Protein AF-0000000077933890 (afdb_homodimer)

Solvent-accessible surface area (backbone atoms only — not comparable to full-atom values): 34534 Å² total; per-residue (Å²): 132,72,84,75,78,73,59,65,42,34,37,36,43,43,28,20,35,32,32,62,51,99,92,40,52,30,42,42,27,50,57,25,60,50,74,35,40,64,56,32,34,32,23,40,33,34,59,84,80,14,25,66,67,58,54,53,29,55,76,70,67,63,58,56,92,50,43,43,78,78,42,59,45,37,32,45,85,90,33,53,63,81,75,46,56,66,68,57,40,52,72,60,33,55,44,41,32,40,17,61,32,63,38,60,87,58,64,82,59,61,70,91,39,32,47,40,59,54,44,28,47,58,44,55,74,78,41,97,66,52,70,66,55,33,48,52,50,44,40,50,36,35,42,74,58,74,36,64,54,72,55,35,75,34,39,55,87,77,46,51,73,66,53,46,47,39,51,46,49,28,55,32,46,68,59,63,28,52,32,40,36,30,38,32,66,46,59,92,52,40,48,47,55,31,20,40,50,53,45,49,52,52,50,46,32,66,75,71,55,26,17,32,40,42,32,38,51,53,64,38,62,36,25,33,64,30,55,24,37,36,34,33,48,71,10,24,58,34,35,33,25,40,34,66,48,49,72,74,59,51,78,36,68,67,57,46,42,56,58,48,19,52,68,49,59,87,39,44,77,53,60,65,54,42,46,63,60,80,75,84,75,54,47,66,69,55,58,55,30,28,68,58,39,91,57,41,93,76,55,51,75,62,30,53,73,40,63,48,62,73,38,76,46,81,89,67,25,31,33,34,33,63,80,62,54,68,71,104,132,73,83,77,77,75,58,66,42,34,37,35,45,43,27,20,36,32,32,63,50,100,91,41,54,28,42,41,26,51,56,26,62,51,74,35,40,64,56,31,33,32,23,41,30,33,58,84,81,15,25,66,66,57,53,51,30,54,77,69,67,63,58,55,90,52,43,42,78,77,42,57,44,37,33,43,85,90,34,51,62,81,75,46,56,68,68,56,39,53,74,59,33,54,45,42,33,40,16,62,32,64,40,60,87,60,62,84,62,60,71,91,39,31,46,40,57,53,42,28,47,58,44,54,73,75,41,97,66,53,72,67,54,33,48,52,50,43,38,49,36,35,42,73,58,75,36,65,54,71,54,34,75,34,39,55,87,76,47,52,73,66,53,46,47,38,50,48,49,29,56,33,48,67,58,62,27,52,30,38,36,31,39,32,66,45,59,92,50,41,48,48,54,30,19,41,49,55,45,48,52,53,52,49,33,67,74,70,54,26,17,32,40,41,32,38,51,52,64,38,61,37,25,31,65,28,56,24,36,36,33,31,50,72,9,24,59,32,35,33,26,40,34,64,47,51,70,75,58,53,77,38,68,66,57,45,41,56,58,48,16,52,68,49,57,87,39,44,77,53,59,66,54,41,44,65,61,80,73,84,75,54,46,67,68,55,58,57,30,27,69,57,39,91,57,39,95,76,55,52,77,62,29,53,73,39,62,46,60,72,36,75,45,83,89,68,27,31,33,33,32,63,79,62,55,68,71,104

InterPro domains:
  IPR003439 ABC transporter-like, ATP-binding domain [PF00005] (30-187)
  IPR003439 ABC transporter-like, ATP-binding domain [PS50893] (13-259)
  IPR003593 AAA+ ATPase domain [SM00382] (38-236)
  IPR013563 Oligopeptide/dipeptide ABC transporter, C-terminal [PF08352] (239-303)
  IPR013563 Oligopeptide/dipeptide ABC transporter, C-terminal [TIGR01727] (237-323)
  IPR017871 ABC transporter-like, conserved site [PS00211] (159-173)
  IPR027417 P-loop containing nucleoside triphosphate hydrolase [G3DSA:3.40.50.300] (9-328)
  IPR027417 P-loop containing nucleoside triphosphate hydrolase [SSF52540] (10-257)

pLDDT: mean 91.4, std 11.26, range [22.06, 98.56]

Nearest PDB structures (foldseek):
  8j5r-assembly1_D  TM=9.578E-01  e=6.070E-33  Mycobacterium tuberculosis H37Rv
  8wda-assembly1_D  TM=9.548E-01  e=1.161E-25  Mycobacterium tuberculosis H37Rv
  7z19-assembly1_I  TM=9.441E-01  e=1.374E-23  Escherichia coli
  7z16-assembly1_J  TM=9.107E-01  e=3.790E-23  Escherichia coli
  7z17-assembly1_J  TM=9.453E-01  e=2.139E-22  Escherichia coli

Radius of gyration: 26.06 Å; Cα contacts (8 Å, |Δi|>4): 1377; chains: 2; bounding box: 62×80×67 Å

Organism: NCBI:txid1294262

Sequence (656 aa):
MMEQGMEEEITIDKLKTYFRTKAGYVRAVDDFSMSVKKGQIMGLAGESGSGKSTVVTTIFRVLPINGEVKGGKITFEEKDILSMDEKKFKEEIRWKKISWIPQVSMDSLDPLYTVKNQMMETILTHEDVSKAEAAERSYQALESVKLNPEIAEKYPHELSGGQKQRVIIAMALLLNPRLVIADEPTTALDVVTQASIVDLLTRKKKEMGFSMIFVTHDLSLLATMADAVTVMYAGQLAETGTAETLFKSPEHPYTKLLLKSIPDIRKWKERKLYSIPGEPPNLENPPSGCRFRTRCPFAMEICKDKVPEPVTLKGGHVVACHLVGDKKMMEQGMEEEITIDKLKTYFRTKAGYVRAVDDFSMSVKKGQIMGLAGESGSGKSTVVTTIFRVLPINGEVKGGKITFEEKDILSMDEKKFKEEIRWKKISWIPQVSMDSLDPLYTVKNQMMETILTHEDVSKAEAAERSYQALESVKLNPEIAEKYPHELSGGQKQRVIIAMALLLNPRLVIADEPTTALDVVTQASIVDLLTRKKKEMGFSMIFVTHDLSLLATMADAVTVMYAGQLAETGTAETLFKSPEHPYTKLLLKSIPDIRKWKERKLYSIPGEPPNLENPPSGCRFRTRCPFAMEICKDKVPEPVTLKGGHVVACHLVGDKK

Structure (mmCIF, N/CA/C/O backbone):
data_AF-0000000077933890-model_v1
#
loop_
_entity.id
_entity.type
_entity.pdbx_description
1 polymer 'ABC transporter ATP-binding protein'
#
loop_
_atom_site.group_PDB
_atom_site.id
_atom_site.type_symbol
_atom_site.label_atom_id
_atom_site.label_alt_id
_atom_site.label_comp_id
_atom_site.label_asym_id
_atom_site.label_entity_id
_atom_site.label_seq_id
_atom_site.pdbx_PDB_ins_code
_atom_site.Cartn_x
_atom_site.Cartn_y
_atom_site.Cartn_z
_atom_site.occupancy
_atom_site.B_iso_or_equiv
_atom_site.auth_seq_id
_atom_site.auth_comp_id
_atom_site.auth_asym_id
_atom_site.auth_atom_id
_atom_site.pdbx_PDB_model_num
ATOM 1 N N . MET A 1 1 ? 7.148 -19.359 -39.562 1 22.25 1 MET A N 1
ATOM 2 C CA . MET A 1 1 ? 7.836 -19.875 -38.375 1 22.25 1 MET A CA 1
ATOM 3 C C . MET A 1 1 ? 6.891 -19.953 -37.188 1 22.25 1 MET A C 1
ATOM 5 O O . MET A 1 1 ? 6.324 -18.938 -36.75 1 22.25 1 MET A O 1
ATOM 9 N N . MET A 1 2 ? 6.043 -20.906 -37 1 27.67 2 MET A N 1
ATOM 10 C CA . MET A 1 2 ? 4.906 -21.172 -36.125 1 27.67 2 MET A CA 1
ATOM 11 C C . MET A 1 2 ? 5.25 -20.859 -34.656 1 27.67 2 MET A C 1
ATOM 13 O O . MET A 1 2 ? 6.375 -21.078 -34.219 1 27.67 2 MET A O 1
ATOM 17 N N . GLU A 1 3 ? 4.789 -19.797 -34 1 36.12 3 GLU A N 1
ATOM 18 C CA . GLU A 1 3 ? 5.234 -19.391 -32.688 1 36.12 3 GLU A CA 1
ATOM 19 C C . GLU A 1 3 ? 5.598 -20.609 -31.812 1 36.12 3 GLU A C 1
ATOM 21 O O . GLU A 1 3 ? 4.77 -21.5 -31.609 1 36.12 3 GLU A O 1
ATOM 26 N N . GLN A 1 4 ? 6.609 -21.328 -31.969 1 36.25 4 GLN A N 1
ATOM 27 C CA . GLN A 1 4 ? 7.242 -22.5 -31.359 1 36.25 4 GLN A CA 1
ATOM 28 C C . GLN A 1 4 ? 6.871 -22.609 -29.875 1 36.25 4 GLN A C 1
ATOM 30 O O . GLN A 1 4 ? 6.969 -21.641 -29.125 1 36.25 4 GLN A O 1
ATOM 35 N N . GLY A 1 5 ? 5.762 -23.344 -29.328 1 45.56 5 GLY A N 1
ATOM 36 C CA . GLY A 1 5 ? 4.945 -23.656 -28.172 1 45.56 5 GLY A CA 1
ATOM 37 C C . GLY A 1 5 ? 5.711 -23.578 -26.859 1 45.56 5 GLY A C 1
ATOM 38 O O . GLY A 1 5 ? 6.473 -24.5 -26.531 1 45.56 5 GLY A O 1
ATOM 39 N N . MET A 1 6 ? 6.113 -22.453 -26.422 1 61 6 MET A N 1
ATOM 40 C CA . MET A 1 6 ? 6.887 -22.25 -25.203 1 61 6 MET A CA 1
ATOM 41 C C . MET A 1 6 ? 6.398 -23.172 -24.094 1 61 6 MET A C 1
ATOM 43 O O . MET A 1 6 ? 5.195 -23.391 -23.953 1 61 6 MET A O 1
ATOM 47 N N . GLU A 1 7 ? 7.297 -24.125 -23.594 1 85.62 7 GLU A N 1
ATOM 48 C CA . GLU A 1 7 ? 7.098 -25.109 -22.547 1 85.62 7 GLU A CA 1
ATOM 49 C C . GLU A 1 7 ? 6.52 -24.469 -21.281 1 85.62 7 GLU A C 1
ATOM 51 O O . GLU A 1 7 ? 6.875 -23.344 -20.938 1 85.62 7 GLU A O 1
ATOM 56 N N . GLU A 1 8 ? 5.406 -24.984 -20.812 1 93.81 8 GLU A N 1
ATOM 57 C CA . GLU A 1 8 ? 4.742 -24.5 -19.609 1 93.81 8 GLU A CA 1
ATOM 58 C C . GLU A 1 8 ? 5.535 -24.875 -18.359 1 93.81 8 GLU A C 1
ATOM 60 O O . GLU A 1 8 ? 6.066 -25.984 -18.266 1 93.81 8 GLU A O 1
ATOM 65 N N . GLU A 1 9 ? 5.75 -23.922 -17.578 1 96.44 9 GLU A N 1
ATOM 66 C CA . GLU A 1 9 ? 6.355 -24.188 -16.281 1 96.44 9 GLU A CA 1
ATOM 67 C C . GLU A 1 9 ? 5.336 -24.781 -15.312 1 96.44 9 GLU A C 1
ATOM 69 O O . GLU A 1 9 ? 5.574 -25.844 -14.727 1 96.44 9 GLU A O 1
ATOM 74 N N . ILE A 1 10 ? 4.172 -24.188 -15.234 1 97.88 10 ILE A N 1
ATOM 75 C CA . ILE A 1 10 ? 3.086 -24.656 -14.375 1 97.88 10 ILE A CA 1
ATOM 76 C C . ILE A 1 10 ? 1.743 -24.375 -15.055 1 97.88 10 ILE A C 1
ATOM 78 O O . ILE A 1 10 ? 1.566 -23.344 -15.703 1 97.88 10 ILE A O 1
ATOM 82 N N . THR A 1 11 ? 0.85 -25.344 -14.914 1 98.06 11 THR A N 1
ATOM 83 C CA . THR A 1 11 ? -0.491 -25.219 -15.477 1 98.06 11 THR A CA 1
ATOM 84 C C . THR A 1 11 ? -1.55 -25.516 -14.422 1 98.06 11 THR A C 1
ATOM 86 O O . THR A 1 11 ? -1.527 -26.578 -13.797 1 98.06 11 THR A O 1
ATOM 89 N N . ILE A 1 12 ? -2.377 -24.578 -14.164 1 98.44 12 ILE A N 1
ATOM 90 C CA . ILE A 1 12 ? -3.551 -24.734 -13.312 1 98.44 12 ILE A CA 1
ATOM 91 C C . ILE A 1 12 ? -4.785 -24.969 -14.18 1 98.44 12 ILE A C 1
ATOM 93 O O . ILE A 1 12 ? -5.117 -24.156 -15.039 1 98.44 12 ILE A O 1
ATOM 97 N N . ASP A 1 13 ? -5.395 -26.109 -13.984 1 98 13 ASP A N 1
ATOM 98 C CA . ASP A 1 13 ? -6.523 -26.5 -14.828 1 98 13 ASP A CA 1
ATOM 99 C C . ASP A 1 13 ? -7.789 -26.672 -13.992 1 98 13 ASP A C 1
ATOM 101 O O . ASP A 1 13 ? -7.914 -27.641 -13.234 1 98 13 ASP A O 1
ATOM 105 N N . LYS A 1 14 ? -8.75 -25.719 -14.141 1 98.06 14 LYS A N 1
ATOM 106 C CA . LYS A 1 14 ? -10.086 -25.766 -13.547 1 98.06 14 LYS A CA 1
ATOM 107 C C . LYS A 1 14 ? -10.008 -26.016 -12.047 1 98.06 14 LYS A C 1
ATOM 109 O O . LYS A 1 14 ? -10.703 -26.891 -11.523 1 98.06 14 LYS A O 1
ATOM 114 N N . LEU A 1 15 ? -9.164 -25.312 -11.398 1 98.56 15 LEU A N 1
ATOM 115 C CA . LEU A 1 15 ? -8.898 -25.469 -9.977 1 98.56 15 LEU A CA 1
ATOM 116 C C . LEU A 1 15 ? -10.102 -25.016 -9.148 1 98.56 15 LEU A C 1
ATOM 118 O O . LEU A 1 15 ? -10.695 -23.969 -9.422 1 98.56 15 LEU A O 1
ATOM 122 N N . LYS A 1 16 ? -10.523 -25.859 -8.242 1 98.44 16 LYS A N 1
ATOM 123 C CA . LYS A 1 16 ? -11.562 -25.547 -7.266 1 98.44 16 LYS A CA 1
ATOM 124 C C . LYS A 1 16 ? -11.039 -25.734 -5.84 1 98.44 16 LYS A C 1
ATOM 126 O O . LYS A 1 16 ? -10.719 -26.844 -5.43 1 98.44 16 LYS A O 1
ATOM 131 N N . THR A 1 17 ? -10.859 -24.688 -5.125 1 98.31 17 THR A N 1
ATOM 132 C CA . THR A 1 17 ? -10.445 -24.703 -3.725 1 98.31 17 THR A CA 1
ATOM 133 C C . THR A 1 17 ? -11.477 -23.984 -2.855 1 98.31 17 THR A C 1
ATOM 135 O O . THR A 1 17 ? -11.727 -22.781 -3.033 1 98.31 17 THR A O 1
ATOM 138 N N . TYR A 1 18 ? -12.055 -24.703 -1.924 1 97.75 18 TYR A N 1
ATOM 139 C CA . TYR A 1 18 ? -13.141 -24.203 -1.082 1 97.75 18 TYR A CA 1
ATOM 140 C C . TYR A 1 18 ? -12.742 -24.25 0.391 1 97.75 18 TYR A C 1
ATOM 142 O O . TYR A 1 18 ? -11.828 -24.984 0.774 1 97.75 18 TYR A O 1
ATOM 150 N N . PHE A 1 19 ? -13.336 -23.391 1.201 1 96.81 19 PHE A N 1
ATOM 151 C CA . PHE A 1 19 ? -13.148 -23.391 2.646 1 96.81 19 PHE A CA 1
ATOM 152 C C . PHE A 1 19 ? -14.445 -23.75 3.363 1 96.81 19 PHE A C 1
ATOM 154 O O . PHE A 1 19 ? -15.5 -23.203 3.062 1 96.81 19 PHE A O 1
ATOM 161 N N . ARG A 1 20 ? -14.375 -24.609 4.242 1 95.12 20 ARG A N 1
ATOM 162 C CA . ARG A 1 20 ? -15.539 -25.016 5.02 1 95.12 20 ARG A CA 1
ATOM 163 C C . ARG A 1 20 ? -15.828 -24.016 6.133 1 95.12 20 ARG A C 1
ATOM 165 O O . ARG A 1 20 ? -14.922 -23.594 6.848 1 95.12 20 ARG A O 1
ATOM 172 N N . THR A 1 21 ? -17.016 -23.625 6.195 1 91.69 21 THR A N 1
ATOM 173 C CA . THR A 1 21 ? -17.5 -22.797 7.297 1 91.69 21 THR A CA 1
ATOM 174 C C . THR A 1 21 ? -18.75 -23.391 7.926 1 91.69 21 THR A C 1
ATOM 176 O O . THR A 1 21 ? -19.266 -24.406 7.457 1 91.69 21 THR A O 1
ATOM 179 N N . LYS A 1 22 ? -19.219 -22.766 9.125 1 90.12 22 LYS A N 1
ATOM 180 C CA . LYS A 1 22 ? -20.438 -23.219 9.773 1 90.12 22 LYS A CA 1
ATOM 181 C C . LYS A 1 22 ? -21.641 -23.078 8.836 1 90.12 22 LYS A C 1
ATOM 183 O O . LYS A 1 22 ? -22.562 -23.891 8.875 1 90.12 22 LYS A O 1
ATOM 188 N N . ALA A 1 23 ? -21.562 -22.109 7.969 1 88.56 23 ALA A N 1
ATOM 189 C CA . ALA A 1 23 ? -22.688 -21.781 7.09 1 88.56 23 ALA A CA 1
ATOM 190 C C . ALA A 1 23 ? -22.562 -22.484 5.746 1 88.56 23 ALA A C 1
ATOM 192 O O . ALA A 1 23 ? -23.453 -22.406 4.902 1 88.56 23 ALA A O 1
ATOM 193 N N . GLY A 1 24 ? -21.453 -23.219 5.523 1 91.56 24 GLY A N 1
ATOM 194 C CA . GLY A 1 24 ? -21.219 -23.891 4.254 1 91.56 24 GLY A CA 1
ATOM 195 C C . GLY A 1 24 ? -19.828 -23.672 3.707 1 91.56 24 GLY A C 1
ATOM 196 O O . GLY A 1 24 ? -18.859 -23.578 4.469 1 91.56 24 GLY A O 1
ATOM 197 N N . TYR A 1 25 ? -19.781 -23.781 2.354 1 93.44 25 TYR A N 1
ATOM 198 C CA . TYR A 1 25 ? -18.484 -23.641 1.722 1 93.44 25 TYR A CA 1
ATOM 199 C C . TYR A 1 25 ? -18.297 -22.234 1.164 1 93.44 25 TYR A C 1
ATOM 201 O O . TYR A 1 25 ? -19.219 -21.672 0.564 1 93.44 25 TYR A O 1
ATOM 209 N N . VAL A 1 26 ? -17.234 -21.672 1.46 1 95.06 26 VAL A N 1
ATOM 210 C CA . VAL A 1 26 ? -16.781 -20.484 0.74 1 95.06 26 VAL A CA 1
ATOM 211 C C . VAL A 1 26 ? -16.031 -20.906 -0.516 1 95.06 26 VAL A C 1
ATOM 213 O O . VAL A 1 26 ? -15 -21.578 -0.429 1 95.06 26 VAL A O 1
ATOM 216 N N . ARG A 1 27 ? -16.484 -20.594 -1.676 1 96 27 ARG A N 1
ATOM 217 C CA . ARG A 1 27 ? -15.852 -20.953 -2.943 1 96 27 ARG A CA 1
ATOM 218 C C . ARG A 1 27 ? -14.797 -19.922 -3.34 1 96 27 ARG A C 1
ATOM 220 O O . ARG A 1 27 ? -14.992 -19.156 -4.293 1 96 27 ARG A O 1
ATOM 227 N N . ALA A 1 28 ? -13.672 -20 -2.73 1 96.75 28 ALA A N 1
ATOM 228 C CA . ALA A 1 28 ? -12.617 -19 -2.875 1 96.75 28 ALA A CA 1
ATOM 229 C C . ALA A 1 28 ? -11.992 -19.062 -4.266 1 96.75 28 ALA A C 1
ATOM 231 O O . ALA A 1 28 ? -11.672 -18.031 -4.852 1 96.75 28 ALA A O 1
ATOM 232 N N . VAL A 1 29 ? -11.75 -20.219 -4.762 1 98.38 29 VAL A N 1
ATOM 233 C CA . VAL A 1 29 ? -11.32 -20.484 -6.133 1 98.38 29 VAL A CA 1
ATOM 234 C C . VAL A 1 29 ? -12.281 -21.484 -6.785 1 98.38 29 VAL A C 1
ATOM 236 O O . VAL A 1 29 ? -12.5 -22.578 -6.266 1 98.38 29 VAL A O 1
ATOM 239 N N . ASP A 1 30 ? -12.852 -21.094 -7.879 1 97.81 30 ASP A N 1
ATOM 240 C CA . ASP A 1 30 ? -13.938 -21.859 -8.477 1 97.81 30 ASP A CA 1
ATOM 241 C C . ASP A 1 30 ? -13.773 -21.953 -9.992 1 97.81 30 ASP A C 1
ATOM 243 O O . ASP A 1 30 ? -14.258 -21.094 -10.727 1 97.81 30 ASP A O 1
ATOM 247 N N . ASP A 1 31 ? -13.109 -23.078 -10.453 1 97.25 31 ASP A N 1
ATOM 248 C CA . ASP A 1 31 ? -12.914 -23.375 -11.875 1 97.25 31 ASP A CA 1
ATOM 249 C C . ASP A 1 31 ? -11.93 -22.391 -12.5 1 97.25 31 ASP A C 1
ATOM 251 O O . ASP A 1 31 ? -12.211 -21.797 -13.539 1 97.25 31 ASP A O 1
ATOM 255 N N . PHE A 1 32 ? -10.867 -22.188 -11.867 1 98.38 32 PHE A N 1
ATOM 256 C CA . PHE A 1 32 ? -9.859 -21.234 -12.281 1 98.38 32 PHE A CA 1
ATOM 257 C C . PHE A 1 32 ? -8.734 -21.906 -13.047 1 98.38 32 PHE A C 1
ATOM 259 O O . PHE A 1 32 ? -8.227 -22.953 -12.625 1 98.38 32 PHE A O 1
ATOM 266 N N . SER A 1 33 ? -8.367 -21.375 -14.188 1 98.06 33 SER A N 1
ATOM 267 C CA . SER A 1 33 ? -7.277 -21.891 -15 1 98.06 33 SER A CA 1
ATOM 268 C C . SER A 1 33 ? -6.262 -20.812 -15.336 1 98.06 33 SER A C 1
ATOM 270 O O . SER A 1 33 ? -6.629 -19.656 -15.547 1 98.06 33 SER A O 1
ATOM 272 N N . MET A 1 34 ? -5.027 -21.172 -15.359 1 97.62 34 MET A N 1
ATOM 273 C CA . MET A 1 34 ? -3.914 -20.281 -15.688 1 97.62 34 MET A CA 1
ATOM 274 C C . MET A 1 34 ? -2.666 -21.078 -16.031 1 97.62 34 MET A C 1
ATOM 276 O O . MET A 1 34 ? -2.463 -22.188 -15.516 1 97.62 34 MET A O 1
ATOM 280 N N . SER A 1 35 ? -1.874 -20.594 -16.906 1 96.81 35 SER A N 1
ATOM 281 C CA . SER A 1 35 ? -0.601 -21.219 -17.234 1 96.81 35 SER A CA 1
ATOM 282 C C . SER A 1 35 ? 0.54 -20.219 -17.219 1 96.81 35 SER A C 1
ATOM 284 O O . SER A 1 35 ? 0.342 -19.031 -17.531 1 96.81 35 SER A O 1
ATOM 286 N N . VAL A 1 36 ? 1.645 -20.672 -16.797 1 97.69 36 VAL A N 1
ATOM 287 C CA . VAL A 1 36 ? 2.865 -19.875 -16.781 1 97.69 36 VAL A CA 1
ATOM 288 C C . VAL A 1 36 ? 3.941 -20.562 -17.625 1 97.69 36 VAL A C 1
ATOM 290 O O . VAL A 1 36 ? 4.242 -21.734 -17.422 1 97.69 36 VAL A O 1
ATOM 293 N N . LYS A 1 37 ? 4.523 -19.828 -18.547 1 96.81 37 LYS A N 1
ATOM 294 C CA . LYS A 1 37 ? 5.594 -20.359 -19.391 1 96.81 37 LYS A CA 1
ATOM 295 C C . LYS A 1 37 ? 6.938 -20.312 -18.672 1 96.81 37 LYS A C 1
ATOM 297 O O . LYS A 1 37 ? 7.109 -19.547 -17.719 1 96.81 37 LYS A O 1
ATOM 302 N N . LYS A 1 38 ? 7.832 -21.219 -19.125 1 97.06 38 LYS A N 1
ATOM 303 C CA . LYS A 1 38 ? 9.188 -21.188 -18.578 1 97.06 38 LYS A CA 1
ATOM 304 C C . LYS A 1 38 ? 9.844 -19.828 -18.781 1 97.06 38 LYS A C 1
ATOM 306 O O . LYS A 1 38 ? 9.828 -19.297 -19.891 1 97.06 38 LYS A O 1
ATOM 311 N N . GLY A 1 39 ? 10.305 -19.281 -17.688 1 96.5 39 GLY A N 1
ATOM 312 C CA . GLY A 1 39 ? 11.023 -18.016 -17.75 1 96.5 39 GLY A CA 1
ATOM 313 C C . GLY A 1 39 ? 10.109 -16.797 -17.797 1 96.5 39 GLY A C 1
ATOM 314 O O . GLY A 1 39 ? 10.578 -15.664 -17.859 1 96.5 39 GLY A O 1
ATOM 315 N N . GLN A 1 40 ? 8.852 -17.016 -17.656 1 96.94 40 GLN A N 1
ATOM 316 C CA . GLN A 1 40 ? 7.863 -15.945 -17.766 1 96.94 40 GLN A CA 1
ATOM 317 C C . GLN A 1 40 ? 7.547 -15.344 -16.406 1 96.94 40 GLN A C 1
ATOM 319 O O . GLN A 1 40 ? 7.523 -16.047 -15.398 1 96.94 40 GLN A O 1
ATOM 324 N N . ILE A 1 41 ? 7.367 -14.07 -16.406 1 97.19 41 ILE A N 1
ATOM 325 C CA . ILE A 1 41 ? 6.738 -13.438 -15.25 1 97.19 41 ILE A CA 1
ATOM 326 C C . ILE A 1 41 ? 5.234 -13.297 -15.492 1 97.19 41 ILE A C 1
ATOM 328 O O . ILE A 1 41 ? 4.809 -12.5 -16.328 1 97.19 41 ILE A O 1
ATOM 332 N N . MET A 1 42 ? 4.473 -14.062 -14.805 1 98.19 42 MET A N 1
ATOM 333 C CA . MET A 1 42 ? 3.016 -14 -14.844 1 98.19 42 MET A CA 1
ATOM 334 C C . MET A 1 42 ? 2.473 -13.172 -13.688 1 98.19 42 MET A C 1
ATOM 336 O O . MET A 1 42 ? 2.688 -13.508 -12.523 1 98.19 42 MET A O 1
ATOM 340 N N . GLY A 1 43 ? 1.81 -12.07 -14.023 1 98 43 GLY A N 1
ATOM 341 C CA . GLY A 1 43 ? 1.087 -11.32 -13.008 1 98 43 GLY A CA 1
ATOM 342 C C . GLY A 1 43 ? -0.281 -11.906 -12.695 1 98 43 GLY A C 1
ATOM 343 O O . GLY A 1 43 ? -1.01 -12.305 -13.609 1 98 43 GLY A O 1
ATOM 344 N N . LEU A 1 44 ? -0.553 -12.07 -11.492 1 98.44 44 LEU A N 1
ATOM 345 C CA . LEU A 1 44 ? -1.884 -12.438 -11.023 1 98.44 44 LEU A CA 1
ATOM 346 C C . LEU A 1 44 ? -2.514 -11.289 -10.234 1 98.44 44 LEU A C 1
ATOM 348 O O . LEU A 1 44 ? -2.066 -10.961 -9.133 1 98.44 44 LEU A O 1
ATOM 352 N N . ALA A 1 45 ? -3.533 -10.703 -10.797 1 97.06 45 ALA A N 1
ATOM 353 C CA . ALA A 1 45 ? -4.098 -9.477 -10.242 1 97.06 45 ALA A CA 1
ATOM 354 C C . ALA A 1 45 ? -5.566 -9.672 -9.875 1 97.06 45 ALA A C 1
ATOM 356 O O . ALA A 1 45 ? -6.223 -10.586 -10.367 1 97.06 45 ALA A O 1
ATOM 357 N N . GLY A 1 46 ? -6.059 -8.773 -9.047 1 94.94 46 GLY A N 1
ATOM 358 C CA . GLY A 1 46 ? -7.43 -8.742 -8.57 1 94.94 46 GLY A CA 1
ATOM 359 C C . GLY A 1 46 ? -7.586 -8.023 -7.238 1 94.94 46 GLY A C 1
ATOM 360 O O . GLY A 1 46 ? -6.605 -7.816 -6.523 1 94.94 46 GLY A O 1
ATOM 361 N N . GLU A 1 47 ? -8.797 -7.703 -6.949 1 92.25 47 GLU A N 1
ATOM 362 C CA . GLU A 1 47 ? -9.078 -7.047 -5.676 1 92.25 47 GLU A CA 1
ATOM 363 C C . GLU A 1 47 ? -8.852 -8 -4.504 1 92.25 47 GLU A C 1
ATOM 365 O O . GLU A 1 47 ? -8.664 -9.203 -4.699 1 92.25 47 GLU A O 1
ATOM 370 N N . SER A 1 48 ? -8.773 -7.398 -3.359 1 89.25 48 SER A N 1
ATOM 371 C CA . SER A 1 48 ? -8.68 -8.234 -2.17 1 89.25 48 SER A CA 1
ATOM 372 C C . SER A 1 48 ? -9.852 -9.203 -2.086 1 89.25 48 SER A C 1
ATOM 374 O O . SER A 1 48 ? -11 -8.828 -2.352 1 89.25 48 SER A O 1
ATOM 376 N N . GLY A 1 49 ? -9.609 -10.438 -1.834 1 89.44 49 GLY A N 1
ATOM 377 C CA . GLY A 1 49 ? -10.664 -11.438 -1.717 1 89.44 49 GLY A CA 1
ATOM 378 C C . GLY A 1 49 ? -10.984 -12.125 -3.033 1 89.44 49 GLY A C 1
ATOM 379 O O . GLY A 1 49 ? -11.914 -12.93 -3.105 1 89.44 49 GLY A O 1
ATOM 380 N N . SER A 1 50 ? -10.195 -11.852 -4.016 1 95.19 50 SER A N 1
ATOM 381 C CA . SER A 1 50 ? -10.508 -12.406 -5.328 1 95.19 50 SER A CA 1
ATOM 382 C C . SER A 1 50 ? -10.047 -13.859 -5.441 1 95.19 50 SER A C 1
ATOM 384 O O . SER A 1 50 ? -10.422 -14.562 -6.387 1 95.19 50 SER A O 1
ATOM 386 N N . GLY A 1 51 ? -9.219 -14.328 -4.582 1 96.12 51 GLY A N 1
ATOM 387 C CA . GLY A 1 51 ? -8.812 -15.727 -4.574 1 96.12 51 GLY A CA 1
ATOM 388 C C . GLY A 1 51 ? -7.336 -15.922 -4.863 1 96.12 51 GLY A C 1
ATOM 389 O O . GLY A 1 51 ? -6.836 -17.047 -4.84 1 96.12 51 GLY A O 1
ATOM 390 N N . LYS A 1 52 ? -6.594 -14.859 -5.031 1 96.69 52 LYS A N 1
ATOM 391 C CA . LYS A 1 52 ? -5.195 -14.93 -5.449 1 96.69 52 LYS A CA 1
ATOM 392 C C . LYS A 1 52 ? -4.355 -15.703 -4.441 1 96.69 52 LYS A C 1
ATOM 394 O O . LYS A 1 52 ? -3.621 -16.625 -4.812 1 96.69 52 LYS A O 1
ATOM 399 N N . SER A 1 53 ? -4.484 -15.352 -3.154 1 94.06 53 SER A N 1
ATOM 400 C CA . SER A 1 53 ? -3.697 -16.016 -2.121 1 94.06 53 SER A CA 1
ATOM 401 C C . SER A 1 53 ? -4.102 -17.484 -1.976 1 94.06 53 SER A C 1
ATOM 403 O O . SER A 1 53 ? -3.266 -18.344 -1.666 1 94.06 53 SER A O 1
ATOM 405 N N . THR A 1 54 ? -5.359 -17.766 -2.191 1 96.81 54 THR A N 1
ATOM 406 C CA . THR A 1 54 ? -5.816 -19.141 -2.154 1 96.81 54 THR A CA 1
ATOM 407 C C . THR A 1 54 ? -5.148 -19.969 -3.254 1 96.81 54 THR A C 1
ATOM 409 O O . THR A 1 54 ? -4.746 -21.109 -3.023 1 96.81 54 THR A O 1
ATOM 412 N N . VAL A 1 55 ? -5.016 -19.359 -4.445 1 98.06 55 VAL A N 1
ATOM 413 C CA . VAL A 1 55 ? -4.312 -20.031 -5.531 1 98.06 55 VAL A CA 1
ATOM 414 C C . VAL A 1 55 ? -2.875 -20.344 -5.109 1 98.06 55 VAL A C 1
ATOM 416 O O . VAL A 1 55 ? -2.398 -21.469 -5.266 1 98.06 55 VAL A O 1
ATOM 419 N N . VAL A 1 56 ? -2.236 -19.375 -4.488 1 96.75 56 VAL A N 1
ATOM 420 C CA . VAL A 1 56 ? -0.839 -19.484 -4.082 1 96.75 56 VAL A CA 1
ATOM 421 C C . VAL A 1 56 ? -0.691 -20.594 -3.031 1 96.75 56 VAL A C 1
ATOM 423 O O . VAL A 1 56 ? 0.166 -21.469 -3.158 1 96.75 56 VAL A O 1
ATOM 426 N N . THR A 1 57 ? -1.566 -20.609 -2.049 1 96.12 57 THR A N 1
ATOM 427 C CA . THR A 1 57 ? -1.476 -21.578 -0.965 1 96.12 57 THR A CA 1
ATOM 428 C C . THR A 1 57 ? -1.818 -22.984 -1.465 1 96.12 57 THR A C 1
ATOM 430 O O . THR A 1 57 ? -1.316 -23.969 -0.936 1 96.12 57 THR A O 1
ATOM 433 N N . THR A 1 58 ? -2.662 -23.031 -2.467 1 97.88 58 THR A N 1
ATOM 434 C CA . THR A 1 58 ? -2.973 -24.328 -3.062 1 97.88 58 THR A CA 1
ATOM 435 C C . THR A 1 58 ? -1.762 -24.891 -3.803 1 97.88 58 THR A C 1
ATOM 437 O O . THR A 1 58 ? -1.428 -26.062 -3.658 1 97.88 58 THR A O 1
ATOM 440 N N . ILE A 1 59 ? -1.081 -24.016 -4.602 1 97.56 59 ILE A N 1
ATOM 441 C CA . ILE A 1 59 ? 0.115 -24.438 -5.324 1 97.56 59 ILE A CA 1
ATOM 442 C C . ILE A 1 59 ? 1.159 -24.953 -4.336 1 97.56 59 ILE A C 1
ATOM 444 O O . ILE A 1 59 ? 1.765 -26 -4.562 1 97.56 59 ILE A O 1
ATOM 448 N N . PHE A 1 60 ? 1.276 -24.203 -3.244 1 95.31 60 PHE A N 1
ATOM 449 C CA . PHE A 1 60 ? 2.316 -24.5 -2.27 1 95.31 60 PHE A CA 1
ATOM 450 C C . PHE A 1 60 ? 1.847 -25.594 -1.304 1 95.31 60 PHE A C 1
ATOM 452 O O . PHE A 1 60 ? 2.635 -26.094 -0.502 1 95.31 60 PHE A O 1
ATOM 459 N N . ARG A 1 61 ? 0.574 -26.016 -1.33 1 95.75 61 ARG A N 1
ATOM 460 C CA . ARG A 1 61 ? -0.078 -27.062 -0.542 1 95.75 61 ARG A CA 1
ATOM 461 C C . ARG A 1 61 ? 0.035 -26.766 0.951 1 95.75 61 ARG A C 1
ATOM 463 O O . ARG A 1 61 ? 0.428 -27.641 1.73 1 95.75 61 ARG A O 1
ATOM 470 N N . VAL A 1 62 ? -0.298 -25.516 1.311 1 93.25 62 VAL A N 1
ATOM 471 C CA . VAL A 1 62 ? -0.315 -25.109 2.715 1 93.25 62 VAL A CA 1
ATOM 472 C C . VAL A 1 62 ? -1.685 -24.547 3.074 1 93.25 62 VAL A C 1
ATOM 474 O O . VAL A 1 62 ? -1.781 -23.578 3.828 1 93.25 62 VAL A O 1
ATOM 477 N N . LEU A 1 63 ? -2.695 -25.078 2.543 1 94.31 63 LEU A N 1
ATOM 478 C CA . LEU A 1 63 ? -4.059 -24.672 2.869 1 94.31 63 LEU A CA 1
ATOM 479 C C . LEU A 1 63 ? -4.348 -24.891 4.352 1 94.31 63 LEU A C 1
ATOM 481 O O . LEU A 1 63 ? -3.875 -25.859 4.949 1 94.31 63 LEU A O 1
ATOM 485 N N . PRO A 1 64 ? -5.094 -24.016 4.895 1 93.56 64 PRO A N 1
ATOM 486 C CA . PRO A 1 64 ? -5.52 -24.25 6.277 1 93.56 64 PRO A CA 1
ATOM 487 C C . PRO A 1 64 ? -6.398 -25.5 6.414 1 93.56 64 PRO A C 1
ATOM 489 O O . PRO A 1 64 ? -6.82 -26.078 5.406 1 93.56 64 PRO A O 1
ATOM 492 N N . ILE A 1 65 ? -6.676 -25.859 7.629 1 93.69 65 ILE A N 1
ATOM 493 C CA . ILE A 1 65 ? -7.352 -27.125 7.957 1 93.69 65 ILE A CA 1
ATOM 494 C C . ILE A 1 65 ? -8.742 -27.141 7.324 1 93.69 65 ILE A C 1
ATOM 496 O O . ILE A 1 65 ? -9.227 -28.188 6.918 1 93.69 65 ILE A O 1
ATOM 500 N N . ASN A 1 66 ? -9.328 -26 7.184 1 95.56 66 ASN A N 1
ATOM 501 C CA . ASN A 1 66 ? -10.688 -25.969 6.656 1 95.56 66 ASN A CA 1
ATOM 502 C C . ASN A 1 66 ? -10.695 -25.797 5.141 1 95.56 66 ASN A C 1
ATOM 504 O O . ASN A 1 66 ? -11.758 -25.703 4.527 1 95.56 66 ASN A O 1
ATOM 508 N N . GLY A 1 67 ? -9.539 -25.719 4.602 1 96.56 67 GLY A N 1
ATOM 509 C CA . GLY A 1 67 ? -9.43 -25.609 3.156 1 96.56 67 GLY A CA 1
ATOM 510 C C . GLY A 1 67 ? -9.359 -26.953 2.461 1 96.56 67 GLY A C 1
ATOM 511 O O . GLY A 1 67 ? -8.727 -27.875 2.959 1 96.56 67 GLY A O 1
ATOM 512 N N . GLU A 1 68 ? -10.039 -27.062 1.239 1 96.19 68 GLU A N 1
ATOM 513 C CA . GLU A 1 68 ? -10.07 -28.312 0.487 1 96.19 68 GLU A CA 1
ATOM 514 C C . GLU A 1 68 ? -10.008 -28.062 -1.016 1 96.19 68 GLU A C 1
ATOM 516 O O . GLU A 1 68 ? -10.656 -27.141 -1.519 1 96.19 68 GLU A O 1
ATOM 521 N N . VAL A 1 69 ? -9.227 -28.875 -1.611 1 97.5 69 VAL A N 1
ATOM 522 C CA . VAL A 1 69 ? -9.258 -28.891 -3.07 1 97.5 69 VAL A CA 1
ATOM 523 C C . VAL A 1 69 ? -10.422 -29.766 -3.549 1 97.5 69 VAL A C 1
ATOM 525 O O . VAL A 1 69 ? -10.414 -30.984 -3.342 1 97.5 69 VAL A O 1
ATOM 528 N N . LYS A 1 70 ? -11.359 -29.156 -4.145 1 97.06 70 LYS A N 1
ATOM 529 C CA . LYS A 1 70 ? -12.578 -29.859 -4.539 1 97.06 70 LYS A CA 1
ATOM 530 C C . LYS A 1 70 ? -12.492 -30.344 -5.98 1 97.06 70 LYS A C 1
ATOM 532 O O . LYS A 1 70 ? -13.273 -31.203 -6.402 1 97.06 70 LYS A O 1
ATOM 537 N N . GLY A 1 71 ? -11.555 -29.797 -6.734 1 97.25 71 GLY A N 1
ATOM 538 C CA . GLY A 1 71 ? -11.406 -30.219 -8.117 1 97.25 71 GLY A CA 1
ATOM 539 C C . GLY A 1 71 ? -10.273 -29.5 -8.836 1 97.25 71 GLY A C 1
ATOM 540 O O . GLY A 1 71 ? -9.688 -28.562 -8.297 1 97.25 71 GLY A O 1
ATOM 541 N N . GLY A 1 72 ? -9.938 -30.016 -10.016 1 97.75 72 GLY A N 1
ATOM 542 C CA . GLY A 1 72 ? -8.898 -29.438 -10.844 1 97.75 72 GLY A CA 1
ATOM 543 C C . GLY A 1 72 ? -7.535 -30.062 -10.617 1 97.75 72 GLY A C 1
ATOM 544 O O . GLY A 1 72 ? -7.422 -31.062 -9.906 1 97.75 72 GLY A O 1
ATOM 545 N N . LYS A 1 73 ? -6.578 -29.516 -11.398 1 97.94 73 LYS A N 1
ATOM 546 C CA . LYS A 1 73 ? -5.215 -30.047 -11.32 1 97.94 73 LYS A CA 1
ATOM 547 C C . LYS A 1 73 ? -4.188 -28.922 -11.461 1 97.94 73 LYS A C 1
ATOM 549 O O . LYS A 1 73 ? -4.477 -27.875 -12.062 1 97.94 73 LYS A O 1
ATOM 554 N N . ILE A 1 74 ? -3.102 -29.125 -10.836 1 98.44 74 ILE A N 1
ATOM 555 C CA . ILE A 1 74 ? -1.942 -28.266 -11.016 1 98.44 74 ILE A CA 1
ATOM 556 C C . ILE A 1 74 ? -0.754 -29.094 -11.508 1 98.44 74 ILE A C 1
ATOM 558 O O . ILE A 1 74 ? -0.239 -29.938 -10.781 1 98.44 74 ILE A O 1
ATOM 562 N N . THR A 1 75 ? -0.343 -28.797 -12.734 1 98.06 75 THR A N 1
ATOM 563 C CA . THR A 1 75 ? 0.742 -29.562 -13.336 1 98.06 75 THR A CA 1
ATOM 564 C C . THR A 1 75 ? 2.047 -28.766 -13.305 1 98.06 75 THR A C 1
ATOM 566 O O . THR A 1 75 ? 2.094 -27.625 -13.742 1 98.06 75 THR A O 1
ATOM 569 N N . PHE A 1 76 ? 3.01 -29.312 -12.75 1 97.19 76 PHE A N 1
ATOM 570 C CA . PHE A 1 76 ? 4.371 -28.797 -12.688 1 97.19 76 PHE A CA 1
ATOM 571 C C . PHE A 1 76 ? 5.379 -29.875 -13.078 1 97.19 76 PHE A C 1
ATOM 573 O O . PHE A 1 76 ? 5.332 -30.984 -12.555 1 97.19 76 PHE A O 1
ATOM 580 N N . GLU A 1 77 ? 6.199 -29.594 -14.047 1 90 77 GLU A N 1
ATOM 581 C CA . GLU A 1 77 ? 7.121 -30.594 -14.586 1 90 77 GLU A CA 1
ATOM 582 C C . GLU A 1 77 ? 6.387 -31.875 -14.977 1 90 77 GLU A C 1
ATOM 584 O O . GLU A 1 77 ? 6.793 -32.969 -14.586 1 90 77 GLU A O 1
ATOM 589 N N . GLU A 1 78 ? 5.23 -31.719 -15.516 1 90.5 78 GLU A N 1
ATOM 590 C CA . GLU A 1 78 ? 4.434 -32.781 -16.109 1 90.5 78 GLU A CA 1
ATOM 591 C C . GLU A 1 78 ? 3.834 -33.688 -15.031 1 90.5 78 GLU A C 1
ATOM 593 O O . GLU A 1 78 ? 3.393 -34.812 -15.32 1 90.5 78 GLU A O 1
ATOM 598 N N . LYS A 1 79 ? 3.844 -33.25 -13.844 1 94.44 79 LYS A N 1
ATOM 599 C CA . LYS A 1 79 ? 3.232 -34 -12.75 1 94.44 79 LYS A CA 1
ATOM 600 C C . LYS A 1 79 ? 2.148 -33.188 -12.062 1 94.44 79 LYS A C 1
ATOM 602 O O . LYS A 1 79 ? 2.309 -31.969 -11.867 1 94.44 79 LYS A O 1
ATOM 607 N N . ASP A 1 80 ? 1.099 -33.844 -11.727 1 97.25 80 ASP A N 1
ATOM 608 C CA . ASP A 1 80 ? 0.078 -33.188 -10.906 1 97.25 80 ASP A CA 1
ATOM 609 C C . ASP A 1 80 ? 0.524 -33.094 -9.453 1 97.25 80 ASP A C 1
ATOM 611 O O . ASP A 1 80 ? 0.475 -34.094 -8.719 1 97.25 80 ASP A O 1
ATOM 615 N N . ILE A 1 81 ? 0.816 -31.938 -9.016 1 97 81 ILE A N 1
ATOM 616 C CA . ILE A 1 81 ? 1.438 -31.781 -7.703 1 97 81 ILE A CA 1
ATOM 617 C C . ILE A 1 81 ? 0.387 -31.953 -6.609 1 97 81 ILE A C 1
ATOM 619 O O . ILE A 1 81 ? 0.724 -32.188 -5.449 1 97 81 ILE A O 1
ATOM 623 N N . LEU A 1 82 ? -0.896 -31.781 -6.938 1 96.94 82 LEU A N 1
ATOM 624 C CA . LEU A 1 82 ? -1.944 -31.938 -5.934 1 96.94 82 LEU A CA 1
ATOM 625 C C . LEU A 1 82 ? -2.133 -33.406 -5.582 1 96.94 82 LEU A C 1
ATOM 627 O O . LEU A 1 82 ? -2.609 -33.75 -4.488 1 96.94 82 LEU A O 1
ATOM 631 N N . SER A 1 83 ? -1.725 -34.312 -6.457 1 95.5 83 SER A N 1
ATOM 632 C CA . SER A 1 83 ? -1.899 -35.75 -6.254 1 95.5 83 SER A CA 1
ATOM 633 C C . SER A 1 83 ? -0.618 -36.406 -5.738 1 95.5 83 SER A C 1
ATOM 635 O O . SER A 1 83 ? -0.604 -37.594 -5.41 1 95.5 83 SER A O 1
ATOM 637 N N . MET A 1 84 ? 0.396 -35.656 -5.652 1 95.44 84 MET A N 1
ATOM 638 C CA . MET A 1 84 ? 1.675 -36.188 -5.191 1 95.44 84 MET A CA 1
ATOM 639 C C . MET A 1 84 ? 1.621 -36.531 -3.703 1 95.44 84 MET A C 1
ATOM 641 O O . MET A 1 84 ? 0.928 -35.844 -2.939 1 95.44 84 MET A O 1
ATOM 645 N N . ASP A 1 85 ? 2.404 -37.562 -3.354 1 96.12 85 ASP A N 1
ATOM 646 C CA . ASP A 1 85 ? 2.59 -37.844 -1.934 1 96.12 85 ASP A CA 1
ATOM 647 C C . ASP A 1 85 ? 3.18 -36.625 -1.205 1 96.12 85 ASP A C 1
ATOM 649 O O . ASP A 1 85 ? 4.078 -35.969 -1.723 1 96.12 85 ASP A O 1
ATOM 653 N N . GLU A 1 86 ? 2.666 -36.344 -0.047 1 94.69 86 GLU A N 1
ATOM 654 C CA . GLU A 1 86 ? 3.059 -35.156 0.701 1 94.69 86 GLU A CA 1
ATOM 655 C C . GLU A 1 86 ? 4.555 -35.156 0.993 1 94.69 86 GLU A C 1
ATOM 657 O O . GLU A 1 86 ? 5.215 -34.125 0.885 1 94.69 86 GLU A O 1
ATOM 662 N N . LYS A 1 87 ? 5.074 -36.281 1.411 1 94.81 87 LYS A N 1
ATOM 663 C CA . LYS A 1 87 ? 6.496 -36.375 1.721 1 94.81 87 LYS A CA 1
ATOM 664 C C . LYS A 1 87 ? 7.352 -36.094 0.488 1 94.81 87 LYS A C 1
ATOM 666 O O . LYS A 1 87 ? 8.336 -35.375 0.566 1 94.81 87 LYS A O 1
ATOM 671 N N . LYS A 1 88 ? 6.949 -36.656 -0.583 1 94.62 88 LYS A N 1
ATOM 672 C CA . LYS A 1 88 ? 7.672 -36.438 -1.834 1 94.62 88 LYS A CA 1
ATOM 673 C C . LYS A 1 88 ? 7.605 -35 -2.279 1 94.62 88 LYS A C 1
ATOM 675 O O . LYS A 1 88 ? 8.602 -34.438 -2.742 1 94.62 88 LYS A O 1
ATOM 680 N N . PHE A 1 89 ? 6.426 -34.469 -2.158 1 96.31 89 PHE A N 1
ATOM 681 C CA . PHE A 1 89 ? 6.246 -33.062 -2.506 1 96.31 89 PHE A CA 1
ATOM 682 C C . PHE A 1 89 ? 7.16 -32.156 -1.667 1 96.31 89 PHE A C 1
ATOM 684 O O . PHE A 1 89 ? 7.828 -31.281 -2.197 1 96.31 89 PHE A O 1
ATOM 691 N N . LYS A 1 90 ? 7.266 -32.375 -0.408 1 93.31 90 LYS A N 1
ATOM 692 C CA . LYS A 1 90 ? 8.086 -31.609 0.522 1 93.31 90 LYS A CA 1
ATOM 693 C C . LYS A 1 90 ? 9.57 -31.75 0.197 1 93.31 90 LYS A C 1
ATOM 695 O O . LYS A 1 90 ? 10.32 -30.766 0.255 1 93.31 90 LYS A O 1
ATOM 700 N N . GLU A 1 91 ? 9.922 -32.875 -0.174 1 91.81 91 GLU A N 1
ATOM 701 C CA . GLU A 1 91 ? 11.336 -33.188 -0.375 1 91.81 91 GLU A CA 1
ATOM 702 C C . GLU A 1 91 ? 11.812 -32.688 -1.739 1 91.81 91 GLU A C 1
ATOM 704 O O . GLU A 1 91 ? 12.953 -32.25 -1.877 1 91.81 91 GLU A O 1
ATOM 709 N N . GLU A 1 92 ? 10.859 -32.75 -2.678 1 93.5 92 GLU A N 1
ATOM 710 C CA . GLU A 1 92 ? 11.344 -32.562 -4.043 1 93.5 92 GLU A CA 1
ATOM 711 C C . GLU A 1 92 ? 10.906 -31.219 -4.613 1 93.5 92 GLU A C 1
ATOM 713 O O . GLU A 1 92 ? 11.547 -30.688 -5.523 1 93.5 92 GLU A O 1
ATOM 718 N N . ILE A 1 93 ? 9.82 -30.719 -4.156 1 95.75 93 ILE A N 1
ATOM 719 C CA . ILE A 1 93 ? 9.211 -29.609 -4.879 1 95.75 93 ILE A CA 1
ATOM 720 C C . ILE A 1 93 ? 9.227 -28.359 -4.008 1 95.75 93 ILE A C 1
ATOM 722 O O . ILE A 1 93 ? 9.758 -27.328 -4.406 1 95.75 93 ILE A O 1
ATOM 726 N N . ARG A 1 94 ? 8.711 -28.469 -2.807 1 94.44 94 ARG A N 1
ATOM 727 C CA . ARG A 1 94 ? 8.508 -27.312 -1.938 1 94.44 94 ARG A CA 1
ATOM 728 C C . ARG A 1 94 ? 9.836 -26.672 -1.549 1 94.44 94 ARG A C 1
ATOM 730 O O . ARG A 1 94 ? 10.711 -27.344 -0.992 1 94.44 94 ARG A O 1
ATOM 737 N N . TRP A 1 95 ? 10.008 -25.453 -1.923 1 92.94 95 TRP A N 1
ATOM 738 C CA . TRP A 1 95 ? 11.164 -24.609 -1.64 1 92.94 95 TRP A CA 1
ATOM 739 C C . TRP A 1 95 ? 12.328 -24.953 -2.562 1 92.94 95 TRP A C 1
ATOM 741 O O . TRP A 1 95 ? 13.094 -24.062 -2.955 1 92.94 95 TRP A O 1
ATOM 751 N N . LYS A 1 96 ? 12.438 -26.156 -3.014 1 94.69 96 LYS A N 1
ATOM 752 C CA . LYS A 1 96 ? 13.523 -26.578 -3.891 1 94.69 96 LYS A CA 1
ATOM 753 C C . LYS A 1 96 ? 13.25 -26.188 -5.34 1 94.69 96 LYS A C 1
ATOM 755 O O . LYS A 1 96 ? 14.102 -25.578 -5.992 1 94.69 96 LYS A O 1
ATOM 760 N N . LYS A 1 97 ? 12.062 -26.531 -5.773 1 97.38 97 LYS A N 1
ATOM 761 C CA . LYS A 1 97 ? 11.719 -26.219 -7.16 1 97.38 97 LYS A CA 1
ATOM 762 C C . LYS A 1 97 ? 10.742 -25.047 -7.23 1 97.38 97 LYS A C 1
ATOM 764 O O . LYS A 1 97 ? 10.789 -24.234 -8.164 1 97.38 97 LYS A O 1
ATOM 769 N N . ILE A 1 98 ? 9.781 -25.031 -6.281 1 98.06 98 ILE A N 1
ATOM 770 C CA . ILE A 1 98 ? 8.844 -23.922 -6.16 1 98.06 98 ILE A CA 1
ATOM 771 C C . ILE A 1 98 ? 9.07 -23.188 -4.832 1 98.06 98 ILE A C 1
ATOM 773 O O . ILE A 1 98 ? 8.961 -23.797 -3.764 1 98.06 98 ILE A O 1
ATOM 777 N N . SER A 1 99 ? 9.422 -21.938 -4.91 1 97 99 SER A N 1
ATOM 778 C CA . SER A 1 99 ? 9.602 -21.141 -3.699 1 97 99 SER A CA 1
ATOM 779 C C . SER A 1 99 ? 8.523 -20.078 -3.572 1 97 99 SER A C 1
ATOM 781 O O . SER A 1 99 ? 7.77 -19.828 -4.52 1 97 99 SER A O 1
ATOM 783 N N . TRP A 1 100 ? 8.453 -19.547 -2.383 1 95.12 100 TRP A N 1
ATOM 784 C CA . TRP A 1 100 ? 7.359 -18.656 -2.035 1 95.12 100 TRP A CA 1
ATOM 785 C C . TRP A 1 100 ? 7.867 -17.453 -1.253 1 95.12 100 TRP A C 1
ATOM 787 O O . TRP A 1 100 ? 8.625 -17.594 -0.291 1 95.12 100 TRP A O 1
ATOM 797 N N . ILE A 1 101 ? 7.578 -16.266 -1.772 1 95.12 101 ILE A N 1
ATOM 798 C CA . ILE A 1 101 ? 7.762 -15.016 -1.04 1 95.12 101 ILE A CA 1
ATOM 799 C C . ILE A 1 101 ? 6.418 -14.539 -0.491 1 95.12 101 ILE A C 1
ATOM 801 O O . ILE A 1 101 ? 5.609 -13.969 -1.226 1 95.12 101 ILE A O 1
ATOM 805 N N . PRO A 1 102 ? 6.199 -14.742 0.787 1 90.44 102 PRO A N 1
ATOM 806 C CA . PRO A 1 102 ? 4.895 -14.391 1.354 1 90.44 102 PRO A CA 1
ATOM 807 C C . PRO A 1 102 ? 4.723 -12.891 1.561 1 90.44 102 PRO A C 1
ATOM 809 O O . PRO A 1 102 ? 5.684 -12.125 1.399 1 90.44 102 PRO A O 1
ATOM 812 N N . GLN A 1 103 ? 3.469 -12.531 1.797 1 80.81 103 GLN A N 1
ATOM 813 C CA . GLN A 1 103 ? 3.186 -11.141 2.145 1 80.81 103 GLN A CA 1
ATOM 814 C C . GLN A 1 103 ? 3.902 -10.734 3.43 1 80.81 103 GLN A C 1
ATOM 816 O O . GLN A 1 103 ? 4.062 -11.555 4.34 1 80.81 103 GLN A O 1
ATOM 821 N N . VAL A 1 104 ? 4.496 -9.492 3.4 1 62.84 104 VAL A N 1
ATOM 822 C CA . VAL A 1 104 ? 5.344 -8.992 4.477 1 62.84 104 VAL A CA 1
ATOM 823 C C . VAL A 1 104 ? 4.637 -9.18 5.82 1 62.84 104 VAL A C 1
ATOM 825 O O . VAL A 1 104 ? 5.273 -9.484 6.828 1 62.84 104 VAL A O 1
ATOM 828 N N . SER A 1 105 ? 3.451 -8.883 5.789 1 54.66 105 SER A N 1
ATOM 829 C CA . SER A 1 105 ? 2.699 -8.93 7.039 1 54.66 105 SER A CA 1
ATOM 830 C C . SER A 1 105 ? 2.75 -10.32 7.664 1 54.66 105 SER A C 1
ATOM 832 O O . SER A 1 105 ? 2.438 -10.484 8.844 1 54.66 105 SER A O 1
ATOM 834 N N . MET A 1 106 ? 3.223 -11.156 7.004 1 51.53 106 MET A N 1
ATOM 835 C CA . MET A 1 106 ? 3.057 -12.531 7.465 1 51.53 106 MET A CA 1
ATOM 836 C C . MET A 1 106 ? 4.195 -12.938 8.398 1 51.53 106 MET A C 1
ATOM 838 O O . MET A 1 106 ? 4.273 -14.086 8.828 1 51.53 106 MET A O 1
ATOM 842 N N . ASP A 1 107 ? 4.891 -12.023 9.039 1 63.03 107 ASP A N 1
ATOM 843 C CA . ASP A 1 107 ? 5.91 -12.414 10.008 1 63.03 107 ASP A CA 1
ATOM 844 C C . ASP A 1 107 ? 6.707 -13.617 9.508 1 63.03 107 ASP A C 1
ATOM 846 O O . ASP A 1 107 ? 6.801 -14.641 10.188 1 63.03 107 ASP A O 1
ATOM 850 N N . SER A 1 108 ? 7.16 -13.562 8.297 1 77.56 108 SER A N 1
ATOM 851 C CA . SER A 1 108 ? 7.809 -14.68 7.613 1 77.56 108 SER A CA 1
ATOM 852 C C . SER A 1 108 ? 9.125 -15.055 8.289 1 77.56 108 SER A C 1
ATOM 854 O O . SER A 1 108 ? 9.586 -16.188 8.172 1 77.56 108 SER A O 1
ATOM 856 N N . LEU A 1 109 ? 9.633 -14.211 9.078 1 88.75 109 LEU A N 1
ATOM 857 C CA . LEU A 1 109 ? 10.883 -14.5 9.781 1 88.75 109 LEU A CA 1
ATOM 858 C C . LEU A 1 109 ? 10.617 -14.82 11.25 1 88.75 109 LEU A C 1
ATOM 860 O O . LEU A 1 109 ? 9.805 -14.156 11.898 1 88.75 109 LEU A O 1
ATOM 864 N N . ASP A 1 110 ? 11.195 -15.836 11.688 1 90.44 110 ASP A N 1
ATOM 865 C CA . ASP A 1 110 ? 11.07 -16.203 13.094 1 90.44 110 ASP A CA 1
ATOM 866 C C . ASP A 1 110 ? 11.828 -15.227 13.992 1 90.44 110 ASP A C 1
ATOM 868 O O . ASP A 1 110 ? 13.047 -15.094 13.875 1 90.44 110 ASP A O 1
ATOM 872 N N . PRO A 1 111 ? 11.156 -14.594 14.836 1 91.38 111 PRO A N 1
ATOM 873 C CA . PRO A 1 111 ? 11.773 -13.547 15.656 1 91.38 111 PRO A CA 1
ATOM 874 C C . PRO A 1 111 ? 12.797 -14.102 16.641 1 91.38 111 PRO A C 1
ATOM 876 O O . PRO A 1 111 ? 13.562 -13.344 17.234 1 91.38 111 PRO A O 1
ATOM 879 N N . LEU A 1 112 ? 12.797 -15.391 16.875 1 93.19 112 LEU A N 1
ATOM 880 C CA . LEU A 1 112 ? 13.625 -15.992 17.922 1 93.19 112 LEU A CA 1
ATOM 881 C C . LEU A 1 112 ? 14.992 -16.375 17.375 1 93.19 112 LEU A C 1
ATOM 883 O O . LEU A 1 112 ? 15.891 -16.734 18.141 1 93.19 112 LEU A O 1
ATOM 887 N N . TYR A 1 113 ? 15.172 -16.266 16.062 1 94.75 113 TYR A N 1
ATOM 888 C CA . TYR A 1 113 ? 16.438 -16.688 15.453 1 94.75 113 TYR A CA 1
ATOM 889 C C . TYR A 1 113 ? 17.016 -15.562 14.602 1 94.75 113 TYR A C 1
ATOM 891 O O . TYR A 1 113 ? 16.297 -14.703 14.109 1 94.75 113 TYR A O 1
ATOM 899 N N . THR A 1 114 ? 18.297 -15.648 14.508 1 96.62 114 THR A N 1
ATOM 900 C CA . THR A 1 114 ? 18.969 -14.703 13.625 1 96.62 114 THR A CA 1
ATOM 901 C C . THR A 1 114 ? 18.672 -15.023 12.164 1 96.62 114 THR A C 1
ATOM 903 O O . THR A 1 114 ? 18.219 -16.125 11.844 1 96.62 114 THR A O 1
ATOM 906 N N . VAL A 1 115 ? 18.875 -14.07 11.336 1 96.44 115 VAL A N 1
ATOM 907 C CA . VAL A 1 115 ? 18.719 -14.242 9.898 1 96.44 115 VAL A CA 1
ATOM 908 C C . VAL A 1 115 ? 19.578 -15.414 9.422 1 96.44 115 VAL A C 1
ATOM 910 O O . VAL A 1 115 ? 19.094 -16.297 8.711 1 96.44 115 VAL A O 1
ATOM 913 N N . LYS A 1 116 ? 20.781 -15.461 9.859 1 97.19 116 LYS A N 1
ATOM 914 C CA . LYS A 1 116 ? 21.719 -16.5 9.453 1 97.19 116 LYS A CA 1
ATOM 915 C C . LYS A 1 116 ? 21.203 -17.891 9.828 1 97.19 116 LYS A C 1
ATOM 917 O O . LYS A 1 116 ? 21.219 -18.812 9 1 97.19 116 LYS A O 1
ATOM 922 N N . ASN A 1 117 ? 20.797 -18.047 11.016 1 96.81 117 ASN A N 1
ATOM 923 C CA . ASN A 1 117 ? 20.328 -19.344 11.484 1 96.81 117 ASN A CA 1
ATOM 924 C C . ASN A 1 117 ? 19.141 -19.844 10.664 1 96.81 117 ASN A C 1
ATOM 926 O O . ASN A 1 117 ? 19.047 -21.031 10.352 1 96.81 117 ASN A O 1
ATOM 930 N N . GLN A 1 118 ? 18.297 -18.953 10.383 1 95.44 118 GLN A N 1
ATOM 931 C CA . GLN A 1 118 ? 17.125 -19.328 9.602 1 95.44 118 GLN A CA 1
ATOM 932 C C . GLN A 1 118 ? 17.5 -19.719 8.172 1 95.44 118 GLN A C 1
ATOM 934 O O . GLN A 1 118 ? 16.969 -20.672 7.621 1 95.44 118 GLN A O 1
ATOM 939 N N . MET A 1 119 ? 18.391 -18.969 7.633 1 96.12 119 MET A N 1
ATOM 940 C CA . MET A 1 119 ? 18.844 -19.281 6.277 1 96.12 119 MET A CA 1
ATOM 941 C C . MET A 1 119 ? 19.562 -20.609 6.227 1 96.12 119 MET A C 1
ATOM 943 O O . MET A 1 119 ? 19.312 -21.438 5.34 1 96.12 119 MET A O 1
ATOM 947 N N . MET A 1 120 ? 20.438 -20.828 7.191 1 96.75 120 MET A N 1
ATOM 948 C CA . MET A 1 120 ? 21.172 -22.078 7.234 1 96.75 120 MET A CA 1
ATOM 949 C C . MET A 1 120 ? 20.234 -23.266 7.406 1 96.75 120 MET A C 1
ATOM 951 O O . MET A 1 120 ? 20.453 -24.328 6.805 1 96.75 120 MET A O 1
ATOM 955 N N . GLU A 1 121 ? 19.266 -23.047 8.203 1 94.69 121 GLU A N 1
ATOM 956 C CA . GLU A 1 121 ? 18.297 -24.125 8.414 1 94.69 121 GLU A CA 1
ATOM 957 C C . GLU A 1 121 ? 17.625 -24.516 7.109 1 94.69 121 GLU A C 1
ATOM 959 O O . GLU A 1 121 ? 17.422 -25.719 6.848 1 94.69 121 GLU A O 1
ATOM 964 N N . THR A 1 122 ? 17.297 -23.562 6.344 1 91.75 122 THR A N 1
ATOM 965 C CA . THR A 1 122 ? 16.656 -23.812 5.055 1 91.75 122 THR A CA 1
ATOM 966 C C . THR A 1 122 ? 17.578 -24.625 4.152 1 91.75 122 THR A C 1
ATOM 968 O O . THR A 1 122 ? 17.156 -25.594 3.52 1 91.75 122 THR A O 1
ATOM 971 N N . ILE A 1 123 ? 18.828 -24.344 4.148 1 94.44 123 ILE A N 1
ATOM 972 C CA . ILE A 1 123 ? 19.812 -25.016 3.303 1 94.44 123 ILE A CA 1
ATOM 973 C C . ILE A 1 123 ? 20.031 -26.438 3.818 1 94.44 123 ILE A C 1
ATOM 975 O O . ILE A 1 123 ? 19.922 -27.406 3.062 1 94.44 123 ILE A O 1
ATOM 979 N N . LEU A 1 124 ? 20.219 -26.531 5.125 1 94.06 124 LEU A N 1
ATOM 980 C CA . LEU A 1 124 ? 20.609 -27.797 5.734 1 94.06 124 LEU A CA 1
ATOM 981 C C . LEU A 1 124 ? 19.453 -28.797 5.727 1 94.06 124 LEU A C 1
ATOM 983 O O . LEU A 1 124 ? 19.672 -30 5.691 1 94.06 124 LEU A O 1
ATOM 987 N N . THR A 1 125 ? 18.266 -28.297 5.723 1 91.81 125 THR A N 1
ATOM 988 C CA . THR A 1 125 ? 17.094 -29.156 5.699 1 91.81 125 THR A CA 1
ATOM 989 C C . THR A 1 125 ? 16.891 -29.766 4.312 1 91.81 125 THR A C 1
ATOM 991 O O . THR A 1 125 ? 16.359 -30.875 4.188 1 91.81 125 THR A O 1
ATOM 994 N N . HIS A 1 126 ? 17.391 -29.141 3.275 1 92.31 126 HIS A N 1
ATOM 995 C CA . HIS A 1 126 ? 17.016 -29.547 1.926 1 92.31 126 HIS A CA 1
ATOM 996 C C . HIS A 1 126 ? 18.234 -30.062 1.159 1 92.31 126 HIS A C 1
ATOM 998 O O . HIS A 1 126 ? 18.094 -30.719 0.118 1 92.31 126 HIS A O 1
ATOM 1004 N N . GLU A 1 127 ? 19.406 -29.719 1.699 1 92.88 127 GLU A N 1
ATOM 1005 C CA . GLU A 1 127 ? 20.641 -30.125 1.016 1 92.88 127 GLU A CA 1
ATOM 1006 C C . GLU A 1 127 ? 21.641 -30.703 1.997 1 92.88 127 GLU A C 1
ATOM 1008 O O . GLU A 1 127 ? 21.672 -30.328 3.172 1 92.88 127 GLU A O 1
ATOM 1013 N N . ASP A 1 128 ? 22.453 -31.609 1.454 1 94.19 128 ASP A N 1
ATOM 1014 C CA . ASP A 1 128 ? 23.516 -32.219 2.254 1 94.19 128 ASP A CA 1
ATOM 1015 C C . ASP A 1 128 ? 24.828 -31.438 2.107 1 94.19 128 ASP A C 1
ATOM 1017 O O . ASP A 1 128 ? 25.656 -31.75 1.25 1 94.19 128 ASP A O 1
ATOM 1021 N N . VAL A 1 129 ? 25 -30.438 2.93 1 95.44 129 VAL A N 1
ATOM 1022 C CA . VAL A 1 129 ? 26.188 -29.594 2.922 1 95.44 129 VAL A CA 1
ATOM 1023 C C . VAL A 1 129 ? 26.656 -29.359 4.355 1 95.44 129 VAL A C 1
ATOM 1025 O O . VAL A 1 129 ? 25.922 -29.609 5.309 1 95.44 129 VAL A O 1
ATOM 1028 N N . SER A 1 130 ? 27.859 -28.891 4.516 1 97.06 130 SER A N 1
ATOM 1029 C CA . SER A 1 130 ? 28.375 -28.578 5.84 1 97.06 130 SER A CA 1
ATOM 1030 C C . SER A 1 130 ? 27.797 -27.266 6.371 1 97.06 130 SER A C 1
ATOM 1032 O O . SER A 1 130 ? 27.297 -26.453 5.602 1 97.06 130 SER A O 1
ATOM 1034 N N . LYS A 1 131 ? 27.859 -27.109 7.664 1 96.81 131 LYS A N 1
ATOM 1035 C CA . LYS A 1 131 ? 27.438 -25.859 8.297 1 96.81 131 LYS A CA 1
ATOM 1036 C C . LYS A 1 131 ? 28.234 -24.672 7.766 1 96.81 131 LYS A C 1
ATOM 1038 O O . LYS A 1 131 ? 27.672 -23.594 7.566 1 96.81 131 LYS A O 1
ATOM 1043 N N . ALA A 1 132 ? 29.453 -24.891 7.535 1 97.12 132 ALA A N 1
ATOM 1044 C CA . ALA A 1 132 ? 30.312 -23.828 7.027 1 97.12 132 ALA A CA 1
ATOM 1045 C C . ALA A 1 132 ? 29.906 -23.406 5.621 1 97.12 132 ALA A C 1
ATOM 1047 O O . ALA A 1 132 ? 29.859 -22.219 5.309 1 97.12 132 ALA A O 1
ATOM 1048 N N . GLU A 1 133 ? 29.625 -24.359 4.844 1 96.75 133 GLU A N 1
ATOM 1049 C CA . GLU A 1 133 ? 29.172 -24.062 3.486 1 96.75 133 GLU A CA 1
ATOM 1050 C C . GLU A 1 133 ? 27.812 -23.344 3.498 1 96.75 133 GLU A C 1
ATOM 1052 O O . GLU A 1 133 ? 27.594 -22.406 2.729 1 96.75 133 GLU A O 1
ATOM 1057 N N . ALA A 1 134 ? 26.953 -23.844 4.34 1 97.12 134 ALA A N 1
ATOM 1058 C CA . ALA A 1 134 ? 25.641 -23.219 4.469 1 97.12 134 ALA A CA 1
ATOM 1059 C C . ALA A 1 134 ? 25.766 -21.75 4.891 1 97.12 134 ALA A C 1
ATOM 1061 O O . ALA A 1 134 ? 25.047 -20.891 4.379 1 97.12 134 ALA A O 1
ATOM 1062 N N . ALA A 1 135 ? 26.672 -21.5 5.789 1 97 135 ALA A N 1
ATOM 1063 C CA . ALA A 1 135 ? 26.906 -20.125 6.246 1 97 135 ALA A CA 1
ATOM 1064 C C . ALA A 1 135 ? 27.422 -19.25 5.109 1 97 135 ALA A C 1
ATOM 1066 O O . ALA A 1 135 ? 26.938 -18.125 4.918 1 97 135 ALA A O 1
ATOM 1067 N N . GLU A 1 136 ? 28.328 -19.734 4.395 1 96.88 136 GLU A N 1
ATOM 1068 C CA . GLU A 1 136 ? 28.891 -18.984 3.275 1 96.88 136 GLU A CA 1
ATOM 1069 C C . GLU A 1 136 ? 27.828 -18.672 2.229 1 96.88 136 GLU A C 1
ATOM 1071 O O . GLU A 1 136 ? 27.766 -17.547 1.716 1 96.88 136 GLU A O 1
ATOM 1076 N N . ARG A 1 137 ? 27.031 -19.641 1.939 1 96.38 137 ARG A N 1
ATOM 1077 C CA . ARG A 1 137 ? 25.953 -19.438 0.983 1 96.38 137 ARG A CA 1
ATOM 1078 C C . ARG A 1 137 ? 24.969 -18.391 1.479 1 96.38 137 ARG A C 1
ATOM 1080 O O . ARG A 1 137 ? 24.422 -17.625 0.687 1 96.38 137 ARG A O 1
ATOM 1087 N N . SER A 1 138 ? 24.75 -18.438 2.768 1 97.06 138 SER A N 1
ATOM 1088 C CA . SER A 1 138 ? 23.844 -17.453 3.367 1 97.06 138 SER A CA 1
ATOM 1089 C C . SER A 1 138 ? 24.391 -16.031 3.205 1 97.06 138 SER A C 1
ATOM 1091 O O . SER A 1 138 ? 23.656 -15.125 2.818 1 97.06 138 SER A O 1
ATOM 1093 N N . TYR A 1 139 ? 25.672 -15.859 3.434 1 97.06 139 TYR A N 1
ATOM 1094 C CA . TYR A 1 139 ? 26.297 -14.555 3.277 1 97.06 139 TYR A CA 1
ATOM 1095 C C . TYR A 1 139 ? 26.234 -14.086 1.829 1 97.06 139 TYR A C 1
ATOM 1097 O O . TYR A 1 139 ? 25.906 -12.93 1.562 1 97.06 139 TYR A O 1
ATOM 1105 N N . GLN A 1 140 ? 26.469 -14.977 0.94 1 96.62 140 GLN A N 1
ATOM 1106 C CA . GLN A 1 140 ? 26.438 -14.656 -0.482 1 96.62 140 GLN A CA 1
ATOM 1107 C C . GLN A 1 140 ? 25.031 -14.273 -0.93 1 96.62 140 GLN A C 1
ATOM 1109 O O . GLN A 1 140 ? 24.859 -13.352 -1.732 1 96.62 140 GLN A O 1
ATOM 1114 N N . ALA A 1 141 ? 24.109 -15.016 -0.441 1 96.69 141 ALA A N 1
ATOM 1115 C CA . ALA A 1 141 ? 22.719 -14.727 -0.779 1 96.69 141 ALA A CA 1
ATOM 1116 C C . ALA A 1 141 ? 22.312 -13.328 -0.315 1 96.69 141 ALA A C 1
ATOM 1118 O O . ALA A 1 141 ? 21.641 -12.594 -1.045 1 96.69 141 ALA A O 1
ATOM 1119 N N . LEU A 1 142 ? 22.719 -12.953 0.873 1 97.19 142 LEU A N 1
ATOM 1120 C CA . LEU A 1 142 ? 22.422 -11.625 1.403 1 97.19 142 LEU A CA 1
ATOM 1121 C C . LEU A 1 142 ? 23.094 -10.539 0.554 1 97.19 142 LEU A C 1
ATOM 1123 O O . LEU A 1 142 ? 22.453 -9.531 0.23 1 97.19 142 LEU A O 1
ATOM 1127 N N . GLU A 1 143 ? 24.281 -10.758 0.169 1 96.31 143 GLU A N 1
ATOM 1128 C CA . GLU A 1 143 ? 24.984 -9.82 -0.693 1 96.31 143 GLU A CA 1
ATOM 1129 C C . GLU A 1 143 ? 24.297 -9.68 -2.043 1 96.31 143 GLU A C 1
ATOM 1131 O O . GLU A 1 143 ? 24.25 -8.578 -2.607 1 96.31 143 GLU A O 1
ATOM 1136 N N . SER A 1 144 ? 23.781 -10.742 -2.521 1 95.19 144 SER A N 1
ATOM 1137 C CA . SER A 1 144 ? 23.156 -10.758 -3.84 1 95.19 144 SER A CA 1
ATOM 1138 C C . SER A 1 144 ? 21.906 -9.883 -3.863 1 95.19 144 SER A C 1
ATOM 1140 O O . SER A 1 144 ? 21.469 -9.438 -4.93 1 95.19 144 SER A O 1
ATOM 1142 N N . VAL A 1 145 ? 21.312 -9.672 -2.721 1 94.81 145 VAL A N 1
ATOM 1143 C CA . VAL A 1 145 ? 20.141 -8.805 -2.645 1 94.81 145 VAL A CA 1
ATOM 1144 C C . VAL A 1 145 ? 20.531 -7.438 -2.096 1 94.81 145 VAL A C 1
ATOM 1146 O O . VAL A 1 145 ? 19.703 -6.711 -1.548 1 94.81 145 VAL A O 1
ATOM 1149 N N . LYS A 1 146 ? 21.844 -7.148 -2.062 1 92.56 146 LYS A N 1
ATOM 1150 C CA . LYS A 1 146 ? 22.438 -5.852 -1.745 1 92.56 146 LYS A CA 1
ATOM 1151 C C . LYS A 1 146 ? 22.312 -5.539 -0.257 1 92.56 146 LYS A C 1
ATOM 1153 O O . LYS A 1 146 ? 22.047 -4.398 0.121 1 92.56 146 LYS A O 1
ATOM 1158 N N . LEU A 1 147 ? 22.375 -6.578 0.515 1 94.5 147 LEU A N 1
ATOM 1159 C CA . LEU A 1 147 ? 22.469 -6.398 1.96 1 94.5 147 LEU A CA 1
ATOM 1160 C C . LEU A 1 147 ? 23.875 -6.664 2.457 1 94.5 147 LEU A C 1
ATOM 1162 O O . LEU A 1 147 ? 24.562 -7.551 1.947 1 94.5 147 LEU A O 1
ATOM 1166 N N . ASN A 1 148 ? 24.266 -5.922 3.43 1 93.19 148 ASN A N 1
ATOM 1167 C CA . ASN A 1 148 ? 25.516 -6.211 4.105 1 93.19 148 ASN A CA 1
ATOM 1168 C C . ASN A 1 148 ? 25.469 -7.555 4.832 1 93.19 148 ASN A C 1
ATOM 1170 O O . ASN A 1 148 ? 24.516 -7.844 5.547 1 93.19 148 ASN A O 1
ATOM 1174 N N . PRO A 1 149 ? 26.516 -8.344 4.68 1 93.31 149 PRO A N 1
ATOM 1175 C CA . PRO A 1 149 ? 26.531 -9.656 5.32 1 93.31 149 PRO A CA 1
ATOM 1176 C C . PRO A 1 149 ? 26.359 -9.578 6.836 1 93.31 149 PRO A C 1
ATOM 1178 O O . PRO A 1 149 ? 25.953 -10.555 7.469 1 93.31 149 PRO A O 1
ATOM 1181 N N . GLU A 1 150 ? 26.641 -8.461 7.402 1 93.44 150 GLU A N 1
ATOM 1182 C CA . GLU A 1 150 ? 26.484 -8.281 8.844 1 93.44 150 GLU A CA 1
ATOM 1183 C C . GLU A 1 150 ? 25.031 -8.461 9.266 1 93.44 150 GLU A C 1
ATOM 1185 O O . GLU A 1 150 ? 24.75 -8.758 10.43 1 93.44 150 GLU A O 1
ATOM 1190 N N . ILE A 1 151 ? 24.141 -8.352 8.359 1 94.75 151 ILE A N 1
ATOM 1191 C CA . ILE A 1 151 ? 22.719 -8.508 8.594 1 94.75 151 ILE A CA 1
ATOM 1192 C C . ILE A 1 151 ? 22.422 -9.938 9.047 1 94.75 151 ILE A C 1
ATOM 1194 O O . ILE A 1 151 ? 21.438 -10.188 9.758 1 94.75 151 ILE A O 1
ATOM 1198 N N . ALA A 1 152 ? 23.328 -10.812 8.695 1 96.75 152 ALA A N 1
ATOM 1199 C CA . ALA A 1 152 ? 23.156 -12.227 9 1 96.75 152 ALA A CA 1
ATOM 1200 C C . ALA A 1 152 ? 23.078 -12.453 10.508 1 96.75 152 ALA A C 1
ATOM 1202 O O . ALA A 1 152 ? 22.391 -13.375 10.969 1 96.75 152 ALA A O 1
ATOM 1203 N N . GLU A 1 153 ? 23.719 -11.602 11.227 1 96.5 153 GLU A N 1
ATOM 1204 C CA . GLU A 1 153 ? 23.828 -11.789 12.672 1 96.5 153 GLU A CA 1
ATOM 1205 C C . GLU A 1 153 ? 22.672 -11.094 13.398 1 96.5 153 GLU A C 1
ATOM 1207 O O . GLU A 1 153 ? 22.531 -11.227 14.609 1 96.5 153 GLU A O 1
ATOM 1212 N N . LYS A 1 154 ? 21.828 -10.445 12.703 1 96 154 LYS A N 1
ATOM 1213 C CA . LYS A 1 154 ? 20.734 -9.664 13.289 1 96 154 LYS A CA 1
ATOM 1214 C C . LYS A 1 154 ? 19.469 -10.492 13.406 1 96 154 LYS A C 1
ATOM 1216 O O . LYS A 1 154 ? 19.312 -11.5 12.711 1 96 154 LYS A O 1
ATOM 1221 N N . TYR A 1 155 ? 18.688 -10.086 14.344 1 95.06 155 TYR A N 1
ATOM 1222 C CA . TYR A 1 155 ? 17.344 -10.625 14.477 1 95.06 155 TYR A CA 1
ATOM 1223 C C . TYR A 1 155 ? 16.344 -9.844 13.625 1 95.06 155 TYR A C 1
ATOM 1225 O O . TYR A 1 155 ? 16.578 -8.664 13.328 1 95.06 155 TYR A O 1
ATOM 1233 N N . PRO A 1 156 ? 15.211 -10.406 13.258 1 92.94 156 PRO A N 1
ATOM 1234 C CA . PRO A 1 156 ? 14.227 -9.75 12.391 1 92.94 156 PRO A CA 1
ATOM 1235 C C . PRO A 1 156 ? 13.781 -8.391 12.93 1 92.94 156 PRO A C 1
ATOM 1237 O O . PRO A 1 156 ? 13.609 -7.445 12.164 1 92.94 156 PRO A O 1
ATOM 1240 N N . HIS A 1 157 ? 13.656 -8.242 14.188 1 89.06 157 HIS A N 1
ATOM 1241 C CA . HIS A 1 157 ? 13.148 -7.008 14.773 1 89.06 157 HIS A CA 1
ATOM 1242 C C . HIS A 1 157 ? 14.148 -5.867 14.617 1 89.06 157 HIS A C 1
ATOM 1244 O O . HIS A 1 157 ? 13.797 -4.699 14.82 1 89.06 157 HIS A O 1
ATOM 1250 N N . GLU A 1 158 ? 15.352 -6.164 14.258 1 91.06 158 GLU A N 1
ATOM 1251 C CA . GLU A 1 158 ? 16.406 -5.168 14.078 1 91.06 158 GLU A CA 1
ATOM 1252 C C . GLU A 1 158 ? 16.469 -4.672 12.641 1 91.06 158 GLU A C 1
ATOM 1254 O O . GLU A 1 158 ? 17.234 -3.768 12.312 1 91.06 158 GLU A O 1
ATOM 1259 N N . LEU A 1 159 ? 15.656 -5.23 11.789 1 90.12 159 LEU A N 1
ATOM 1260 C CA . LEU A 1 159 ? 15.695 -4.926 10.359 1 90.12 159 LEU A CA 1
ATOM 1261 C C . LEU A 1 159 ? 14.57 -3.967 9.984 1 90.12 159 LEU A C 1
ATOM 1263 O O . LEU A 1 159 ? 13.477 -4.031 10.547 1 90.12 159 LEU A O 1
ATOM 1267 N N . SER A 1 160 ? 14.859 -3.084 9.008 1 83.62 160 SER A N 1
ATOM 1268 C CA . SER A 1 160 ? 13.797 -2.285 8.406 1 83.62 160 SER A CA 1
ATOM 1269 C C . SER A 1 160 ? 12.883 -3.145 7.543 1 83.62 160 SER A C 1
ATOM 1271 O O . SER A 1 160 ? 13.219 -4.289 7.223 1 83.62 160 SER A O 1
ATOM 1273 N N . GLY A 1 161 ? 11.719 -2.602 7.191 1 84.12 161 GLY A N 1
ATOM 1274 C CA . GLY A 1 161 ? 10.805 -3.32 6.32 1 84.12 161 GLY A CA 1
ATOM 1275 C C . GLY A 1 161 ? 11.438 -3.742 5.008 1 84.12 161 GLY A C 1
ATOM 1276 O O . GLY A 1 161 ? 11.273 -4.879 4.566 1 84.12 161 GLY A O 1
ATOM 1277 N N . GLY A 1 162 ? 12.188 -2.836 4.406 1 86.69 162 GLY A N 1
ATOM 1278 C CA . GLY A 1 162 ? 12.875 -3.131 3.158 1 86.69 162 GLY A CA 1
ATOM 1279 C C . GLY A 1 162 ? 13.953 -4.188 3.307 1 86.69 162 GLY A C 1
ATOM 1280 O O . GLY A 1 162 ? 14.117 -5.039 2.432 1 86.69 162 GLY A O 1
ATOM 1281 N N . GLN A 1 163 ? 14.648 -4.121 4.398 1 90.38 163 GLN A N 1
ATOM 1282 C CA . GLN A 1 163 ? 15.68 -5.121 4.672 1 90.38 163 GLN A CA 1
ATOM 1283 C C . GLN A 1 163 ? 15.062 -6.504 4.875 1 90.38 163 GLN A C 1
ATOM 1285 O O . GLN A 1 163 ? 15.562 -7.496 4.344 1 90.38 163 GLN A O 1
ATOM 1290 N N . LYS A 1 164 ? 14 -6.469 5.641 1 92 164 LYS A N 1
ATOM 1291 C CA . LYS A 1 164 ? 13.305 -7.73 5.887 1 92 164 LYS A CA 1
ATOM 1292 C C . LYS A 1 164 ? 12.859 -8.383 4.578 1 92 164 LYS A C 1
ATOM 1294 O O . LYS A 1 164 ? 13.047 -9.586 4.387 1 92 164 LYS A O 1
ATOM 1299 N N . GLN A 1 165 ? 12.32 -7.559 3.73 1 92.81 165 GLN A N 1
ATOM 1300 C CA . GLN A 1 165 ? 11.836 -8.086 2.457 1 92.81 165 GLN A CA 1
ATOM 1301 C C . GLN A 1 165 ? 12.984 -8.656 1.63 1 92.81 165 GLN A C 1
ATOM 1303 O O . GLN A 1 165 ? 12.836 -9.711 1.002 1 92.81 165 GLN A O 1
ATOM 1308 N N . ARG A 1 166 ? 14.062 -8.008 1.606 1 93.69 166 ARG A N 1
ATOM 1309 C CA . ARG A 1 166 ? 15.219 -8.484 0.858 1 93.69 166 ARG A CA 1
ATOM 1310 C C . ARG A 1 166 ? 15.742 -9.797 1.431 1 93.69 166 ARG A C 1
ATOM 1312 O O . ARG A 1 166 ? 16.141 -10.688 0.683 1 93.69 166 ARG A O 1
ATOM 1319 N N . VAL A 1 167 ? 15.719 -9.914 2.771 1 94.62 167 VAL A N 1
ATOM 1320 C CA . VAL A 1 167 ? 16.109 -11.156 3.418 1 94.62 167 VAL A CA 1
ATOM 1321 C C . VAL A 1 167 ? 15.172 -12.281 2.988 1 94.62 167 VAL A C 1
ATOM 1323 O O . VAL A 1 167 ? 15.617 -13.383 2.648 1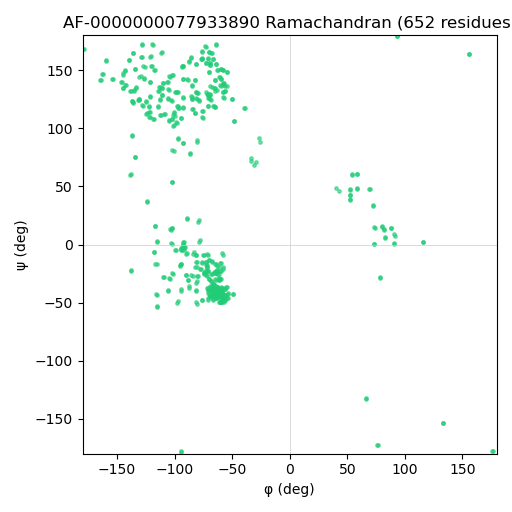 94.62 167 VAL A O 1
ATOM 1326 N N . ILE A 1 168 ? 13.906 -12 2.992 1 95.06 168 ILE A N 1
ATOM 1327 C CA . ILE A 1 168 ? 12.898 -12.984 2.615 1 95.06 168 ILE A CA 1
ATOM 1328 C C . ILE A 1 168 ? 13.117 -13.422 1.168 1 95.06 168 ILE A C 1
ATOM 1330 O O . ILE A 1 168 ? 13.023 -14.609 0.85 1 95.06 168 ILE A O 1
ATOM 1334 N N . ILE A 1 169 ? 13.406 -12.461 0.344 1 95.94 169 ILE A N 1
ATOM 1335 C CA . ILE A 1 169 ? 13.672 -12.758 -1.058 1 95.94 169 ILE A CA 1
ATOM 1336 C C . ILE A 1 169 ? 14.922 -13.633 -1.169 1 95.94 169 ILE A C 1
ATOM 1338 O O . ILE A 1 169 ? 14.922 -14.633 -1.891 1 95.94 169 ILE A O 1
ATOM 1342 N N . ALA A 1 170 ? 15.953 -13.273 -0.444 1 96.25 170 ALA A N 1
ATOM 1343 C CA . ALA A 1 170 ? 17.172 -14.078 -0.447 1 96.25 170 ALA A CA 1
ATOM 1344 C C . ALA A 1 170 ? 16.891 -15.516 -0.021 1 96.25 170 ALA A C 1
ATOM 1346 O O . ALA A 1 170 ? 17.375 -16.469 -0.646 1 96.25 170 ALA A O 1
ATOM 1347 N N . MET A 1 171 ? 16.125 -15.656 0.955 1 95.31 171 MET A N 1
ATOM 1348 C CA . MET A 1 171 ? 15.789 -16.984 1.477 1 95.31 171 MET A CA 1
ATOM 1349 C C . MET A 1 171 ? 15 -17.781 0.448 1 95.31 171 MET A C 1
ATOM 1351 O O . MET A 1 171 ? 15.242 -18.984 0.273 1 95.31 171 MET A O 1
ATOM 1355 N N . ALA A 1 172 ? 14.102 -17.094 -0.184 1 95.81 172 ALA A N 1
ATOM 1356 C CA . ALA A 1 172 ? 13.266 -17.766 -1.176 1 95.81 172 ALA A CA 1
ATOM 1357 C C . ALA A 1 172 ? 14.102 -18.266 -2.348 1 95.81 172 ALA A C 1
ATOM 1359 O O . ALA A 1 172 ? 13.727 -19.234 -3.016 1 95.81 172 ALA A O 1
ATOM 1360 N N . LEU A 1 173 ? 15.234 -17.656 -2.574 1 97.12 173 LEU A N 1
ATOM 1361 C CA . LEU A 1 173 ? 16.031 -17.969 -3.762 1 97.12 173 LEU A CA 1
ATOM 1362 C C . LEU A 1 173 ? 17.203 -18.859 -3.408 1 97.12 173 LEU A C 1
ATOM 1364 O O . LEU A 1 173 ? 17.984 -19.234 -4.285 1 97.12 173 LEU A O 1
ATOM 1368 N N . LEU A 1 174 ? 17.328 -19.203 -2.201 1 95.69 174 LEU A N 1
ATOM 1369 C CA . LEU A 1 174 ? 18.5 -19.875 -1.648 1 95.69 174 LEU A CA 1
ATOM 1370 C C . LEU A 1 174 ? 18.781 -21.188 -2.371 1 95.69 174 LEU A C 1
ATOM 1372 O O . LEU A 1 174 ? 19.938 -21.562 -2.572 1 95.69 174 LEU A O 1
ATOM 1376 N N . LEU A 1 175 ? 17.75 -21.891 -2.742 1 95.81 175 LEU A N 1
ATOM 1377 C CA . LEU A 1 175 ? 17.906 -23.234 -3.283 1 95.81 175 LEU A CA 1
ATOM 1378 C C . LEU A 1 175 ? 17.75 -23.234 -4.801 1 95.81 175 LEU A C 1
ATOM 1380 O O . LEU A 1 175 ? 17.562 -24.281 -5.41 1 95.81 175 LEU A O 1
ATOM 1384 N N . ASN A 1 176 ? 17.766 -22.031 -5.379 1 95.94 176 ASN A N 1
ATOM 1385 C CA . ASN A 1 176 ? 17.703 -21.859 -6.828 1 95.94 176 ASN A CA 1
ATOM 1386 C C . ASN A 1 176 ? 16.453 -22.484 -7.422 1 95.94 176 ASN A C 1
ATOM 1388 O O . ASN A 1 176 ? 16.531 -23.328 -8.312 1 95.94 176 ASN A O 1
ATOM 1392 N N . PRO A 1 177 ? 15.297 -22.062 -7.047 1 97.94 177 PRO A N 1
ATOM 1393 C CA . PRO A 1 177 ? 14.031 -22.609 -7.523 1 97.94 177 PRO A CA 1
ATOM 1394 C C . PRO A 1 177 ? 13.789 -22.344 -9.008 1 97.94 177 PRO A C 1
ATOM 1396 O O . PRO A 1 177 ? 14.383 -21.438 -9.578 1 97.94 177 PRO A O 1
ATOM 1399 N N . ARG A 1 178 ? 12.891 -23.156 -9.586 1 97.69 178 ARG A N 1
ATOM 1400 C CA . ARG A 1 178 ? 12.477 -22.984 -10.977 1 97.69 178 ARG A CA 1
ATOM 1401 C C . ARG A 1 178 ? 11.305 -22.031 -11.086 1 97.69 178 ARG A C 1
ATOM 1403 O O . ARG A 1 178 ? 11.133 -21.359 -12.117 1 97.69 178 ARG A O 1
ATOM 1410 N N . LEU A 1 179 ? 10.508 -22.016 -10.078 1 98.44 179 LEU A N 1
ATOM 1411 C CA . LEU A 1 179 ? 9.328 -21.156 -10.016 1 98.44 179 LEU A CA 1
ATOM 1412 C C . LEU A 1 179 ? 9.273 -20.406 -8.688 1 98.44 179 LEU A C 1
ATOM 1414 O O . LEU A 1 179 ? 9.375 -21.016 -7.617 1 98.44 179 LEU A O 1
ATOM 1418 N N . VAL A 1 180 ? 9.172 -19.094 -8.75 1 98.25 180 VAL A N 1
ATOM 1419 C CA . VAL A 1 180 ? 9.039 -18.266 -7.562 1 98.25 180 VAL A CA 1
ATOM 1420 C C . VAL A 1 180 ? 7.656 -17.625 -7.539 1 98.25 180 VAL A C 1
ATOM 1422 O O . VAL A 1 180 ? 7.246 -16.984 -8.508 1 98.25 180 VAL A O 1
ATOM 1425 N N . ILE A 1 181 ? 6.914 -17.812 -6.469 1 98.12 181 ILE A N 1
ATOM 1426 C CA . ILE A 1 181 ? 5.637 -17.141 -6.266 1 98.12 181 ILE A CA 1
ATOM 1427 C C . ILE A 1 181 ? 5.816 -15.977 -5.301 1 98.12 181 ILE A C 1
ATOM 1429 O O . ILE A 1 181 ? 6.137 -16.172 -4.125 1 98.12 181 ILE A O 1
ATOM 1433 N N . ALA A 1 182 ? 5.684 -14.828 -5.816 1 97 182 ALA A N 1
ATOM 1434 C CA . ALA A 1 182 ? 5.738 -13.625 -4.992 1 97 182 ALA A CA 1
ATOM 1435 C C . ALA A 1 182 ? 4.336 -13.125 -4.66 1 97 182 ALA A C 1
ATOM 1437 O O . ALA A 1 182 ? 3.658 -12.547 -5.512 1 97 182 ALA A O 1
ATOM 1438 N N . ASP A 1 183 ? 3.961 -13.352 -3.453 1 95.81 183 ASP A N 1
ATOM 1439 C CA . ASP A 1 183 ? 2.605 -13.023 -3.018 1 95.81 183 ASP A CA 1
ATOM 1440 C C . ASP A 1 183 ? 2.561 -11.672 -2.318 1 95.81 183 ASP A C 1
ATOM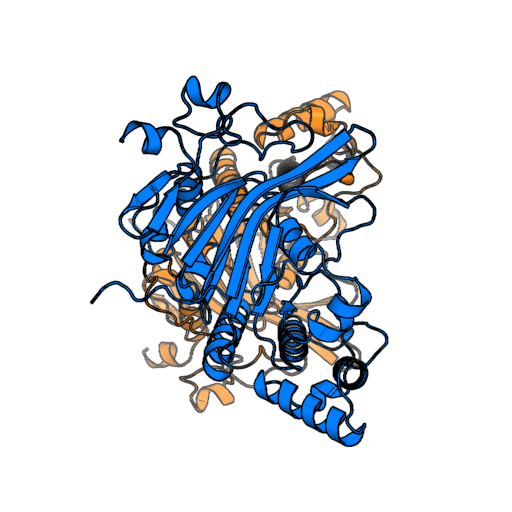 1442 O O . ASP A 1 183 ? 2.723 -11.594 -1.099 1 95.81 183 ASP A O 1
ATOM 1446 N N . GLU A 1 184 ? 2.301 -10.617 -3.125 1 93.62 184 GLU A N 1
ATOM 1447 C CA . GLU A 1 184 ? 2.238 -9.234 -2.652 1 93.62 184 GLU A CA 1
ATOM 1448 C C . GLU A 1 184 ? 3.514 -8.852 -1.907 1 93.62 184 GLU A C 1
ATOM 1450 O O . GLU A 1 184 ? 3.455 -8.367 -0.776 1 93.62 184 GLU A O 1
ATOM 1455 N N . PRO A 1 185 ? 4.637 -8.914 -2.572 1 93.25 185 PRO A N 1
ATOM 1456 C CA . PRO A 1 185 ? 5.93 -8.742 -1.907 1 93.25 185 PRO A CA 1
ATOM 1457 C C . PRO A 1 185 ? 6.223 -7.285 -1.561 1 93.25 185 PRO A C 1
ATOM 1459 O O . PRO A 1 185 ? 7.176 -7 -0.831 1 93.25 185 PRO A O 1
ATOM 1462 N N . THR A 1 186 ? 5.391 -6.375 -2.047 1 90.69 186 THR A N 1
ATOM 1463 C CA . THR A 1 186 ? 5.711 -4.965 -1.854 1 90.69 186 THR A CA 1
ATOM 1464 C C . THR A 1 186 ? 4.664 -4.289 -0.972 1 90.69 186 THR A C 1
ATOM 1466 O O . THR A 1 186 ? 4.727 -3.08 -0.74 1 90.69 186 THR A O 1
ATOM 1469 N N . THR A 1 187 ? 3.736 -5.07 -0.51 1 84.25 187 THR A N 1
ATOM 1470 C CA . THR A 1 187 ? 2.691 -4.504 0.336 1 84.25 187 THR A CA 1
ATOM 1471 C C . THR A 1 187 ? 3.291 -3.877 1.592 1 84.25 187 THR A C 1
ATOM 1473 O O . THR A 1 187 ? 4.285 -4.375 2.127 1 84.25 187 THR A O 1
ATOM 1476 N N . ALA A 1 188 ? 2.736 -2.719 2.068 1 78.56 188 ALA A N 1
ATOM 1477 C CA . ALA A 1 188 ? 3.098 -2.014 3.297 1 78.56 188 ALA A CA 1
ATOM 1478 C C . ALA A 1 188 ? 4.441 -1.305 3.146 1 78.56 188 ALA A C 1
ATOM 1480 O O . ALA A 1 188 ? 4.992 -0.794 4.125 1 78.56 188 ALA A O 1
ATOM 1481 N N . LEU A 1 189 ? 5.062 -1.413 1.95 1 86.25 189 LEU A N 1
ATOM 1482 C CA . LEU A 1 189 ? 6.305 -0.696 1.69 1 86.25 189 LEU A CA 1
ATOM 1483 C C . LEU A 1 189 ? 6.031 0.649 1.027 1 86.25 189 LEU A C 1
ATOM 1485 O O . LEU A 1 189 ? 5.008 0.818 0.358 1 86.25 189 LEU A O 1
ATOM 1489 N N . ASP A 1 190 ? 6.914 1.558 1.23 1 88.19 190 ASP A N 1
ATOM 1490 C CA . ASP A 1 190 ? 6.781 2.832 0.53 1 88.19 190 ASP A CA 1
ATOM 1491 C C . ASP A 1 190 ? 7.141 2.686 -0.947 1 88.19 190 ASP A C 1
ATOM 1493 O O . ASP A 1 190 ? 7.723 1.679 -1.354 1 88.19 190 ASP A O 1
ATOM 1497 N N . VAL A 1 191 ? 6.883 3.68 -1.688 1 87.25 191 VAL A N 1
ATOM 1498 C CA . VAL A 1 191 ? 6.949 3.623 -3.145 1 87.25 191 VAL A CA 1
ATOM 1499 C C . VAL A 1 191 ? 8.398 3.428 -3.588 1 87.25 191 VAL A C 1
ATOM 1501 O O . VAL A 1 191 ? 8.664 2.742 -4.578 1 87.25 191 VAL A O 1
ATOM 1504 N N . VAL A 1 192 ? 9.336 4.055 -2.941 1 89 192 VAL A N 1
ATOM 1505 C CA . VAL A 1 192 ? 10.742 3.943 -3.318 1 89 192 VAL A CA 1
ATOM 1506 C C . VAL A 1 192 ? 11.234 2.518 -3.07 1 89 192 VAL A C 1
ATOM 1508 O O . VAL A 1 192 ? 11.859 1.912 -3.939 1 89 192 VAL A O 1
ATOM 1511 N N . THR A 1 193 ? 10.93 2.02 -1.942 1 89.88 193 THR A N 1
ATOM 1512 C CA . THR A 1 193 ? 11.328 0.659 -1.596 1 89.88 193 THR A CA 1
ATOM 1513 C C . THR A 1 193 ? 10.648 -0.354 -2.51 1 89.88 193 THR A C 1
ATOM 1515 O O . THR A 1 193 ? 11.258 -1.347 -2.91 1 89.88 193 THR A O 1
ATOM 1518 N N . GLN A 1 194 ? 9.391 -0.067 -2.781 1 91.25 194 GLN A N 1
ATOM 1519 C CA . GLN A 1 194 ? 8.664 -0.94 -3.697 1 91.25 194 GLN A CA 1
ATOM 1520 C C . GLN A 1 194 ? 9.383 -1.049 -5.039 1 91.25 194 GLN A C 1
ATOM 1522 O O . GLN A 1 194 ? 9.578 -2.15 -5.555 1 91.25 194 GLN A O 1
ATOM 1527 N N . ALA A 1 195 ? 9.758 0.064 -5.555 1 89.69 195 ALA A N 1
ATOM 1528 C CA . ALA A 1 195 ? 10.461 0.092 -6.836 1 89.69 195 ALA A CA 1
ATOM 1529 C C . ALA A 1 195 ? 11.766 -0.695 -6.762 1 89.69 195 ALA A C 1
ATOM 1531 O O . ALA A 1 195 ? 12.117 -1.427 -7.695 1 89.69 195 ALA A O 1
ATOM 1532 N N . SER A 1 196 ? 12.398 -0.544 -5.676 1 91.12 196 SER A N 1
ATOM 1533 C CA . SER A 1 196 ? 13.672 -1.232 -5.48 1 91.12 196 SER A CA 1
ATOM 1534 C C . SER A 1 196 ? 13.484 -2.744 -5.434 1 91.12 196 SER A C 1
ATOM 1536 O O . SER A 1 196 ? 14.297 -3.496 -5.977 1 91.12 196 SER A O 1
ATOM 1538 N N . ILE A 1 197 ? 12.461 -3.162 -4.797 1 92.19 197 ILE A N 1
ATOM 1539 C CA . ILE A 1 197 ? 12.18 -4.586 -4.664 1 92.19 197 ILE A CA 1
ATOM 1540 C C . ILE A 1 197 ? 11.781 -5.168 -6.016 1 92.19 197 ILE A C 1
ATOM 1542 O O . ILE A 1 197 ? 12.227 -6.254 -6.391 1 92.19 197 ILE A O 1
ATOM 1546 N N . VAL A 1 198 ? 10.938 -4.465 -6.719 1 93.12 198 VAL A N 1
ATOM 1547 C CA . VAL A 1 198 ? 10.516 -4.906 -8.047 1 93.12 198 VAL A CA 1
ATOM 1548 C C . VAL A 1 198 ? 11.734 -5.027 -8.961 1 93.12 198 VAL A C 1
ATOM 1550 O O . VAL A 1 198 ? 11.891 -6.023 -9.672 1 93.12 198 VAL A O 1
ATOM 1553 N N . ASP A 1 199 ? 12.609 -4.07 -8.891 1 92.38 199 ASP A N 1
ATOM 1554 C CA . ASP A 1 199 ? 13.844 -4.098 -9.664 1 92.38 199 ASP A CA 1
ATOM 1555 C C . ASP A 1 199 ? 14.711 -5.297 -9.281 1 92.38 199 ASP A C 1
ATOM 1557 O O . ASP A 1 199 ? 15.25 -5.988 -10.148 1 92.38 199 ASP A O 1
ATOM 1561 N N . LEU A 1 200 ? 14.789 -5.465 -8.055 1 93.94 200 LEU A N 1
ATOM 1562 C CA . LEU A 1 200 ? 15.578 -6.578 -7.539 1 93.94 200 LEU A CA 1
ATOM 1563 C C . LEU A 1 200 ? 15.055 -7.91 -8.062 1 93.94 200 LEU A C 1
ATOM 1565 O O . LEU A 1 200 ? 15.812 -8.727 -8.578 1 93.94 200 LEU A O 1
ATOM 1569 N N . LEU A 1 201 ? 13.805 -8.133 -7.977 1 95.56 201 LEU A N 1
ATOM 1570 C CA . LEU A 1 201 ? 13.195 -9.391 -8.391 1 95.56 201 LEU A CA 1
ATOM 1571 C C . LEU A 1 201 ? 13.352 -9.602 -9.891 1 95.56 201 LEU A C 1
ATOM 1573 O O . LEU A 1 201 ? 13.633 -10.719 -10.344 1 95.56 201 LEU A O 1
ATOM 1577 N N . THR A 1 202 ? 13.195 -8.562 -10.648 1 94.06 202 THR A N 1
ATOM 1578 C CA . THR A 1 202 ? 13.336 -8.648 -12.094 1 94.06 202 THR A CA 1
ATOM 1579 C C . THR A 1 202 ? 14.773 -9.016 -12.477 1 94.06 202 THR A C 1
ATOM 1581 O O . THR A 1 202 ? 14.992 -9.883 -13.328 1 94.06 202 THR A O 1
ATOM 1584 N N . ARG A 1 203 ? 15.672 -8.391 -11.844 1 94.12 203 ARG A N 1
ATOM 1585 C CA . ARG A 1 203 ? 17.078 -8.68 -12.109 1 94.12 203 ARG A CA 1
ATOM 1586 C C . ARG A 1 203 ? 17.438 -10.109 -11.727 1 94.12 203 ARG A C 1
ATOM 1588 O O . ARG A 1 203 ? 18.109 -10.812 -12.484 1 94.12 203 ARG A O 1
ATOM 1595 N N . LYS A 1 204 ? 16.984 -10.477 -10.594 1 96.69 204 LYS A N 1
ATOM 1596 C CA . LYS A 1 204 ? 17.281 -11.828 -10.133 1 96.69 204 LYS A CA 1
ATOM 1597 C C . LYS A 1 204 ? 16.672 -12.875 -11.07 1 96.69 204 LYS A C 1
ATOM 1599 O O . LYS A 1 204 ? 17.297 -13.898 -11.359 1 96.69 204 LYS A O 1
ATOM 1604 N N . LYS A 1 205 ? 15.461 -12.625 -11.484 1 96.81 205 LYS A N 1
ATOM 1605 C CA . LYS A 1 205 ? 14.82 -13.523 -12.445 1 96.81 205 LYS A CA 1
ATOM 1606 C C . LYS A 1 205 ? 15.656 -13.672 -13.711 1 96.81 205 LYS A C 1
ATOM 1608 O O . LYS A 1 205 ? 15.844 -14.781 -14.211 1 96.81 205 LYS A O 1
ATOM 1613 N N . LYS A 1 206 ? 16.141 -12.609 -14.203 1 94.56 206 LYS A N 1
ATOM 1614 C CA . LYS A 1 206 ? 16.969 -12.633 -15.406 1 94.56 206 LYS A CA 1
ATOM 1615 C C . LYS A 1 206 ? 18.281 -13.391 -15.164 1 94.56 206 LYS A C 1
ATOM 1617 O O . LYS A 1 206 ? 18.703 -14.188 -16 1 94.56 206 LYS A O 1
ATOM 1622 N N . GLU A 1 207 ? 18.844 -13.188 -14.062 1 96.31 207 GLU A N 1
ATOM 1623 C CA . GLU A 1 207 ? 20.141 -13.781 -13.719 1 96.31 207 GLU A CA 1
ATOM 1624 C C . GLU A 1 207 ? 20.016 -15.289 -13.492 1 96.31 207 GLU A C 1
ATOM 1626 O O . GLU A 1 207 ? 20.859 -16.062 -13.914 1 96.31 207 GLU A O 1
ATOM 1631 N N . MET A 1 208 ? 18.922 -15.695 -12.852 1 97.12 208 MET A N 1
ATOM 1632 C CA . MET A 1 208 ? 18.812 -17.078 -12.383 1 97.12 208 MET A CA 1
ATOM 1633 C C . MET A 1 208 ? 17.922 -17.891 -13.312 1 97.12 208 MET A C 1
ATOM 1635 O O . MET A 1 208 ? 17.938 -19.125 -13.273 1 97.12 208 MET A O 1
ATOM 1639 N N . GLY A 1 209 ? 17.031 -17.266 -14.023 1 97.06 209 GLY A N 1
ATOM 1640 C CA . GLY A 1 209 ? 16.266 -17.906 -15.078 1 97.06 209 GLY A CA 1
ATOM 1641 C C . GLY A 1 209 ? 14.992 -18.562 -14.57 1 97.06 209 GLY A C 1
ATOM 1642 O O . GLY A 1 209 ? 14.414 -19.422 -15.25 1 97.06 209 GLY A O 1
ATOM 1643 N N . PHE A 1 210 ? 14.602 -18.25 -13.398 1 97.81 210 PHE A N 1
ATOM 1644 C CA . PHE A 1 210 ? 13.383 -18.859 -12.883 1 97.81 210 PHE A CA 1
ATOM 1645 C C . PHE A 1 210 ? 12.148 -18.203 -13.5 1 97.81 210 PHE A C 1
ATOM 1647 O O . PHE A 1 210 ? 12.242 -17.125 -14.094 1 97.81 210 PHE A O 1
ATOM 1654 N N . SER A 1 211 ? 10.984 -18.906 -13.461 1 98.31 211 SER A N 1
ATOM 1655 C CA . SER A 1 211 ? 9.672 -18.312 -13.727 1 98.31 211 SER A CA 1
ATOM 1656 C C . SER A 1 211 ? 9.078 -17.688 -12.477 1 98.31 211 SER A C 1
ATOM 1658 O O . SER A 1 211 ? 9.508 -17.984 -11.359 1 98.31 211 SER A O 1
ATOM 1660 N N . MET A 1 212 ? 8.102 -16.812 -12.727 1 98.31 212 MET A N 1
ATOM 1661 C CA . MET A 1 212 ? 7.59 -16.125 -11.547 1 98.31 212 MET A CA 1
ATOM 1662 C C . MET A 1 212 ? 6.094 -15.883 -11.672 1 98.31 212 MET A C 1
ATOM 1664 O O . MET A 1 212 ? 5.605 -15.523 -12.75 1 98.31 212 MET A O 1
ATOM 1668 N N . ILE A 1 213 ? 5.371 -16.156 -10.633 1 98.5 213 ILE A N 1
ATOM 1669 C CA . ILE A 1 213 ? 4.02 -15.641 -10.438 1 98.5 213 ILE A CA 1
ATOM 1670 C C . ILE A 1 213 ? 4.055 -14.461 -9.477 1 98.5 213 ILE A C 1
ATOM 1672 O O . ILE A 1 213 ? 4.41 -14.609 -8.305 1 98.5 213 ILE A O 1
ATOM 1676 N N . PHE A 1 214 ? 3.748 -13.336 -9.961 1 97.62 214 PHE A N 1
ATOM 1677 C CA . PHE A 1 214 ? 3.73 -12.125 -9.156 1 97.62 214 PHE A CA 1
ATOM 1678 C C . PHE A 1 214 ? 2.299 -11.703 -8.828 1 97.62 214 PHE A C 1
ATOM 1680 O O . PHE A 1 214 ? 1.593 -11.18 -9.695 1 97.62 214 PHE A O 1
ATOM 1687 N N . VAL A 1 215 ? 1.937 -11.922 -7.57 1 97.38 215 VAL A N 1
ATOM 1688 C CA . VAL A 1 215 ? 0.577 -11.648 -7.117 1 97.38 215 VAL A CA 1
ATOM 1689 C C . VAL A 1 215 ? 0.499 -10.234 -6.543 1 97.38 215 VAL A C 1
ATOM 1691 O O . VAL A 1 215 ? 1.284 -9.867 -5.664 1 97.38 215 VAL A O 1
ATOM 1694 N N . THR A 1 216 ? -0.408 -9.477 -7.035 1 94.81 216 THR A N 1
ATOM 1695 C CA . THR A 1 216 ? -0.586 -8.125 -6.52 1 94.81 216 THR A CA 1
ATOM 1696 C C . THR A 1 216 ? -1.979 -7.598 -6.855 1 94.81 216 THR A C 1
ATOM 1698 O O . THR A 1 216 ? -2.652 -8.125 -7.742 1 94.81 216 THR A O 1
ATOM 1701 N N . HIS A 1 217 ? -2.396 -6.652 -6.137 1 91.44 217 HIS A N 1
ATOM 1702 C CA . HIS A 1 217 ? -3.617 -5.938 -6.488 1 91.44 217 HIS A CA 1
ATOM 1703 C C . HIS A 1 217 ? -3.305 -4.68 -7.293 1 91.44 217 HIS A C 1
ATOM 1705 O O . HIS A 1 217 ? -4.211 -4.039 -7.828 1 91.44 217 HIS A O 1
ATOM 1711 N N . ASP A 1 218 ? -2.051 -4.391 -7.453 1 90 218 ASP A N 1
ATOM 1712 C CA . ASP A 1 218 ? -1.618 -3.172 -8.133 1 90 218 ASP A CA 1
ATOM 1713 C C . ASP A 1 218 ? -1.165 -3.467 -9.555 1 90 218 ASP A C 1
ATOM 1715 O O . ASP A 1 218 ? -0.018 -3.857 -9.781 1 90 218 ASP A O 1
ATOM 1719 N N . LEU A 1 219 ? -1.988 -3.053 -10.492 1 91.5 219 LEU A N 1
ATOM 1720 C CA . LEU A 1 219 ? -1.684 -3.322 -11.891 1 91.5 219 LEU A CA 1
ATOM 1721 C C . LEU A 1 219 ? -0.506 -2.479 -12.367 1 91.5 219 LEU A C 1
ATOM 1723 O O . LEU A 1 219 ? 0.154 -2.82 -13.352 1 91.5 219 LEU A O 1
ATOM 1727 N N . SER A 1 220 ? -0.265 -1.396 -11.703 1 89.38 220 SER A N 1
ATOM 1728 C CA . SER A 1 220 ? 0.83 -0.54 -12.141 1 89.38 220 SER A CA 1
ATOM 1729 C C . SER A 1 220 ? 2.176 -1.239 -11.992 1 89.38 220 SER A C 1
ATOM 1731 O O . SER A 1 220 ? 3.088 -1.023 -12.797 1 89.38 220 SER A O 1
ATOM 1733 N N . LEU A 1 221 ? 2.301 -2.002 -11.008 1 90.12 221 LEU A N 1
ATOM 1734 C CA . LEU A 1 221 ? 3.529 -2.764 -10.812 1 90.12 221 LEU A CA 1
ATOM 1735 C C . LEU A 1 221 ? 3.705 -3.809 -11.906 1 90.12 221 LEU A C 1
ATOM 1737 O O . LEU A 1 221 ? 4.824 -4.051 -12.367 1 90.12 221 LEU A O 1
ATOM 1741 N N . LEU A 1 222 ? 2.592 -4.398 -12.273 1 93.12 222 LEU A N 1
ATOM 1742 C CA . LEU A 1 222 ? 2.645 -5.441 -13.289 1 93.12 222 LEU A CA 1
ATOM 1743 C C . LEU A 1 222 ? 3.008 -4.855 -14.656 1 93.12 222 LEU A C 1
ATOM 1745 O O . LEU A 1 222 ? 3.646 -5.52 -15.469 1 93.12 222 LEU A O 1
ATOM 1749 N N . ALA A 1 223 ? 2.605 -3.664 -14.859 1 89.31 223 ALA A N 1
ATOM 1750 C CA . ALA A 1 223 ? 2.926 -2.992 -16.125 1 89.31 223 ALA A CA 1
ATOM 1751 C C . ALA A 1 223 ? 4.438 -2.879 -16.312 1 89.31 223 ALA A C 1
ATOM 1753 O O . ALA A 1 223 ? 4.926 -2.85 -17.438 1 89.31 223 ALA A O 1
ATOM 1754 N N . THR A 1 224 ? 5.164 -2.938 -15.234 1 87 224 THR A N 1
ATOM 1755 C CA . THR A 1 224 ? 6.598 -2.686 -15.289 1 87 224 THR A CA 1
ATOM 1756 C C . THR A 1 224 ? 7.375 -3.994 -15.414 1 87 224 THR A C 1
ATOM 1758 O O . THR A 1 224 ? 8.516 -4.004 -15.883 1 87 224 THR A O 1
ATOM 1761 N N . MET A 1 225 ? 6.695 -5.078 -15.07 1 91.56 225 MET A N 1
ATOM 1762 C CA . MET A 1 225 ? 7.582 -6.23 -14.953 1 91.56 225 MET A CA 1
ATOM 1763 C C . MET A 1 225 ? 6.957 -7.473 -15.578 1 91.56 225 MET A C 1
ATOM 1765 O O . MET A 1 225 ? 7.66 -8.422 -15.93 1 91.56 225 MET A O 1
ATOM 1769 N N . ALA A 1 226 ? 5.684 -7.52 -15.711 1 94.88 226 ALA A N 1
ATOM 1770 C CA . ALA A 1 226 ? 5.023 -8.766 -16.094 1 94.88 226 ALA A CA 1
ATOM 1771 C C . ALA A 1 226 ? 5.078 -8.969 -17.609 1 94.88 226 ALA A C 1
ATOM 1773 O O . ALA A 1 226 ? 4.949 -8.008 -18.375 1 94.88 226 ALA A O 1
ATOM 1774 N N . ASP A 1 227 ? 5.266 -10.195 -18.016 1 95.5 227 ASP A N 1
ATOM 1775 C CA . ASP A 1 227 ? 5.148 -10.57 -19.422 1 95.5 227 ASP A CA 1
ATOM 1776 C C . ASP A 1 227 ? 3.691 -10.789 -19.812 1 95.5 227 ASP A C 1
ATOM 1778 O O . ASP A 1 227 ? 3.283 -10.453 -20.922 1 95.5 227 ASP A O 1
ATOM 1782 N N . ALA A 1 228 ? 3.01 -11.352 -18.969 1 96.62 228 ALA A N 1
ATOM 1783 C CA . ALA A 1 228 ? 1.578 -11.609 -19.094 1 96.62 228 ALA A CA 1
ATOM 1784 C C . ALA A 1 228 ? 0.858 -11.375 -17.781 1 96.62 228 ALA A C 1
ATOM 1786 O O . ALA A 1 228 ? 1.493 -11.312 -16.719 1 96.62 228 ALA A O 1
ATOM 1787 N N . VAL A 1 229 ? -0.458 -11.156 -17.859 1 97.44 229 VAL A N 1
ATOM 1788 C CA . VAL A 1 229 ? -1.247 -10.859 -16.672 1 97.44 229 VAL A CA 1
ATOM 1789 C C . VAL A 1 229 ? -2.545 -11.664 -16.688 1 97.44 229 VAL A C 1
ATOM 1791 O O . VAL A 1 229 ? -3.186 -11.781 -17.734 1 97.44 229 VAL A O 1
ATOM 1794 N N . THR A 1 230 ? -2.824 -12.258 -15.617 1 98.56 230 THR A N 1
ATOM 1795 C CA . THR A 1 230 ? -4.121 -12.875 -15.375 1 98.56 230 THR A CA 1
ATOM 1796 C C . THR A 1 230 ? -4.895 -12.109 -14.305 1 98.56 230 THR A C 1
ATOM 1798 O O . THR A 1 230 ? -4.367 -11.836 -13.227 1 98.56 230 THR A O 1
ATOM 1801 N N . VAL A 1 231 ? -6.125 -11.758 -14.617 1 98.38 231 VAL A N 1
ATOM 1802 C CA . VAL A 1 231 ? -6.992 -11.031 -13.695 1 98.38 231 VAL A CA 1
ATOM 1803 C C . VAL A 1 231 ? -8.055 -11.977 -13.141 1 98.38 231 VAL A C 1
ATOM 1805 O O . VAL A 1 231 ? -8.758 -12.648 -13.898 1 98.38 231 VAL A O 1
ATOM 1808 N N . MET A 1 232 ? -8.094 -12 -11.852 1 98.19 232 MET A N 1
ATOM 1809 C CA . MET A 1 232 ? -9.031 -12.852 -11.133 1 98.19 232 MET A CA 1
ATOM 1810 C C . MET A 1 232 ? -10.102 -12.016 -10.445 1 98.19 232 MET A C 1
ATOM 1812 O O . MET A 1 232 ? -9.805 -10.961 -9.883 1 98.19 232 MET A O 1
ATOM 1816 N N . TYR A 1 233 ? -11.359 -12.492 -10.5 1 97.12 233 TYR A N 1
ATOM 1817 C CA . TYR A 1 233 ? -12.461 -11.867 -9.773 1 97.12 233 TYR A CA 1
ATOM 1818 C C . TYR A 1 233 ? -13.336 -12.914 -9.102 1 97.12 233 TYR A C 1
ATOM 1820 O O . TYR A 1 233 ? -13.844 -13.828 -9.766 1 97.12 233 TYR A O 1
ATOM 1828 N N . ALA A 1 234 ? -13.461 -12.805 -7.828 1 96.75 234 ALA A N 1
ATOM 1829 C CA . ALA A 1 234 ? -14.359 -13.633 -7.031 1 96.75 234 ALA A CA 1
ATOM 1830 C C . ALA A 1 234 ? -14.133 -15.117 -7.309 1 96.75 234 ALA A C 1
ATOM 1832 O O . ALA A 1 234 ? -15.078 -15.859 -7.578 1 96.75 234 ALA A O 1
ATOM 1833 N N . GLY A 1 235 ? -12.891 -15.492 -7.398 1 97.5 235 GLY A N 1
ATOM 1834 C CA . GLY A 1 235 ? -12.523 -16.891 -7.469 1 97.5 235 GLY A CA 1
ATOM 1835 C C . GLY A 1 235 ? -12.445 -17.422 -8.891 1 97.5 235 GLY A C 1
ATOM 1836 O O . GLY A 1 235 ? -12.188 -18.609 -9.109 1 97.5 235 GLY A O 1
ATOM 1837 N N . GLN A 1 236 ? -12.695 -16.562 -9.867 1 98 236 GLN A N 1
ATOM 1838 C CA . GLN A 1 236 ? -12.758 -17 -11.258 1 98 236 GLN A CA 1
ATOM 1839 C C . GLN A 1 236 ? -11.875 -16.125 -12.148 1 98 236 GLN A C 1
ATOM 1841 O O . GLN A 1 236 ? -11.445 -15.047 -11.742 1 98 236 GLN A O 1
ATOM 1846 N N . LEU A 1 237 ? -11.57 -16.656 -13.312 1 98.31 237 LEU A N 1
ATOM 1847 C CA . LEU A 1 237 ? -10.82 -15.914 -14.32 1 98.31 237 LEU A CA 1
ATOM 1848 C C . LEU A 1 237 ? -11.68 -14.812 -14.93 1 98.31 237 LEU A C 1
ATOM 1850 O O . LEU A 1 237 ? -12.82 -15.062 -15.336 1 98.31 237 LEU A O 1
ATOM 1854 N N . ALA A 1 238 ? -11.195 -13.609 -14.969 1 98.19 238 ALA A N 1
ATOM 1855 C CA . ALA A 1 238 ? -11.836 -12.516 -15.695 1 98.19 238 ALA A CA 1
ATOM 1856 C C . ALA A 1 238 ? -11.203 -12.328 -17.078 1 98.19 238 ALA A C 1
ATOM 1858 O O . ALA A 1 238 ? -11.906 -12.328 -18.094 1 98.19 238 ALA A O 1
ATOM 1859 N N . GLU A 1 239 ? -9.891 -12.273 -17.094 1 98.31 239 GLU A N 1
ATOM 1860 C CA . GLU A 1 239 ? -9.172 -11.953 -18.328 1 98.31 239 GLU A CA 1
ATOM 1861 C C . GLU A 1 239 ? -7.691 -12.312 -18.203 1 98.31 239 GLU A C 1
ATOM 1863 O O . GLU A 1 239 ? -7.105 -12.195 -17.125 1 98.31 239 GLU A O 1
ATOM 1868 N N . THR A 1 240 ? -7.113 -12.836 -19.281 1 98.25 240 THR A N 1
ATOM 1869 C CA . THR A 1 240 ? -5.68 -13.102 -19.297 1 98.25 240 THR A CA 1
ATOM 1870 C C . THR A 1 240 ? -5.094 -12.844 -20.688 1 98.25 240 THR A C 1
ATOM 1872 O O . THR A 1 240 ? -5.773 -13.039 -21.703 1 98.25 240 THR A O 1
ATOM 1875 N N . GLY A 1 241 ? -3.885 -12.383 -20.734 1 97.06 241 GLY A N 1
ATOM 1876 C CA . GLY A 1 241 ? -3.164 -12.094 -21.953 1 97.06 241 GLY A CA 1
ATOM 1877 C C . GLY A 1 241 ? -1.8 -11.477 -21.719 1 97.06 241 GLY A C 1
ATOM 1878 O O . GLY A 1 241 ? -1.344 -11.391 -20.578 1 97.06 241 GLY A O 1
ATOM 1879 N N . THR A 1 242 ? -1.164 -11.164 -22.812 1 95.19 242 THR A N 1
ATOM 1880 C CA . THR A 1 242 ? 0.102 -10.453 -22.656 1 95.19 242 THR A CA 1
ATOM 1881 C C . THR A 1 242 ? -0.101 -9.133 -21.922 1 95.19 242 THR A C 1
ATOM 1883 O O . THR A 1 242 ? -1.196 -8.57 -21.938 1 95.19 242 THR A O 1
ATOM 1886 N N . ALA A 1 243 ? 0.91 -8.703 -21.219 1 93.56 243 ALA A N 1
ATOM 1887 C CA . ALA A 1 243 ? 0.817 -7.418 -20.531 1 93.56 243 ALA A CA 1
ATOM 1888 C C . ALA A 1 243 ? 0.412 -6.312 -21.5 1 93.56 243 ALA A C 1
ATOM 1890 O O . ALA A 1 243 ? -0.478 -5.512 -21.203 1 93.56 243 ALA A O 1
ATOM 1891 N N . GLU A 1 244 ? 0.961 -6.324 -22.609 1 91.31 244 GLU A N 1
ATOM 1892 C CA . GLU A 1 244 ? 0.647 -5.316 -23.625 1 91.31 244 GLU A CA 1
ATOM 1893 C C . GLU A 1 244 ? -0.843 -5.309 -23.953 1 91.31 244 GLU A C 1
ATOM 1895 O O . GLU A 1 244 ? -1.484 -4.258 -23.938 1 91.31 244 GLU A O 1
ATOM 1900 N N . THR A 1 245 ? -1.328 -6.461 -24.203 1 93.44 245 THR A N 1
ATOM 1901 C CA . THR A 1 245 ? -2.73 -6.586 -24.594 1 93.44 245 THR A CA 1
ATOM 1902 C C . THR A 1 245 ? -3.645 -6.141 -23.453 1 93.44 245 THR A C 1
ATOM 1904 O O . THR A 1 245 ? -4.609 -5.41 -23.672 1 93.44 245 THR A O 1
ATOM 1907 N N . LEU A 1 246 ? -3.34 -6.527 -22.266 1 93.81 246 LEU A N 1
ATOM 1908 C CA . LEU A 1 246 ? -4.195 -6.238 -21.125 1 93.81 246 LEU A CA 1
ATOM 1909 C C . LEU A 1 246 ? -4.215 -4.742 -20.828 1 93.81 246 LEU A C 1
ATOM 1911 O O . LEU A 1 246 ? -5.25 -4.191 -20.453 1 93.81 246 LEU A O 1
ATOM 1915 N N . PHE A 1 247 ? -3.102 -4.07 -20.953 1 91.19 247 PHE A N 1
ATOM 1916 C CA . PHE A 1 247 ? -3.008 -2.668 -20.578 1 91.19 247 PHE A CA 1
ATOM 1917 C C . PHE A 1 247 ? -3.48 -1.764 -21.703 1 91.19 247 PHE A C 1
ATOM 1919 O O . PHE A 1 247 ? -4.008 -0.677 -21.453 1 91.19 247 PHE A O 1
ATOM 1926 N N . LYS A 1 248 ? -3.387 -2.201 -22.938 1 91.06 248 LYS A N 1
ATOM 1927 C CA . LYS A 1 248 ? -3.758 -1.366 -24.062 1 91.06 248 LYS A CA 1
ATOM 1928 C C . LYS A 1 248 ? -5.203 -1.62 -24.484 1 91.06 248 LYS A C 1
ATOM 1930 O O . LYS A 1 248 ? -5.914 -0.692 -24.875 1 91.06 248 LYS A O 1
ATOM 1935 N N . SER A 1 249 ? -5.527 -2.893 -24.406 1 93.38 249 SER A N 1
ATOM 1936 C CA . SER A 1 249 ? -6.832 -3.262 -24.953 1 93.38 249 SER A CA 1
ATOM 1937 C C . SER A 1 249 ? -7.543 -4.266 -24.047 1 93.38 249 SER A C 1
ATOM 1939 O O . SER A 1 249 ? -7.902 -5.359 -24.5 1 93.38 249 SER A O 1
ATOM 1941 N N . PRO A 1 250 ? -7.785 -3.859 -22.812 1 95.25 250 PRO A N 1
ATOM 1942 C CA . PRO A 1 250 ? -8.578 -4.758 -21.969 1 95.25 250 PRO A CA 1
ATOM 1943 C C . PRO A 1 250 ? -9.992 -4.984 -22.516 1 95.25 250 PRO A C 1
ATOM 1945 O O . PRO A 1 250 ? -10.562 -4.094 -23.141 1 95.25 250 PRO A O 1
ATOM 1948 N N . GLU A 1 251 ? -10.5 -6.148 -22.219 1 96.94 251 GLU A N 1
ATOM 1949 C CA . GLU A 1 251 ? -11.812 -6.469 -22.766 1 96.94 251 GLU A CA 1
ATOM 1950 C C . GLU A 1 251 ? -12.852 -6.637 -21.656 1 96.94 251 GLU A C 1
ATOM 1952 O O . GLU A 1 251 ? -13.992 -6.203 -21.812 1 96.94 251 GLU A O 1
ATOM 1957 N N . HIS A 1 252 ? -12.508 -7.312 -20.578 1 97.56 252 HIS A N 1
ATOM 1958 C CA . HIS A 1 252 ? -13.461 -7.516 -19.5 1 97.56 252 HIS A CA 1
ATOM 1959 C C . HIS A 1 252 ? -13.766 -6.207 -18.781 1 97.56 252 HIS A C 1
ATOM 1961 O O . HIS A 1 252 ? -12.859 -5.461 -18.422 1 97.56 252 HIS A O 1
ATOM 1967 N N . PRO A 1 253 ? -15.023 -5.918 -18.469 1 96.88 253 PRO A N 1
ATOM 1968 C CA . PRO A 1 253 ? -15.383 -4.68 -17.766 1 96.88 253 PRO A CA 1
ATOM 1969 C C . PRO A 1 253 ? -14.648 -4.516 -16.438 1 96.88 253 PRO A C 1
ATOM 1971 O O . PRO A 1 253 ? -14.227 -3.406 -16.094 1 96.88 253 PRO A O 1
ATOM 1974 N N . TYR A 1 254 ? -14.5 -5.59 -15.789 1 96.5 254 TYR A N 1
ATOM 1975 C CA . TYR A 1 254 ? -13.781 -5.535 -14.516 1 96.5 254 TYR A CA 1
ATOM 1976 C C . TYR A 1 254 ? -12.352 -5.051 -14.727 1 96.5 254 TYR A C 1
ATOM 1978 O O . TYR A 1 254 ? -11.875 -4.18 -13.992 1 96.5 254 TYR A O 1
ATOM 1986 N N . THR A 1 255 ? -11.633 -5.613 -15.648 1 96.75 255 THR A N 1
ATOM 1987 C CA . THR A 1 255 ? -10.258 -5.227 -15.938 1 96.75 255 THR A CA 1
ATOM 1988 C C . THR A 1 255 ? -10.188 -3.752 -16.328 1 96.75 255 THR A C 1
ATOM 1990 O O . THR A 1 255 ? -9.312 -3.021 -15.867 1 96.75 255 THR A O 1
ATOM 1993 N N . LYS A 1 256 ? -11.094 -3.338 -17.125 1 94.75 256 LYS A N 1
ATOM 1994 C CA . LYS A 1 256 ? -11.156 -1.939 -17.531 1 94.75 256 LYS A CA 1
ATOM 1995 C C . LYS A 1 256 ? -11.305 -1.017 -16.328 1 94.75 256 LYS A C 1
ATOM 1997 O O . LYS A 1 256 ? -10.609 -0.004 -16.219 1 94.75 256 LYS A O 1
ATOM 2002 N N . LEU A 1 257 ? -12.188 -1.389 -15.469 1 93.12 257 LEU A N 1
ATOM 2003 C CA . LEU A 1 257 ? -12.445 -0.56 -14.297 1 93.12 257 LEU A CA 1
ATOM 2004 C C . LEU A 1 257 ? -11.258 -0.577 -13.344 1 93.12 257 LEU A C 1
ATOM 2006 O O . LEU A 1 257 ? -10.961 0.43 -12.695 1 93.12 257 LEU A O 1
ATOM 2010 N N . LEU A 1 258 ? -10.594 -1.752 -13.25 1 93.06 258 LEU A N 1
ATOM 2011 C CA . LEU A 1 258 ? -9.375 -1.834 -12.438 1 93.06 258 LEU A CA 1
ATOM 2012 C C . LEU A 1 258 ? -8.328 -0.844 -12.93 1 93.06 258 LEU A C 1
ATOM 2014 O O . LEU A 1 258 ? -7.711 -0.136 -12.133 1 93.06 258 LEU A O 1
ATOM 2018 N N . LEU A 1 259 ? -8.164 -0.784 -14.195 1 91.75 259 LEU A N 1
ATOM 2019 C CA . LEU A 1 259 ? -7.172 0.091 -14.805 1 91.75 259 LEU A CA 1
ATOM 2020 C C . LEU A 1 259 ? -7.543 1.557 -14.609 1 91.75 259 LEU A C 1
ATOM 2022 O O . LEU A 1 259 ? -6.672 2.396 -14.367 1 91.75 259 LEU A O 1
ATOM 2026 N N . LYS A 1 260 ? -8.797 1.832 -14.648 1 89.38 260 LYS A N 1
ATOM 2027 C CA . LYS A 1 260 ? -9.273 3.203 -14.492 1 89.38 260 LYS A CA 1
ATOM 2028 C C . LYS A 1 260 ? -9.109 3.68 -13.047 1 89.38 260 LYS A C 1
ATOM 2030 O O . LYS A 1 260 ? -9.141 4.883 -12.781 1 89.38 260 LYS A O 1
ATOM 2035 N N . SER A 1 261 ? -8.969 2.736 -12.172 1 88.75 261 SER A N 1
ATOM 2036 C CA . SER A 1 261 ? -8.836 3.064 -10.758 1 88.75 261 SER A CA 1
ATOM 2037 C C . SER A 1 261 ? -7.402 3.469 -10.422 1 88.75 261 SER A C 1
ATOM 2039 O O . SER A 1 261 ? -7.129 3.926 -9.305 1 88.75 261 SER A O 1
ATOM 2041 N N . ILE A 1 262 ? -6.5 3.316 -11.289 1 87.5 262 ILE A N 1
ATOM 2042 C CA . ILE A 1 262 ? -5.098 3.646 -11.07 1 87.5 262 ILE A CA 1
ATOM 2043 C C . ILE A 1 262 ? -4.863 5.129 -11.359 1 87.5 262 ILE A C 1
ATOM 2045 O O . ILE A 1 262 ? -5.16 5.605 -12.453 1 87.5 262 ILE A O 1
ATOM 2049 N N . PRO A 1 263 ? -4.324 5.816 -10.406 1 83.06 263 PRO A N 1
ATOM 2050 C CA . PRO A 1 263 ? -4.035 7.234 -10.633 1 83.06 263 PRO A CA 1
ATOM 2051 C C . PRO A 1 263 ? -2.979 7.453 -11.711 1 83.06 263 PRO A C 1
ATOM 2053 O O . PRO A 1 263 ? -2.045 6.656 -11.844 1 83.06 263 PRO A O 1
ATOM 2056 N N . ASP A 1 264 ? -3.203 8.445 -12.469 1 77.81 264 ASP A N 1
ATOM 2057 C CA . ASP A 1 264 ? -2.25 8.867 -13.492 1 77.81 264 ASP A CA 1
ATOM 2058 C C . ASP A 1 264 ? -1.572 10.18 -13.102 1 77.81 264 ASP A C 1
ATOM 2060 O O . ASP A 1 264 ? -2.213 11.234 -13.078 1 77.81 264 ASP A O 1
ATOM 2064 N N . ILE A 1 265 ? -0.284 10.109 -12.836 1 76.31 265 ILE A N 1
ATOM 2065 C CA . ILE A 1 265 ? 0.452 11.281 -12.359 1 76.31 265 ILE A CA 1
ATOM 2066 C C . ILE A 1 265 ? 0.441 12.367 -13.438 1 76.31 265 ILE A C 1
ATOM 2068 O O . ILE A 1 265 ? 0.657 13.539 -13.141 1 76.31 265 ILE A O 1
ATOM 2072 N N . ARG A 1 266 ? 0.233 12.008 -14.688 1 75 266 ARG A N 1
ATOM 2073 C CA . ARG A 1 266 ? 0.252 12.977 -15.781 1 75 266 ARG A CA 1
ATOM 2074 C C . ARG A 1 266 ? -1.085 13.703 -15.891 1 75 266 ARG A C 1
ATOM 2076 O O . ARG A 1 266 ? -1.185 14.734 -16.562 1 75 266 ARG A O 1
ATOM 2083 N N . LYS A 1 267 ? -2.037 13.141 -15.344 1 69.69 267 LYS A N 1
ATOM 2084 C CA . LYS A 1 267 ? -3.359 13.766 -15.359 1 69.69 267 LYS A CA 1
ATOM 2085 C C . LYS A 1 267 ? -3.676 14.422 -14.023 1 69.69 267 LYS A C 1
ATOM 2087 O O . LYS A 1 267 ? -4.699 14.125 -13.406 1 69.69 267 LYS A O 1
ATOM 2092 N N . TRP A 1 268 ? -2.801 15.242 -13.625 1 62.03 268 TRP A N 1
ATOM 2093 C CA . TRP A 1 268 ? -2.955 15.891 -12.328 1 62.03 268 TRP A CA 1
ATOM 2094 C C . TRP A 1 268 ? -4.246 16.703 -12.266 1 62.03 268 TRP A C 1
ATOM 2096 O O . TRP A 1 268 ? -4.785 16.938 -11.188 1 62.03 268 TRP A O 1
ATOM 2106 N N . LYS A 1 269 ? -4.762 16.938 -13.383 1 63.59 269 LYS A N 1
ATOM 2107 C CA . LYS A 1 269 ? -5.965 17.766 -13.469 1 63.59 269 LYS A CA 1
ATOM 2108 C C . LYS A 1 269 ? -7.227 16.906 -13.383 1 63.59 269 LYS A C 1
ATOM 2110 O O . LYS A 1 269 ? -8.297 17.406 -13.047 1 63.59 269 LYS A O 1
ATOM 2115 N N . GLU A 1 270 ? -7.02 15.672 -13.805 1 62.97 270 GLU A N 1
ATOM 2116 C CA . GLU A 1 270 ? -8.195 14.812 -13.75 1 62.97 270 GLU A CA 1
ATOM 2117 C C . GLU A 1 270 ? -8.422 14.273 -12.344 1 62.97 270 GLU A C 1
ATOM 2119 O O . GLU A 1 270 ? -7.809 13.281 -11.945 1 62.97 270 GLU A O 1
ATOM 2124 N N . ARG A 1 271 ? -9.125 15.039 -11.656 1 64.31 271 ARG A N 1
ATOM 2125 C CA . ARG A 1 271 ? -9.312 14.875 -10.219 1 64.31 271 ARG A CA 1
ATOM 2126 C C . ARG A 1 271 ? -10.328 13.781 -9.922 1 64.31 271 ARG A C 1
ATOM 2128 O O . ARG A 1 271 ? -11 13.812 -8.883 1 64.31 271 ARG A O 1
ATOM 2135 N N . LYS A 1 272 ? -10.461 12.914 -11.008 1 66.94 272 LYS A N 1
ATOM 2136 C CA . LYS A 1 272 ? -11.445 11.891 -10.656 1 66.94 272 LYS A CA 1
ATOM 2137 C C . LYS A 1 272 ? -10.859 10.492 -10.82 1 66.94 272 LYS A C 1
ATOM 2139 O O . LYS A 1 272 ? -10.312 10.156 -11.875 1 66.94 272 LYS A O 1
ATOM 2144 N N . LEU A 1 273 ? -10.719 9.875 -9.672 1 71.94 273 LEU A N 1
ATOM 2145 C CA . LEU A 1 273 ? -10.445 8.445 -9.734 1 71.94 273 LEU A CA 1
ATOM 2146 C C . LEU A 1 273 ? -11.742 7.648 -9.852 1 71.94 273 LEU A C 1
ATOM 2148 O O . LEU A 1 273 ? -12.734 7.969 -9.195 1 71.94 273 LEU A O 1
ATOM 2152 N N . TYR A 1 274 ? -11.734 6.773 -10.906 1 75.25 274 TYR A N 1
ATOM 2153 C CA . TYR A 1 274 ? -12.906 5.91 -11.047 1 75.25 274 TYR A CA 1
ATOM 2154 C C . TYR A 1 274 ? -12.836 4.738 -10.07 1 75.25 274 TYR A C 1
ATOM 2156 O O . TYR A 1 274 ? -11.789 4.098 -9.938 1 75.25 274 TYR A O 1
ATOM 2164 N N . SER A 1 275 ? -13.859 4.684 -9.32 1 77.56 275 SER A N 1
ATOM 2165 C CA . SER A 1 275 ? -13.953 3.531 -8.43 1 77.56 275 SER A CA 1
ATOM 2166 C C . SER A 1 275 ? -15.008 2.539 -8.922 1 77.56 275 SER A C 1
ATOM 2168 O O . SER A 1 275 ? -15.953 2.92 -9.609 1 77.56 275 SER A O 1
ATOM 2170 N N . ILE A 1 276 ? -14.648 1.298 -8.789 1 82.38 276 ILE A N 1
ATOM 2171 C CA . ILE A 1 276 ? -15.648 0.267 -9.062 1 82.38 276 ILE A CA 1
ATOM 2172 C C . ILE A 1 276 ? -16.75 0.334 -8.016 1 82.38 276 ILE A C 1
ATOM 2174 O O . ILE A 1 276 ? -16.5 0.214 -6.816 1 82.38 276 ILE A O 1
ATOM 2178 N N . PRO A 1 277 ? -17.906 0.573 -8.461 1 79.38 277 PRO A N 1
ATOM 2179 C CA . PRO A 1 277 ? -18.984 0.714 -7.484 1 79.38 277 PRO A CA 1
ATOM 2180 C C . PRO A 1 277 ? -19.25 -0.573 -6.703 1 79.38 277 PRO A C 1
ATOM 2182 O O . PRO A 1 277 ? -18.984 -1.667 -7.203 1 79.38 277 PRO A O 1
ATOM 2185 N N . GLY A 1 278 ? -19.797 -0.386 -5.539 1 78.62 278 GLY A N 1
ATOM 2186 C CA . GLY A 1 278 ? -20.203 -1.528 -4.738 1 78.62 278 GLY A CA 1
ATOM 2187 C C . GLY A 1 278 ? -19.047 -2.229 -4.066 1 78.62 278 GLY A C 1
ATOM 2188 O O . GLY A 1 278 ? -17.938 -1.679 -3.984 1 78.62 278 GLY A O 1
ATOM 2189 N N . GLU A 1 279 ? -19.375 -3.369 -3.451 1 80.69 279 GLU A N 1
ATOM 2190 C CA . GLU A 1 279 ? -18.391 -4.199 -2.766 1 80.69 279 GLU A CA 1
ATOM 2191 C C . GLU A 1 279 ? -18.266 -5.574 -3.414 1 80.69 279 GLU A C 1
ATOM 2193 O O . GLU A 1 279 ? -19.234 -6.059 -4.023 1 80.69 279 GLU A O 1
ATOM 2198 N N . PRO A 1 280 ? -17.094 -6.117 -3.301 1 83.44 280 PRO A N 1
ATOM 2199 C CA . PRO A 1 280 ? -16.969 -7.488 -3.801 1 83.44 280 PRO A CA 1
ATOM 2200 C C . PRO A 1 280 ? -17.984 -8.438 -3.186 1 83.44 280 PRO A C 1
ATOM 2202 O O . PRO A 1 280 ? -18.406 -8.242 -2.043 1 83.44 280 PRO A O 1
ATOM 2205 N N . PRO A 1 281 ? -18.375 -9.414 -3.939 1 85.88 281 PRO A N 1
ATOM 2206 C CA . PRO A 1 281 ? -19.422 -10.312 -3.451 1 85.88 281 PRO A CA 1
ATOM 2207 C C . PRO A 1 281 ? -18.938 -11.258 -2.357 1 85.88 281 PRO A C 1
ATOM 2209 O O . PRO A 1 281 ? -17.734 -11.516 -2.256 1 85.88 281 PRO A O 1
ATOM 2212 N N . ASN A 1 282 ? -19.906 -11.688 -1.594 1 82.75 282 ASN A N 1
ATOM 2213 C CA . ASN A 1 282 ? -19.656 -12.766 -0.642 1 82.75 282 ASN A CA 1
ATOM 2214 C C . ASN A 1 282 ? -19.484 -14.109 -1.345 1 82.75 282 ASN A C 1
ATOM 2216 O O . ASN A 1 282 ? -20.375 -14.555 -2.066 1 82.75 282 ASN A O 1
ATOM 2220 N N . LEU A 1 283 ? -18.438 -14.805 -1.027 1 87.62 283 LEU A N 1
ATOM 2221 C CA . LEU A 1 283 ? -18.125 -16.016 -1.774 1 87.62 283 LEU A CA 1
ATOM 2222 C C . LEU A 1 283 ? -18.734 -17.25 -1.109 1 87.62 283 LEU A C 1
ATOM 2224 O O . LEU A 1 283 ? -18.641 -18.359 -1.633 1 87.62 283 LEU A O 1
ATOM 2228 N N . GLU A 1 284 ? -19.406 -17.016 0.043 1 87.19 284 GLU A N 1
ATOM 2229 C CA . GLU A 1 284 ? -20.25 -18.078 0.6 1 87.19 284 GLU A CA 1
ATOM 2230 C C . GLU A 1 284 ? -21.5 -18.266 -0.242 1 87.19 284 GLU A C 1
ATOM 2232 O O . GLU A 1 284 ? -21.969 -19.406 -0.415 1 87.19 284 GLU A O 1
ATOM 2237 N N . ASN A 1 285 ? -22.016 -17.156 -0.716 1 88.25 285 ASN A N 1
ATOM 2238 C CA . ASN A 1 285 ? -23.156 -17.141 -1.625 1 88.25 285 ASN A CA 1
ATOM 2239 C C . ASN A 1 285 ? -22.922 -16.188 -2.793 1 88.25 285 ASN A C 1
ATOM 2241 O O . ASN A 1 285 ? -23.562 -15.141 -2.879 1 88.25 285 ASN A O 1
ATOM 2245 N N . PRO A 1 286 ? -22.094 -16.656 -3.707 1 91 286 PRO A N 1
ATOM 2246 C CA . PRO A 1 286 ? -21.797 -15.75 -4.824 1 91 286 PRO A CA 1
ATOM 2247 C C . PRO A 1 286 ? -22.984 -15.531 -5.742 1 91 286 PRO A C 1
ATOM 2249 O O . PRO A 1 286 ? -23.922 -16.344 -5.762 1 91 286 PRO A O 1
ATOM 2252 N N . PRO A 1 287 ? -22.953 -14.406 -6.441 1 92.31 287 PRO A N 1
ATOM 2253 C CA . PRO A 1 287 ? -24.031 -14.156 -7.406 1 92.31 287 PRO A CA 1
ATOM 2254 C C . PRO A 1 287 ? -24.141 -15.25 -8.469 1 92.31 287 PRO A C 1
ATOM 2256 O O . PRO A 1 287 ? -23.141 -15.875 -8.812 1 92.31 287 PRO A O 1
ATOM 2259 N N . SER A 1 288 ? -25.375 -15.438 -8.945 1 93.75 288 SER A N 1
ATOM 2260 C CA . SER A 1 288 ? -25.562 -16.375 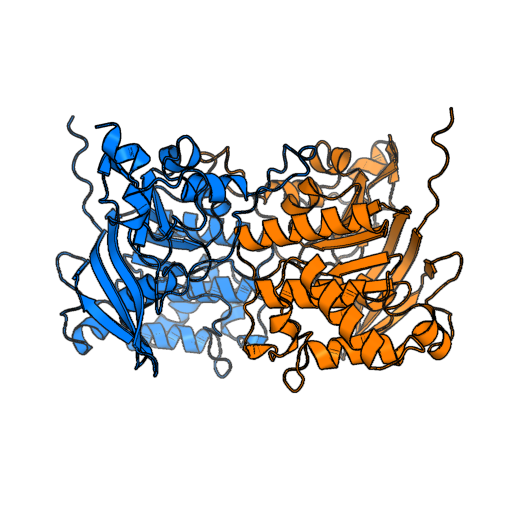-10.047 1 93.75 288 SER A CA 1
ATOM 2261 C C . SER A 1 288 ? -24.953 -15.844 -11.336 1 93.75 288 SER A C 1
ATOM 2263 O O . SER A 1 288 ? -24.781 -14.633 -11.492 1 93.75 288 SER A O 1
ATOM 2265 N N . GLY A 1 289 ? -24.594 -16.766 -12.234 1 96.06 289 GLY A N 1
ATOM 2266 C CA . GLY A 1 289 ? -24.031 -16.344 -13.508 1 96.06 289 GLY A CA 1
ATOM 2267 C C . GLY A 1 289 ? -22.672 -15.672 -13.375 1 96.06 289 GLY A C 1
ATOM 2268 O O . GLY A 1 289 ? -21.781 -16.188 -12.695 1 96.06 289 GLY A O 1
ATOM 2269 N N . CYS A 1 290 ? -22.609 -14.57 -14.055 1 96.81 290 CYS A N 1
ATOM 2270 C CA . CYS A 1 290 ? -21.391 -13.789 -13.953 1 96.81 290 CYS A CA 1
ATOM 2271 C C . CYS A 1 290 ? -21.234 -13.18 -12.562 1 96.81 290 CYS A C 1
ATOM 2273 O O . CYS A 1 290 ? -22.094 -12.414 -12.125 1 96.81 290 CYS A O 1
ATOM 2275 N N . ARG A 1 291 ? -20.156 -13.43 -11.922 1 96.56 291 ARG A N 1
ATOM 2276 C CA . ARG A 1 291 ? -19.984 -12.992 -10.539 1 96.56 291 ARG A CA 1
ATOM 2277 C C . ARG A 1 291 ? -19.781 -11.484 -10.461 1 96.56 291 ARG A C 1
ATOM 2279 O O . ARG A 1 291 ? -19.969 -10.883 -9.398 1 96.56 291 ARG A O 1
ATOM 2286 N N . PHE A 1 292 ? -19.422 -10.883 -11.633 1 97.06 292 PHE A N 1
ATOM 2287 C CA . PHE A 1 292 ? -19.188 -9.445 -11.633 1 97.06 292 PHE A CA 1
ATOM 2288 C C . PHE A 1 292 ? -20.469 -8.688 -11.992 1 97.06 292 PHE A C 1
ATOM 2290 O O . PHE A 1 292 ? -20.5 -7.457 -11.938 1 97.06 292 PHE A O 1
ATOM 2297 N N . ARG A 1 293 ? -21.547 -9.32 -12.203 1 96.19 293 ARG A N 1
ATOM 2298 C CA . ARG A 1 293 ? -22.75 -8.719 -12.789 1 96.19 293 ARG A CA 1
ATOM 2299 C C . ARG A 1 293 ? -23.312 -7.641 -11.875 1 96.19 293 ARG A C 1
ATOM 2301 O O . ARG A 1 293 ? -23.922 -6.672 -12.344 1 96.19 293 ARG A O 1
ATOM 2308 N N . THR A 1 294 ? -23.156 -7.758 -10.578 1 94.56 294 THR A N 1
ATOM 2309 C CA . THR A 1 294 ? -23.781 -6.84 -9.641 1 94.56 294 THR A CA 1
ATOM 2310 C C . THR A 1 294 ? -23.047 -5.504 -9.609 1 94.56 294 THR A C 1
ATOM 2312 O O . THR A 1 294 ? -23.578 -4.508 -9.102 1 94.56 294 THR A O 1
ATOM 2315 N N . ARG A 1 295 ? -21.859 -5.5 -10.141 1 94.25 295 ARG A N 1
ATOM 2316 C CA . ARG A 1 295 ? -21.047 -4.285 -10.141 1 94.25 295 ARG A CA 1
ATOM 2317 C C . ARG A 1 295 ? -20.75 -3.828 -11.562 1 94.25 295 ARG A C 1
ATOM 2319 O O . ARG A 1 295 ? -20.172 -2.76 -11.766 1 94.25 295 ARG A O 1
ATOM 2326 N N . CYS A 1 296 ? -21.125 -4.598 -12.539 1 95.81 296 CYS A N 1
ATOM 2327 C CA . CYS A 1 296 ? -20.797 -4.363 -13.938 1 95.81 296 CYS A CA 1
ATOM 2328 C C . CYS A 1 296 ? -21.75 -3.34 -14.555 1 95.81 296 CYS A C 1
ATOM 2330 O O . CYS A 1 296 ? -22.953 -3.539 -14.57 1 95.81 296 CYS A O 1
ATOM 2332 N N . PRO A 1 297 ? -21.172 -2.314 -15.125 1 94.38 297 PRO A N 1
ATOM 2333 C CA . PRO A 1 297 ? -22.031 -1.319 -15.781 1 94.38 297 PRO A CA 1
ATOM 2334 C C . PRO A 1 297 ? -22.641 -1.834 -17.078 1 94.38 297 PRO A C 1
ATOM 2336 O O . PRO A 1 297 ? -23.562 -1.21 -17.625 1 94.38 297 PRO A O 1
ATOM 2339 N N . PHE A 1 298 ? -22.25 -2.979 -17.562 1 95.19 298 PHE A N 1
ATOM 2340 C CA . PHE A 1 298 ? -22.719 -3.514 -18.828 1 95.19 298 PHE A CA 1
ATOM 2341 C C . PHE A 1 298 ? -23.469 -4.82 -18.625 1 95.19 298 PHE A C 1
ATOM 2343 O O . PHE A 1 298 ? -23.609 -5.621 -19.562 1 95.19 298 PHE A O 1
ATOM 2350 N N . ALA A 1 299 ? -23.797 -4.977 -17.406 1 96 299 ALA A N 1
ATOM 2351 C CA . ALA A 1 299 ? -24.484 -6.234 -17.094 1 96 299 ALA A CA 1
ATOM 2352 C C . ALA A 1 299 ? -25.719 -6.43 -17.969 1 96 299 ALA A C 1
ATOM 2354 O O . ALA A 1 299 ? -26.469 -5.48 -18.203 1 96 299 ALA A O 1
ATOM 2355 N N . MET A 1 300 ? -25.906 -7.625 -18.469 1 96 300 MET A N 1
ATOM 2356 C CA . MET A 1 300 ? -27.047 -8.023 -19.297 1 96 300 MET A CA 1
ATOM 2357 C C . MET A 1 300 ? -27.828 -9.156 -18.625 1 96 300 MET A C 1
ATOM 2359 O O . MET A 1 300 ? -27.375 -9.727 -17.641 1 96 300 MET A O 1
ATOM 2363 N N . GLU A 1 301 ? -28.953 -9.531 -19.156 1 95.62 301 GLU A N 1
ATOM 2364 C CA . GLU A 1 301 ? -29.797 -10.578 -18.578 1 95.62 301 GLU A CA 1
ATOM 2365 C C . GLU A 1 301 ? -29.062 -11.922 -18.547 1 95.62 301 GLU A C 1
ATOM 2367 O O . GLU A 1 301 ? -29.172 -12.672 -17.578 1 95.62 301 GLU A O 1
ATOM 2372 N N . ILE A 1 302 ? -28.344 -12.203 -19.531 1 96.19 302 ILE A N 1
ATOM 2373 C CA . ILE A 1 302 ? -27.625 -13.469 -19.641 1 96.19 302 ILE A CA 1
ATOM 2374 C C . ILE A 1 302 ? -26.594 -13.578 -18.516 1 96.19 302 ILE A C 1
ATOM 2376 O O . ILE A 1 302 ? -26.25 -14.688 -18.094 1 96.19 302 ILE A O 1
ATOM 2380 N N . CYS A 1 303 ? -26.141 -12.477 -18 1 96.69 303 CYS A N 1
ATOM 2381 C CA . CYS A 1 303 ? -25.141 -12.461 -16.953 1 96.69 303 CYS A CA 1
ATOM 2382 C C . CYS A 1 303 ? -25.703 -13.023 -15.648 1 96.69 303 CYS A C 1
ATOM 2384 O O . CYS A 1 303 ? -24.953 -13.484 -14.789 1 96.69 303 CYS A O 1
ATOM 2386 N N . LYS A 1 304 ? -26.984 -12.945 -15.492 1 95.81 304 LYS A N 1
ATOM 2387 C CA . LYS A 1 304 ? -27.641 -13.469 -14.289 1 95.81 304 LYS A CA 1
ATOM 2388 C C . LYS A 1 304 ? -27.812 -14.984 -14.375 1 95.81 304 LYS A C 1
ATOM 2390 O O . LYS A 1 304 ? -27.781 -15.672 -13.359 1 95.81 304 LYS A O 1
ATOM 2395 N N . ASP A 1 305 ? -27.891 -15.492 -15.57 1 95.44 305 ASP A N 1
ATOM 2396 C CA . ASP A 1 305 ? -28.375 -16.859 -15.758 1 95.44 305 ASP A CA 1
ATOM 2397 C C . ASP A 1 305 ? -27.219 -17.812 -16.078 1 95.44 305 ASP A C 1
ATOM 2399 O O . ASP A 1 305 ? -27.297 -19 -15.773 1 95.44 305 ASP A O 1
ATOM 2403 N N . LYS A 1 306 ? -26.203 -17.312 -16.688 1 96.12 306 LYS A N 1
ATOM 2404 C CA . LYS A 1 306 ? -25.141 -18.203 -17.188 1 96.12 306 LYS A CA 1
ATOM 2405 C C . LYS A 1 306 ? -23.766 -17.672 -16.812 1 96.12 306 LYS A C 1
ATOM 2407 O O . LYS A 1 306 ? -23.484 -16.469 -16.953 1 96.12 306 LYS A O 1
ATOM 2412 N N . VAL A 1 307 ? -22.922 -18.562 -16.344 1 96.12 307 VAL A N 1
ATOM 2413 C CA . VAL A 1 307 ? -21.516 -18.219 -16.109 1 96.12 307 VAL A CA 1
ATOM 2414 C C . VAL A 1 307 ? -20.797 -18.047 -17.453 1 96.12 307 VAL A C 1
ATOM 2416 O O . VAL A 1 307 ? -20.906 -18.906 -18.328 1 96.12 307 VAL A O 1
ATOM 2419 N N . PRO A 1 308 ? -20.156 -16.953 -17.688 1 96.56 308 PRO A N 1
ATOM 2420 C CA . PRO A 1 308 ? -19.453 -16.781 -18.953 1 96.56 308 PRO A CA 1
ATOM 2421 C C . PRO A 1 308 ? -18.312 -17.781 -19.141 1 96.56 308 PRO A C 1
ATOM 2423 O O . PRO A 1 308 ? -17.516 -17.984 -18.219 1 96.56 308 PRO A O 1
ATOM 2426 N N . GLU A 1 309 ? -18.219 -18.391 -20.266 1 94.56 309 GLU A N 1
ATOM 2427 C CA . GLU A 1 309 ? -17.094 -19.266 -20.609 1 94.56 309 GLU A CA 1
ATOM 2428 C C . GLU A 1 309 ? -15.93 -18.469 -21.172 1 94.56 309 GLU A C 1
ATOM 2430 O O . GLU A 1 309 ? -16.125 -17.547 -21.969 1 94.56 309 GLU A O 1
ATOM 2435 N N . PRO A 1 310 ? -14.758 -18.812 -20.734 1 96.12 310 PRO A N 1
ATOM 2436 C CA . PRO A 1 310 ? -13.609 -18.109 -21.312 1 96.12 310 PRO A CA 1
ATOM 2437 C C . PRO A 1 310 ? -13.516 -18.25 -22.828 1 96.12 310 PRO A C 1
ATOM 2439 O O . PRO A 1 310 ? -13.664 -19.359 -23.359 1 96.12 310 PRO A O 1
ATOM 2442 N N . VAL A 1 311 ? -13.336 -17.156 -23.5 1 95.56 311 VAL A N 1
ATOM 2443 C CA . VAL A 1 311 ? -13.18 -17.125 -24.953 1 95.56 311 VAL A CA 1
ATOM 2444 C C . VAL A 1 311 ? -11.758 -16.672 -25.297 1 95.56 311 VAL A C 1
ATOM 2446 O O . VAL A 1 311 ? -11.219 -15.75 -24.688 1 95.56 311 VAL A O 1
ATOM 2449 N N . THR A 1 312 ? -11.172 -17.359 -26.234 1 94.69 312 THR A N 1
ATOM 2450 C CA . THR A 1 312 ? -9.836 -17 -26.688 1 94.69 312 THR A CA 1
ATOM 2451 C C . THR A 1 312 ? -9.914 -16.047 -27.891 1 94.69 312 THR A C 1
ATOM 2453 O O . THR A 1 312 ? -10.477 -16.406 -28.922 1 94.69 312 THR A O 1
ATOM 2456 N N . LEU A 1 313 ? -9.406 -14.914 -27.688 1 93.5 313 LEU A N 1
ATOM 2457 C CA . LEU A 1 313 ? -9.312 -13.914 -28.75 1 93.5 313 LEU A CA 1
ATOM 2458 C C . LEU A 1 313 ? -7.949 -13.984 -29.438 1 93.5 313 LEU A C 1
ATOM 2460 O O . LEU A 1 313 ? -7.156 -14.891 -29.172 1 93.5 313 LEU A O 1
ATOM 2464 N N . LYS A 1 314 ? -7.758 -13.094 -30.391 1 88.19 314 LYS A N 1
ATOM 2465 C CA . LYS A 1 314 ? -6.496 -13.047 -31.109 1 88.19 314 LYS A CA 1
ATOM 2466 C C . LYS A 1 314 ? -5.316 -12.859 -30.172 1 88.19 314 LYS A C 1
ATOM 2468 O O . LYS A 1 314 ? -5.418 -12.117 -29.188 1 88.19 314 LYS A O 1
ATOM 2473 N N . GLY A 1 315 ? -4.195 -13.617 -30.469 1 88.06 315 GLY A N 1
ATOM 2474 C CA . GLY A 1 315 ? -2.955 -13.422 -29.734 1 88.06 315 GLY A CA 1
ATOM 2475 C C . GLY A 1 315 ? -2.941 -14.109 -28.375 1 88.06 315 GLY A C 1
ATOM 2476 O O . GLY A 1 315 ? -2.182 -13.727 -27.484 1 88.06 315 GLY A O 1
ATOM 2477 N N . GLY A 1 316 ? -3.906 -15.062 -28.156 1 90.69 316 GLY A N 1
ATOM 2478 C CA . GLY A 1 316 ? -3.926 -15.797 -26.906 1 90.69 316 GLY A CA 1
ATOM 2479 C C . GLY A 1 316 ? -4.605 -15.047 -25.781 1 90.69 316 GLY A C 1
ATOM 2480 O O . GLY A 1 316 ? -4.465 -15.406 -24.609 1 90.69 316 GLY A O 1
ATOM 2481 N N . HIS A 1 317 ? -5.293 -14.008 -26.141 1 95.19 317 HIS A N 1
ATOM 2482 C CA . HIS A 1 317 ? -6.062 -13.195 -25.203 1 95.19 317 HIS A CA 1
ATOM 2483 C C . HIS A 1 317 ? -7.363 -13.891 -24.812 1 95.19 317 HIS A C 1
ATOM 2485 O O . HIS A 1 317 ? -8.188 -14.195 -25.672 1 95.19 317 HIS A O 1
ATOM 2491 N N . VAL A 1 318 ? -7.48 -14.25 -23.531 1 97.5 318 VAL A N 1
ATOM 2492 C CA . VAL A 1 318 ? -8.641 -15 -23.062 1 97.5 318 VAL A CA 1
ATOM 2493 C C . VAL A 1 318 ? -9.508 -14.117 -22.156 1 97.5 318 VAL A C 1
ATOM 2495 O O . VAL A 1 318 ? -8.984 -13.438 -21.281 1 97.5 318 VAL A O 1
ATOM 2498 N N . VAL A 1 319 ? -10.836 -14.125 -22.359 1 97.81 319 VAL A N 1
ATOM 2499 C CA . VAL A 1 319 ? -11.758 -13.289 -21.594 1 97.81 319 VAL A CA 1
ATOM 2500 C C . VAL A 1 319 ? -13.008 -14.094 -21.234 1 97.81 319 VAL A C 1
ATOM 2502 O O . VAL A 1 319 ? -13.555 -14.805 -22.078 1 97.81 319 VAL A O 1
ATOM 2505 N N . ALA A 1 320 ? -13.398 -14.023 -20 1 97.69 320 ALA A N 1
ATOM 2506 C CA . ALA A 1 320 ? -14.633 -14.656 -19.547 1 97.69 320 ALA A CA 1
ATOM 2507 C C . ALA A 1 320 ? -15.758 -13.625 -19.391 1 97.69 320 ALA A C 1
ATOM 2509 O O . ALA A 1 320 ? -16.078 -13.211 -18.281 1 97.69 320 ALA A O 1
ATOM 2510 N N . CYS A 1 321 ? -16.359 -13.312 -20.469 1 97.69 321 CYS A N 1
ATOM 2511 C CA . CYS A 1 321 ? -17.391 -12.289 -20.5 1 97.69 321 CYS A CA 1
ATOM 2512 C C . CYS A 1 321 ? -18.359 -12.531 -21.656 1 97.69 321 CYS A C 1
ATOM 2514 O O . CYS A 1 321 ? -17.938 -12.844 -22.766 1 97.69 321 CYS A O 1
ATOM 2516 N N . HIS A 1 322 ? -19.578 -12.273 -21.406 1 96.19 322 HIS A N 1
ATOM 2517 C CA . HIS A 1 322 ? -20.609 -12.484 -22.422 1 96.19 322 HIS A CA 1
ATOM 2518 C C . HIS A 1 322 ? -20.531 -11.422 -23.5 1 96.19 322 HIS A C 1
ATOM 2520 O O . HIS A 1 322 ? -20.969 -11.648 -24.641 1 96.19 322 HIS A O 1
ATOM 2526 N N . LEU A 1 323 ? -19.969 -10.203 -23.188 1 93.81 323 LEU A N 1
ATOM 2527 C CA . LEU A 1 323 ? -19.828 -9.133 -24.172 1 93.81 323 LEU A CA 1
ATOM 2528 C C . LEU A 1 323 ? -18.906 -9.547 -25.297 1 93.81 323 LEU A C 1
ATOM 2530 O O . LEU A 1 323 ? -19.062 -9.094 -26.438 1 93.81 323 LEU A O 1
ATOM 2534 N N . VAL A 1 324 ? -17.922 -10.273 -24.969 1 86.88 324 VAL A N 1
ATOM 2535 C CA . VAL A 1 324 ? -16.891 -10.672 -25.922 1 86.88 324 VAL A CA 1
ATOM 2536 C C . VAL A 1 324 ? -17.312 -11.953 -26.641 1 86.88 324 VAL A C 1
ATOM 2538 O O . VAL A 1 324 ? -16.984 -12.164 -27.797 1 86.88 324 VAL A O 1
ATOM 2541 N N . GLY A 1 325 ? -17.938 -12.852 -25.969 1 71.69 325 GLY A N 1
ATOM 2542 C CA . GLY A 1 325 ? -18.391 -14.117 -26.531 1 71.69 325 GLY A CA 1
ATOM 2543 C C . GLY A 1 325 ? -19.391 -13.953 -27.641 1 71.69 325 GLY A C 1
ATOM 2544 O O . GLY A 1 325 ? -19.406 -14.727 -28.609 1 71.69 325 GLY A O 1
ATOM 2545 N N . ASP A 1 326 ? -20.375 -12.992 -27.516 1 59.72 326 ASP A N 1
ATOM 2546 C CA . ASP A 1 326 ? -21.359 -12.766 -28.562 1 59.72 326 ASP A CA 1
ATOM 2547 C C . ASP A 1 326 ? -20.734 -12.07 -29.781 1 59.72 326 ASP A C 1
ATOM 2549 O O . ASP A 1 326 ? -21.375 -11.945 -30.828 1 59.72 326 ASP A O 1
ATOM 2553 N N . LYS A 1 327 ? -19.656 -11.578 -29.594 1 49.72 327 LYS A N 1
ATOM 2554 C CA . LYS A 1 327 ? -19 -11.031 -30.781 1 49.72 327 LYS A CA 1
ATOM 2555 C C . LYS A 1 327 ? -18.375 -12.148 -31.625 1 49.72 327 LYS A C 1
ATOM 2557 O O . LYS A 1 327 ? -17.703 -11.875 -32.625 1 49.72 327 LYS A O 1
ATOM 2562 N N . LYS A 1 328 ? -18.578 -13.375 -31.234 1 37.19 328 LYS A N 1
ATOM 2563 C CA . LYS A 1 328 ? -18.156 -14.438 -32.156 1 37.19 328 LYS A CA 1
ATOM 2564 C C . LYS A 1 328 ? -19.188 -14.664 -33.25 1 37.19 328 LYS A C 1
ATOM 2566 O O . LYS A 1 328 ? -20.391 -14.672 -32.969 1 37.19 328 LYS A O 1
ATOM 2571 N N . MET B 1 1 ? -5.035 42.906 -10.562 1 22.06 1 MET B N 1
ATOM 2572 C CA . MET B 1 1 ? -5.82 42.312 -9.477 1 22.06 1 MET B CA 1
ATOM 2573 C C . MET B 1 1 ? -4.961 41.375 -8.617 1 22.06 1 MET B C 1
ATOM 2575 O O . MET B 1 1 ? -4.395 40.406 -9.125 1 22.06 1 MET B O 1
ATOM 2579 N N . MET B 1 2 ? -4.176 41.812 -7.699 1 27.31 2 MET B N 1
ATOM 2580 C CA . MET B 1 2 ? -3.115 41.25 -6.871 1 27.31 2 MET B CA 1
ATOM 2581 C C . MET B 1 2 ? -3.561 39.938 -6.246 1 27.31 2 MET B C 1
ATOM 2583 O O . MET B 1 2 ? -4.727 39.781 -5.871 1 27.31 2 MET B O 1
ATOM 2587 N N . GLU B 1 3 ? -3.127 38.75 -6.641 1 35.81 3 GLU B N 1
ATOM 2588 C CA . GLU B 1 3 ? -3.639 37.469 -6.164 1 35.81 3 GLU B CA 1
ATOM 2589 C C . GLU B 1 3 ? -4.062 37.562 -4.699 1 35.81 3 GLU B C 1
ATOM 2591 O O . GLU B 1 3 ? -3.266 37.906 -3.838 1 35.81 3 GLU B O 1
ATOM 2596 N N . GLN B 1 4 ? -5.086 38.125 -4.262 1 36.34 4 GLN B N 1
ATOM 2597 C CA . GLN B 1 4 ? -5.777 38.344 -2.996 1 36.34 4 GLN B CA 1
ATOM 2598 C C . GLN B 1 4 ? -5.461 37.25 -1.98 1 36.34 4 GLN B C 1
ATOM 2600 O O . GLN B 1 4 ? -5.586 36.062 -2.281 1 36.34 4 GLN B O 1
ATOM 2605 N N . GLY B 1 5 ? -4.371 37.219 -1.048 1 45.19 5 GLY B N 1
ATOM 2606 C CA . GLY B 1 5 ? -3.615 36.469 -0.055 1 45.19 5 GLY B CA 1
ATOM 2607 C C . GLY B 1 5 ? -4.445 35.438 0.675 1 45.19 5 GLY B C 1
ATOM 2608 O O . GLY B 1 5 ? -5.273 35.781 1.521 1 45.19 5 GLY B O 1
ATOM 2609 N N . MET B 1 6 ? -4.84 34.375 0.053 1 61 6 MET B N 1
ATOM 2610 C CA . MET B 1 6 ? -5.676 33.344 0.629 1 61 6 MET B CA 1
ATOM 2611 C C . MET B 1 6 ? -5.285 33.062 2.078 1 61 6 MET B C 1
ATOM 2613 O O . MET B 1 6 ? -4.102 33.062 2.416 1 61 6 MET B O 1
ATOM 2617 N N . GLU B 1 7 ? -6.238 33.312 3.072 1 85.69 7 GLU B N 1
ATOM 2618 C CA . GLU B 1 7 ? -6.129 33.125 4.516 1 85.69 7 GLU B CA 1
ATOM 2619 C C . GLU B 1 7 ? -5.613 31.734 4.852 1 85.69 7 GLU B C 1
ATOM 2621 O O . GLU B 1 7 ? -5.973 30.75 4.188 1 85.69 7 GLU B O 1
ATOM 2626 N N . GLU B 1 8 ? -4.539 31.656 5.613 1 93.81 8 GLU B N 1
ATOM 2627 C CA . GLU B 1 8 ? -3.943 30.391 6.051 1 93.81 8 GLU B CA 1
ATOM 2628 C C . GLU B 1 8 ? -4.828 29.688 7.078 1 93.81 8 GLU B C 1
ATOM 2630 O O . GLU B 1 8 ? -5.398 30.344 7.961 1 93.81 8 GLU B O 1
ATOM 2635 N N . GLU B 1 9 ? -5.066 28.5 6.809 1 96.38 9 GLU B N 1
ATOM 2636 C CA . GLU B 1 9 ? -5.762 27.688 7.801 1 96.38 9 GLU B CA 1
ATOM 2637 C C . GLU B 1 9 ? -4.828 27.281 8.938 1 96.38 9 GLU B C 1
ATOM 2639 O O . GLU B 1 9 ? -5.137 27.5 10.109 1 96.38 9 GLU B O 1
ATOM 2644 N N . ILE B 1 10 ? -3.658 26.797 8.602 1 97.88 10 ILE B N 1
ATOM 2645 C CA . ILE B 1 10 ? -2.645 26.406 9.578 1 97.88 10 ILE B CA 1
ATOM 2646 C C . ILE B 1 10 ? -1.254 26.703 9.023 1 97.88 10 ILE B C 1
ATOM 2648 O O . ILE B 1 10 ? -1.003 26.547 7.828 1 97.88 10 ILE B O 1
ATOM 2652 N N . THR B 1 11 ? -0.408 27.203 9.922 1 98.06 11 THR B N 1
ATOM 2653 C CA . THR B 1 11 ? 0.969 27.516 9.555 1 98.06 11 THR B CA 1
ATOM 2654 C C . THR B 1 11 ? 1.947 26.859 10.523 1 98.06 11 THR B C 1
ATOM 2656 O O . THR B 1 11 ? 1.854 27.047 11.742 1 98.06 11 THR B O 1
ATOM 2659 N N . ILE B 1 12 ? 2.787 26.016 10.016 1 98.44 12 ILE B N 1
ATOM 2660 C CA . ILE B 1 12 ? 3.898 25.438 10.75 1 98.44 12 ILE B CA 1
ATOM 2661 C C . ILE B 1 12 ? 5.18 26.219 10.469 1 98.44 12 ILE B C 1
ATOM 2663 O O . ILE B 1 12 ? 5.59 26.344 9.312 1 98.44 12 ILE B O 1
ATOM 2667 N N . ASP B 1 13 ? 5.738 26.781 11.508 1 98 13 ASP B N 1
ATOM 2668 C CA . ASP B 1 13 ? 6.91 27.641 11.352 1 98 13 ASP B CA 1
ATOM 2669 C C . ASP B 1 13 ? 8.117 27.062 12.094 1 98 13 ASP B C 1
ATOM 2671 O O . ASP B 1 13 ? 8.164 27.078 13.328 1 98 13 ASP B O 1
ATOM 2675 N N . LYS B 1 14 ? 9.109 26.531 11.328 1 98.06 14 LYS B N 1
ATOM 2676 C CA . LYS B 1 14 ? 10.398 26.062 11.82 1 98.06 14 LYS B CA 1
ATOM 2677 C C . LYS B 1 14 ? 10.211 25.062 12.969 1 98.06 14 LYS B C 1
ATOM 2679 O O . LYS B 1 14 ? 10.852 25.203 14.016 1 98.06 14 LYS B O 1
ATOM 2684 N N . LEU B 1 15 ? 9.352 24.141 12.758 1 98.56 15 LEU B N 1
ATOM 2685 C CA . LEU B 1 15 ? 8.992 23.156 13.766 1 98.56 15 LEU B CA 1
ATOM 2686 C C . LEU B 1 15 ? 10.148 22.188 14.023 1 98.56 15 LEU B C 1
ATOM 2688 O O . LEU B 1 15 ? 10.789 21.719 13.078 1 98.56 15 LEU B O 1
ATOM 2692 N N . LYS B 1 16 ? 10.492 22.016 15.273 1 98.44 16 LYS B N 1
ATOM 2693 C CA . LYS B 1 16 ? 11.469 21.031 15.719 1 98.44 16 LYS B CA 1
ATOM 2694 C C . LYS B 1 16 ? 10.852 20.062 16.719 1 98.44 16 LYS B C 1
ATOM 2696 O O . LYS B 1 16 ? 10.469 20.469 17.828 1 98.44 16 LYS B O 1
ATOM 2701 N N . THR B 1 17 ? 10.656 18.844 16.359 1 98.31 17 THR B N 1
ATOM 2702 C CA . THR B 1 17 ? 10.156 17.781 17.219 1 98.31 17 THR B CA 1
ATOM 2703 C C . THR B 1 17 ? 11.148 16.625 17.281 1 98.31 17 THR B C 1
ATOM 2705 O O . THR B 1 17 ? 11.445 16 16.266 1 98.31 17 THR B O 1
ATOM 2708 N N . TYR B 1 18 ? 11.641 16.359 18.469 1 97.75 18 TYR B N 1
ATOM 2709 C CA . TYR B 1 18 ? 12.68 15.352 18.688 1 97.75 18 TYR B CA 1
ATOM 2710 C C . TYR B 1 18 ? 12.188 14.258 19.625 1 97.75 18 TYR B C 1
ATOM 2712 O O . TYR B 1 18 ? 11.234 14.461 20.391 1 97.75 18 TYR B O 1
ATOM 2720 N N . PHE B 1 19 ? 12.742 13.062 19.516 1 96.81 19 PHE B N 1
ATOM 2721 C CA . PHE B 1 19 ? 12.461 11.953 20.422 1 96.81 19 PHE B CA 1
ATOM 2722 C C . PHE B 1 19 ? 13.695 11.594 21.234 1 96.81 19 PHE B C 1
ATOM 2724 O O . PHE B 1 19 ? 14.781 11.438 20.688 1 96.81 19 PHE B O 1
ATOM 2731 N N . ARG B 1 20 ? 13.531 11.461 22.453 1 95.12 20 ARG B N 1
ATOM 2732 C CA . ARG B 1 20 ? 14.633 11.078 23.328 1 95.12 20 ARG B CA 1
ATOM 2733 C C . ARG B 1 20 ? 14.883 9.578 23.281 1 95.12 20 ARG B C 1
ATOM 2735 O O . ARG B 1 20 ? 13.945 8.781 23.344 1 95.12 20 ARG B O 1
ATOM 2742 N N . THR B 1 21 ? 16.078 9.242 23.094 1 91.75 21 THR B N 1
ATOM 2743 C CA . THR B 1 21 ? 16.5 7.848 23.172 1 91.75 21 THR B CA 1
ATOM 2744 C C . THR B 1 21 ? 17.688 7.703 24.109 1 91.75 21 THR B C 1
ATOM 2746 O O . THR B 1 21 ? 18.203 8.695 24.641 1 91.75 21 THR B O 1
ATOM 2749 N N . LYS B 1 22 ? 18.094 6.375 24.422 1 90.19 22 LYS B N 1
ATOM 2750 C CA . LYS B 1 22 ? 19.266 6.129 25.25 1 90.19 22 LYS B CA 1
ATOM 2751 C C . LYS B 1 22 ? 20.531 6.723 24.625 1 90.19 22 LYS B C 1
ATOM 2753 O O . LYS B 1 22 ? 21.422 7.176 25.344 1 90.19 22 LYS B O 1
ATOM 2758 N N . ALA B 1 23 ? 20.547 6.781 23.344 1 88.5 23 ALA B N 1
ATOM 2759 C CA . ALA B 1 23 ? 21.734 7.215 22.594 1 88.5 23 ALA B CA 1
ATOM 2760 C C . ALA B 1 23 ? 21.672 8.703 22.297 1 88.5 23 ALA B C 1
ATOM 2762 O O . ALA B 1 23 ? 22.625 9.273 21.75 1 88.5 23 ALA B O 1
ATOM 2763 N N . GLY B 1 24 ? 20.562 9.383 22.641 1 91.56 24 GLY B N 1
ATOM 2764 C CA . GLY B 1 24 ? 20.391 10.797 22.344 1 91.56 24 GLY B CA 1
ATOM 2765 C C . GLY B 1 24 ? 19.047 11.117 21.734 1 91.56 24 GLY B C 1
ATOM 2766 O O . GLY B 1 24 ? 18.031 10.492 22.062 1 91.56 24 GLY B O 1
ATOM 2767 N N . TYR B 1 25 ? 19.094 12.234 20.953 1 93.38 25 TYR B N 1
ATOM 2768 C CA . TYR B 1 25 ? 17.828 12.672 20.359 1 93.38 25 TYR B CA 1
ATOM 2769 C C . TYR B 1 25 ? 17.719 12.211 18.906 1 93.38 25 TYR B C 1
ATOM 2771 O O . TYR B 1 25 ? 18.703 12.297 18.156 1 93.38 25 TYR B O 1
ATOM 2779 N N . VAL B 1 26 ? 16.672 11.656 18.594 1 95.06 26 VAL B N 1
ATOM 2780 C CA . VAL B 1 26 ? 16.297 11.477 17.203 1 95.06 26 VAL B CA 1
ATOM 2781 C C . VAL B 1 26 ? 15.609 12.734 16.688 1 95.06 26 VAL B C 1
ATOM 2783 O O . VAL B 1 26 ? 14.562 13.133 17.188 1 95.06 26 VAL B O 1
ATOM 2786 N N . ARG B 1 27 ? 16.156 13.414 15.734 1 96 27 ARG B N 1
ATOM 2787 C CA . ARG B 1 27 ? 15.594 14.641 15.172 1 96 27 ARG B CA 1
ATOM 2788 C C . ARG B 1 27 ? 14.609 14.328 14.055 1 96 27 ARG B C 1
ATOM 2790 O O . ARG B 1 27 ? 14.883 14.594 12.883 1 96 27 ARG B O 1
ATOM 2797 N N . ALA B 1 28 ? 13.445 13.953 14.43 1 96.75 28 ALA B N 1
ATOM 2798 C CA . ALA B 1 28 ? 12.438 13.461 13.492 1 96.75 28 ALA B CA 1
ATOM 2799 C C . ALA B 1 28 ? 11.898 14.586 12.625 1 96.75 28 ALA B C 1
ATOM 2801 O O . ALA B 1 28 ? 11.641 14.398 11.438 1 96.75 28 ALA B O 1
ATOM 2802 N N . VAL B 1 29 ? 11.648 15.719 13.195 1 98.38 29 VAL B N 1
ATOM 2803 C CA . VAL B 1 29 ? 11.305 16.953 12.508 1 98.38 29 VAL B CA 1
ATOM 2804 C C . VAL B 1 29 ? 12.273 18.062 12.922 1 98.38 29 VAL B C 1
ATOM 2806 O O . VAL B 1 29 ? 12.422 18.359 14.117 1 98.38 29 VAL B O 1
ATOM 2809 N N . ASP B 1 30 ? 12.93 18.641 11.969 1 97.75 30 ASP B N 1
ATOM 2810 C CA . ASP B 1 30 ? 14.023 19.562 12.258 1 97.75 30 ASP B CA 1
ATOM 2811 C C . ASP B 1 30 ? 13.953 20.797 11.359 1 97.75 30 ASP B C 1
ATOM 2813 O O . ASP B 1 30 ? 14.508 20.797 10.258 1 97.75 30 ASP B O 1
ATOM 2817 N N . ASP B 1 31 ? 13.297 21.891 11.898 1 97.25 31 ASP B N 1
ATOM 2818 C CA . ASP B 1 31 ? 13.18 23.172 11.219 1 97.25 31 ASP B CA 1
ATOM 2819 C C . ASP B 1 31 ? 12.266 23.062 10 1 97.25 31 ASP B C 1
ATOM 2821 O O . ASP B 1 31 ? 12.641 23.484 8.898 1 97.25 31 ASP B O 1
ATOM 2825 N N . PHE B 1 32 ? 11.172 22.484 10.18 1 98.38 32 PHE B N 1
ATOM 2826 C CA . PHE B 1 32 ? 10.219 22.219 9.109 1 98.38 32 PHE B CA 1
ATOM 2827 C C . PHE B 1 32 ? 9.133 23.281 9.078 1 98.38 32 PHE B C 1
ATOM 2829 O O . PHE B 1 32 ? 8.57 23.625 10.109 1 98.38 32 PHE B O 1
ATOM 2836 N N . SER B 1 33 ? 8.859 23.828 7.914 1 98.06 33 SER B N 1
ATOM 2837 C CA . SER B 1 33 ? 7.809 24.828 7.73 1 98.06 33 SER B CA 1
ATOM 2838 C C . SER B 1 33 ? 6.848 24.422 6.617 1 98.06 33 SER B C 1
ATOM 2840 O O . SER B 1 33 ? 7.266 23.828 5.613 1 98.06 33 SER B O 1
ATOM 2842 N N . MET B 1 34 ? 5.613 24.688 6.797 1 97.62 34 MET B N 1
ATOM 2843 C CA . MET B 1 34 ? 4.547 24.422 5.836 1 97.62 34 MET B CA 1
ATOM 2844 C C . MET B 1 34 ? 3.303 25.234 6.148 1 97.62 34 MET B C 1
ATOM 2846 O O . MET B 1 34 ? 3.035 25.547 7.312 1 97.62 34 MET B O 1
ATOM 2850 N N . SER B 1 35 ? 2.584 25.641 5.176 1 96.81 35 SER B N 1
ATOM 2851 C CA . SER B 1 35 ? 1.318 26.328 5.367 1 96.81 35 SER B CA 1
ATOM 2852 C C . SER B 1 35 ? 0.208 25.703 4.531 1 96.81 35 SER B C 1
ATOM 2854 O O . SER B 1 35 ? 0.461 25.203 3.436 1 96.81 35 SER B O 1
ATOM 2856 N N . VAL B 1 36 ? -0.936 25.703 5.078 1 97.69 36 VAL B N 1
ATOM 2857 C CA . VAL B 1 36 ? -2.133 25.219 4.398 1 97.69 36 VAL B CA 1
ATOM 2858 C C . VAL B 1 36 ? -3.172 26.344 4.32 1 97.69 36 VAL B C 1
ATOM 2860 O O . VAL B 1 36 ? -3.52 26.938 5.336 1 97.69 36 VAL B O 1
ATOM 2863 N N . LYS B 1 37 ? -3.668 26.625 3.131 1 96.81 37 LYS B N 1
ATOM 2864 C CA . LYS B 1 37 ? -4.695 27.641 2.943 1 96.81 37 LYS B CA 1
ATOM 2865 C C . LYS B 1 37 ? -6.082 27.094 3.273 1 96.81 37 LYS B C 1
ATOM 2867 O O . LYS B 1 37 ? -6.293 25.875 3.271 1 96.81 37 LYS B O 1
ATOM 2872 N N . LYS B 1 38 ? -6.969 28.047 3.627 1 97.06 38 LYS B N 1
ATOM 2873 C CA . LYS B 1 38 ? -8.352 27.641 3.871 1 97.06 38 LYS B CA 1
ATOM 2874 C C . LYS B 1 38 ? -8.953 26.969 2.645 1 97.06 38 LYS B C 1
ATOM 2876 O O . LYS B 1 38 ? -8.844 27.484 1.529 1 97.06 38 LYS B O 1
ATOM 2881 N N . GLY B 1 39 ? -9.469 25.797 2.877 1 96.44 39 GLY B N 1
ATOM 2882 C CA . GLY B 1 39 ? -10.141 25.062 1.817 1 96.44 39 GLY B CA 1
ATOM 2883 C C . GLY B 1 39 ? -9.195 24.297 0.912 1 96.44 39 GLY B C 1
ATOM 2884 O O . GLY B 1 39 ? -9.625 23.656 -0.043 1 96.44 39 GLY B O 1
ATOM 2885 N N . GLN B 1 40 ? -7.953 24.281 1.241 1 96.94 40 GLN B N 1
ATOM 2886 C CA . GLN B 1 40 ? -6.926 23.656 0.413 1 96.94 40 GLN B CA 1
ATOM 2887 C C . GLN B 1 40 ? -6.688 22.219 0.83 1 96.94 40 GLN B C 1
ATOM 2889 O O . GLN B 1 40 ? -6.75 21.891 2.016 1 96.94 40 GLN B O 1
ATOM 2894 N N . ILE B 1 41 ? -6.461 21.391 -0.147 1 97.19 41 ILE B N 1
ATOM 2895 C CA . ILE B 1 41 ? -5.887 20.094 0.135 1 97.19 41 ILE B CA 1
ATOM 2896 C C . ILE B 1 41 ? -4.371 20.141 -0.028 1 97.19 41 ILE B C 1
ATOM 2898 O O . ILE B 1 41 ? -3.865 20.281 -1.146 1 97.19 41 ILE B O 1
ATOM 2902 N N . MET B 1 42 ? -3.678 20.078 1.045 1 98.19 42 MET B N 1
ATOM 2903 C CA . MET B 1 42 ? -2.219 20.016 1.062 1 98.19 42 MET B CA 1
ATOM 2904 C C . MET B 1 42 ? -1.727 18.578 1.188 1 98.19 42 MET B C 1
ATOM 2906 O O . MET B 1 42 ? -2.025 17.906 2.174 1 98.19 42 MET B O 1
ATOM 2910 N N . GLY B 1 43 ? -1.017 18.125 0.17 1 98 43 GLY B N 1
ATOM 2911 C CA . GLY B 1 43 ? -0.338 16.844 0.283 1 98 43 GLY B CA 1
ATOM 2912 C C . GLY B 1 43 ? 0.988 16.922 1.014 1 98 43 GLY B C 1
ATOM 2913 O O . GLY B 1 43 ? 1.76 17.859 0.798 1 98 43 GLY B O 1
ATOM 2914 N N . LEU B 1 44 ? 1.177 16.094 1.919 1 98.38 44 LEU B N 1
ATOM 2915 C CA . LEU B 1 44 ? 2.461 15.922 2.586 1 98.38 44 LEU B CA 1
ATOM 2916 C C . LEU B 1 44 ? 3.074 14.57 2.232 1 98.38 44 LEU B C 1
ATOM 2918 O O . LEU B 1 44 ? 2.566 13.523 2.646 1 98.38 44 LEU B O 1
ATOM 2922 N N . ALA B 1 45 ? 4.152 14.602 1.498 1 97 45 ALA B N 1
ATOM 2923 C CA . ALA B 1 45 ? 4.715 13.375 0.937 1 97 45 ALA B CA 1
ATOM 2924 C C . ALA B 1 45 ? 6.152 13.172 1.41 1 97 45 ALA B C 1
ATOM 2926 O O . ALA B 1 45 ? 6.812 14.117 1.839 1 97 45 ALA B O 1
ATOM 2927 N N . GLY B 1 46 ? 6.609 11.953 1.283 1 94.88 46 GLY B N 1
ATOM 2928 C CA . GLY B 1 46 ? 7.949 11.516 1.648 1 94.88 46 GLY B CA 1
ATOM 2929 C C . GLY B 1 46 ? 8.039 10.031 1.945 1 94.88 46 GLY B C 1
ATOM 2930 O O . GLY B 1 46 ? 7.02 9.383 2.176 1 94.88 46 GLY B O 1
ATOM 2931 N N . GLU B 1 47 ? 9.242 9.555 1.952 1 92.19 47 GLU B N 1
ATOM 2932 C CA . GLU B 1 47 ? 9.461 8.141 2.268 1 92.19 47 GLU B CA 1
ATOM 2933 C C . GLU B 1 47 ? 9.125 7.848 3.727 1 92.19 47 GLU B C 1
ATOM 2935 O O . GLU B 1 47 ? 8.906 8.766 4.52 1 92.19 47 GLU B O 1
ATOM 2940 N N . SER B 1 48 ? 8.992 6.59 3.977 1 89.19 48 SER B N 1
ATOM 2941 C CA . SER B 1 48 ? 8.797 6.207 5.371 1 89.19 48 SER B CA 1
ATOM 2942 C C . SER B 1 48 ? 9.93 6.719 6.25 1 89.19 48 SER B C 1
ATOM 2944 O O . SER B 1 48 ? 11.102 6.652 5.867 1 89.19 48 SER B O 1
ATOM 2946 N N . GLY B 1 49 ? 9.625 7.316 7.348 1 89.38 49 GLY B N 1
ATOM 2947 C CA . GLY B 1 49 ? 10.633 7.828 8.266 1 89.38 49 GLY B CA 1
ATOM 2948 C C . GLY B 1 49 ? 11.023 9.266 7.98 1 89.38 49 GLY B C 1
ATOM 2949 O O . GLY B 1 49 ? 11.93 9.805 8.617 1 89.38 49 GLY B O 1
ATOM 2950 N N . SER B 1 50 ? 10.305 9.883 7.102 1 95.19 50 SER B N 1
ATOM 2951 C CA . SER B 1 50 ? 10.695 11.234 6.719 1 95.19 50 SER B CA 1
ATOM 2952 C C . SER B 1 50 ? 10.195 12.258 7.734 1 95.19 50 SER B C 1
ATOM 2954 O O . SER B 1 50 ? 10.609 13.422 7.707 1 95.19 50 SER B O 1
ATOM 2956 N N . GLY B 1 51 ? 9.289 11.914 8.602 1 96.06 51 GLY B N 1
ATOM 2957 C CA . GLY B 1 51 ? 8.836 12.805 9.656 1 96.06 51 GLY B CA 1
ATOM 2958 C C . GLY B 1 51 ? 7.379 13.195 9.523 1 96.06 51 GLY B C 1
ATOM 2959 O O . GLY B 1 51 ? 6.844 13.914 10.367 1 96.06 51 GLY B O 1
ATOM 2960 N N . LYS B 1 52 ? 6.684 12.68 8.547 1 96.62 52 LYS B N 1
ATOM 2961 C CA . LYS B 1 52 ? 5.316 13.086 8.242 1 96.62 52 LYS B CA 1
ATOM 2962 C C . LYS B 1 52 ? 4.387 12.828 9.422 1 96.62 52 LYS B C 1
ATOM 2964 O O . LYS B 1 52 ? 3.652 13.719 9.852 1 96.62 52 LYS B O 1
ATOM 2969 N N . SER B 1 53 ? 4.445 11.617 9.977 1 94.06 53 SER B N 1
ATOM 2970 C CA . SER B 1 53 ? 3.574 11.266 11.094 1 94.06 53 SER B CA 1
ATOM 2971 C C . SER B 1 53 ? 3.924 12.07 12.336 1 94.06 53 SER B C 1
ATOM 2973 O O . SER B 1 53 ? 3.045 12.398 13.141 1 94.06 53 SER B O 1
ATOM 2975 N N . THR B 1 54 ? 5.184 12.367 12.5 1 96.75 54 THR B N 1
ATOM 2976 C CA . THR B 1 54 ? 5.598 13.203 13.625 1 96.75 54 THR B CA 1
ATOM 2977 C C . THR B 1 54 ? 4.98 14.594 13.523 1 96.75 54 THR B C 1
ATOM 2979 O O . THR B 1 54 ? 4.531 15.156 14.523 1 96.75 54 THR B O 1
ATOM 2982 N N . VAL B 1 55 ? 4.945 15.133 12.281 1 98.06 55 VAL B N 1
ATOM 2983 C CA . VAL B 1 55 ? 4.297 16.422 12.07 1 98.06 55 VAL B CA 1
ATOM 2984 C C . VAL B 1 55 ? 2.826 16.328 12.484 1 98.06 55 VAL B C 1
ATOM 2986 O O . VAL B 1 55 ? 2.328 17.188 13.219 1 98.06 55 VAL B O 1
ATOM 2989 N N . VAL B 1 56 ? 2.168 15.266 12.094 1 96.69 56 VAL B N 1
ATOM 2990 C CA . VAL B 1 56 ? 0.746 15.062 12.352 1 96.69 56 VAL B CA 1
ATOM 2991 C C . VAL B 1 56 ? 0.496 14.953 13.852 1 96.69 56 VAL B C 1
ATOM 2993 O O . VAL B 1 56 ? -0.381 15.625 14.391 1 96.69 56 VAL B O 1
ATOM 2996 N N . THR B 1 57 ? 1.299 14.18 14.539 1 96.06 57 THR B N 1
ATOM 2997 C CA . THR B 1 57 ? 1.107 13.961 15.969 1 96.06 57 THR B CA 1
ATOM 2998 C C . THR B 1 57 ? 1.441 15.219 16.75 1 96.06 57 THR B C 1
ATOM 3000 O O . THR B 1 57 ? 0.877 15.461 17.828 1 96.06 57 THR B O 1
ATOM 3003 N N . THR B 1 58 ? 2.352 16 16.219 1 97.81 58 THR B N 1
ATOM 3004 C CA . THR B 1 58 ? 2.662 17.281 16.875 1 97.81 58 THR B CA 1
ATOM 3005 C C . THR B 1 58 ? 1.488 18.25 16.75 1 97.81 58 THR B C 1
ATOM 3007 O O . THR B 1 58 ? 1.11 18.891 17.734 1 97.81 58 THR B O 1
ATOM 3010 N N . ILE B 1 59 ? 0.892 18.328 15.531 1 97.56 59 ILE B N 1
ATOM 3011 C CA . ILE B 1 59 ? -0.266 19.188 15.32 1 97.56 59 ILE B CA 1
ATOM 3012 C C . ILE B 1 59 ? -1.388 18.781 16.281 1 97.56 59 ILE B C 1
ATOM 3014 O O . ILE B 1 59 ? -2.006 19.641 16.906 1 97.56 59 ILE B O 1
ATOM 3018 N N . PHE B 1 60 ? -1.552 17.469 16.359 1 95.31 60 PHE B N 1
ATOM 3019 C CA . PHE B 1 60 ? -2.662 16.953 17.156 1 95.31 60 PHE B CA 1
ATOM 3020 C C . PHE B 1 60 ? -2.293 16.875 18.625 1 95.31 60 PHE B C 1
ATOM 3022 O O . PHE B 1 60 ? -3.146 16.594 19.469 1 95.31 60 PHE B O 1
ATOM 3029 N N . ARG B 1 61 ? -1.04 17.125 19.016 1 95.75 61 ARG B N 1
ATOM 3030 C CA . ARG B 1 61 ? -0.474 17.156 20.375 1 95.75 61 ARG B CA 1
ATOM 3031 C C . ARG B 1 61 ? -0.675 15.812 21.078 1 95.75 61 ARG B C 1
ATOM 3033 O O . ARG B 1 61 ? -1.145 15.773 22.219 1 95.75 61 ARG B O 1
ATOM 3040 N N . VAL B 1 62 ? -0.333 14.727 20.359 1 93.19 62 VAL B N 1
ATOM 3041 C CA . VAL B 1 62 ? -0.396 13.391 20.938 1 93.19 62 VAL B CA 1
ATOM 3042 C C . VAL B 1 62 ? 0.965 12.711 20.812 1 93.19 62 VAL B C 1
ATOM 3044 O O . VAL B 1 62 ? 1.043 11.508 20.547 1 93.19 62 VAL B O 1
ATOM 3047 N N . LEU B 1 63 ? 1.984 13.438 20.969 1 94.25 63 LEU B N 1
ATOM 3048 C CA . LEU B 1 63 ? 3.336 12.883 20.953 1 94.25 63 LEU B CA 1
ATOM 3049 C C . LEU B 1 63 ? 3.518 11.867 22.078 1 94.25 63 LEU B C 1
ATOM 3051 O O . LEU B 1 63 ? 2.979 12.031 23.172 1 94.25 63 LEU B O 1
ATOM 3055 N N . PRO B 1 64 ? 4.262 10.867 21.797 1 93.56 64 PRO B N 1
ATOM 3056 C CA . PRO B 1 64 ? 4.586 9.945 22.891 1 93.56 64 PRO B CA 1
ATOM 3057 C C . PRO B 1 64 ? 5.414 10.602 24 1 93.56 64 PRO B C 1
ATOM 3059 O O . PRO B 1 64 ? 5.887 11.727 23.828 1 93.56 64 PRO B O 1
ATOM 3062 N N . ILE B 1 65 ? 5.594 9.891 25.047 1 93.69 65 ILE B N 1
ATOM 3063 C CA . ILE B 1 65 ? 6.207 10.414 26.266 1 93.69 65 ILE B CA 1
ATOM 3064 C C . ILE B 1 65 ? 7.637 10.867 25.969 1 93.69 65 ILE B C 1
ATOM 3066 O O . ILE B 1 65 ? 8.117 11.836 26.562 1 93.69 65 ILE B O 1
ATOM 3070 N N . ASN B 1 66 ? 8.266 10.234 25.047 1 95.56 66 ASN B N 1
ATOM 3071 C CA . ASN B 1 66 ? 9.656 10.578 24.781 1 95.56 66 ASN B CA 1
ATOM 3072 C C . ASN B 1 66 ? 9.766 11.633 23.688 1 95.56 66 ASN B C 1
ATOM 3074 O O . ASN B 1 66 ? 10.875 12.023 23.297 1 95.56 66 ASN B O 1
ATOM 3078 N N . GLY B 1 67 ? 8.664 12.023 23.203 1 96.62 67 GLY B N 1
ATOM 3079 C CA . GLY B 1 67 ? 8.656 13.078 22.188 1 96.62 67 GLY B CA 1
ATOM 3080 C C . GLY B 1 67 ? 8.586 14.469 22.781 1 96.62 67 GLY B C 1
ATOM 3081 O O . GLY B 1 67 ? 7.887 14.695 23.781 1 96.62 67 GLY B O 1
ATOM 3082 N N . GLU B 1 68 ? 9.344 15.469 22.156 1 96.19 68 GLU B N 1
ATOM 3083 C CA . GLU B 1 68 ? 9.383 16.844 22.641 1 96.19 68 GLU B CA 1
ATOM 3084 C C . GLU B 1 68 ? 9.43 17.844 21.5 1 96.19 68 GLU B C 1
ATOM 3086 O O . GLU B 1 68 ? 10.141 17.625 20.516 1 96.19 68 GLU B O 1
ATOM 3091 N N . VAL B 1 69 ? 8.664 18.828 21.703 1 97.44 69 VAL B N 1
ATOM 3092 C CA . VAL B 1 69 ? 8.797 19.969 20.797 1 97.44 69 VAL B CA 1
ATOM 3093 C C . VAL B 1 69 ? 9.961 20.859 21.25 1 97.44 69 VAL B C 1
ATOM 3095 O O . VAL B 1 69 ? 9.906 21.469 22.312 1 97.44 69 VAL B O 1
ATOM 3098 N N . LYS B 1 70 ? 10.953 20.906 20.469 1 97.06 70 LYS B N 1
ATOM 3099 C CA . LYS B 1 70 ? 12.172 21.609 20.844 1 97.06 70 LYS B CA 1
ATOM 3100 C C . LYS B 1 70 ? 12.164 23.047 20.297 1 97.06 70 LYS B C 1
ATOM 3102 O O . LYS B 1 70 ? 12.945 23.891 20.75 1 97.06 70 LYS B O 1
ATOM 3107 N N . GLY B 1 71 ? 11.305 23.297 19.344 1 97.25 71 GLY B N 1
ATOM 3108 C CA . GLY B 1 71 ? 11.227 24.641 18.781 1 97.25 71 GLY B CA 1
ATOM 3109 C C . GLY B 1 71 ? 10.172 24.781 17.703 1 97.25 71 GLY B C 1
ATOM 3110 O O . GLY B 1 71 ? 9.586 23.781 17.266 1 97.25 71 GLY B O 1
ATOM 3111 N N . GLY B 1 72 ? 9.898 26.016 17.328 1 97.75 72 GLY B N 1
ATOM 3112 C CA . GLY B 1 72 ? 8.93 26.328 16.281 1 97.75 72 GLY B CA 1
ATOM 3113 C C . GLY B 1 72 ? 7.539 26.594 16.828 1 97.75 72 GLY B C 1
ATOM 3114 O O . GLY B 1 72 ? 7.344 26.672 18.047 1 97.75 72 GLY B O 1
ATOM 3115 N N . LYS B 1 73 ? 6.648 26.891 15.852 1 97.94 73 LYS B N 1
ATOM 3116 C CA . LYS B 1 73 ? 5.27 27.203 16.219 1 97.94 73 LYS B CA 1
ATOM 3117 C C . LYS B 1 73 ? 4.289 26.641 15.188 1 97.94 73 LYS B C 1
ATOM 3119 O O . LYS B 1 73 ? 4.648 26.422 14.031 1 97.94 73 LYS B O 1
ATOM 3124 N N . ILE B 1 74 ? 3.15 26.328 15.672 1 98.44 74 ILE B N 1
ATOM 3125 C CA . ILE B 1 74 ? 2.031 25.953 14.812 1 98.44 74 ILE B CA 1
ATOM 3126 C C . ILE B 1 74 ? 0.853 26.891 15.062 1 98.44 74 ILE B C 1
ATOM 3128 O O . ILE B 1 74 ? 0.268 26.891 16.141 1 98.44 74 ILE B O 1
ATOM 3132 N N . THR B 1 75 ? 0.539 27.672 14.039 1 98 75 THR B N 1
ATOM 3133 C CA . THR B 1 75 ? -0.526 28.656 14.172 1 98 75 THR B CA 1
ATOM 3134 C C . THR B 1 75 ? -1.807 28.156 13.5 1 98 75 THR B C 1
ATOM 3136 O O . THR B 1 75 ? -1.789 27.766 12.328 1 98 75 THR B O 1
ATOM 3139 N N . PHE B 1 76 ? -2.826 28.094 14.219 1 97.12 76 PHE B N 1
ATOM 3140 C CA . PHE B 1 76 ? -4.172 27.766 13.766 1 97.12 76 PHE B CA 1
ATOM 3141 C C . PHE B 1 76 ? -5.184 28.781 14.289 1 97.12 76 PHE B C 1
ATOM 3143 O O . PHE B 1 76 ? -5.207 29.078 15.484 1 97.12 76 PHE B O 1
ATOM 3150 N N . GLU B 1 77 ? -5.93 29.391 13.406 1 90.06 77 GLU B N 1
ATOM 3151 C CA . GLU B 1 77 ? -6.848 30.469 13.773 1 90.06 77 GLU B CA 1
ATOM 3152 C C . GLU B 1 77 ? -6.129 31.547 14.57 1 90.06 77 GLU B C 1
ATOM 3154 O O . GLU B 1 77 ? -6.594 31.953 15.633 1 90.06 77 GLU B O 1
ATOM 3159 N N . GLU B 1 78 ? -4.938 31.844 14.188 1 90.25 78 GLU B N 1
ATOM 3160 C CA . GLU B 1 78 ? -4.137 32.969 14.695 1 90.25 78 GLU B CA 1
ATOM 3161 C C . GLU B 1 78 ? -3.637 32.656 16.109 1 90.25 78 GLU B C 1
ATOM 3163 O O . GLU B 1 78 ? -3.213 33.594 16.812 1 90.25 78 GLU B O 1
ATOM 3168 N N . LYS B 1 79 ? -3.703 31.484 16.516 1 94.31 79 LYS B N 1
ATOM 3169 C CA . LYS B 1 79 ? -3.188 31.078 17.828 1 94.31 79 LYS B CA 1
ATOM 3170 C C . LYS B 1 79 ? -2.123 30 17.688 1 94.31 79 LYS B C 1
ATOM 3172 O O . LYS B 1 79 ? -2.256 29.094 16.875 1 94.31 79 LYS B O 1
ATOM 3177 N N . ASP B 1 80 ? -1.13 30.125 18.469 1 97.25 80 ASP B N 1
ATOM 3178 C CA . ASP B 1 80 ? -0.146 29.062 18.562 1 97.25 80 ASP B CA 1
ATOM 3179 C C . ASP B 1 80 ? -0.683 27.875 19.375 1 97.25 80 ASP B C 1
ATOM 3181 O O . ASP B 1 80 ? -0.713 27.938 20.609 1 97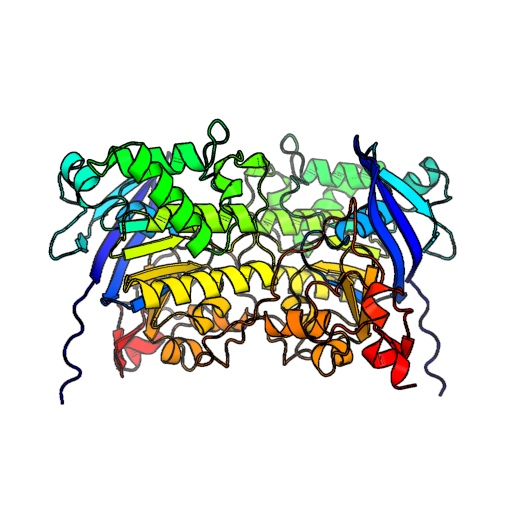.25 80 ASP B O 1
ATOM 3185 N N . ILE B 1 81 ? -0.96 26.812 18.734 1 96.94 81 ILE B N 1
ATOM 3186 C CA . ILE B 1 81 ? -1.662 25.734 19.406 1 96.94 81 ILE B CA 1
ATOM 3187 C C . ILE B 1 81 ? -0.691 24.953 20.297 1 96.94 81 ILE B C 1
ATOM 3189 O O . ILE B 1 81 ? -1.111 24.219 21.203 1 96.94 81 ILE B O 1
ATOM 3193 N N . LEU B 1 82 ? 0.609 25.047 20.031 1 96.88 82 LEU B N 1
ATOM 3194 C CA . LEU B 1 82 ? 1.583 24.344 20.859 1 96.88 82 LEU B CA 1
ATOM 3195 C C . LEU B 1 82 ? 1.701 25 22.234 1 96.88 82 LEU B C 1
ATOM 3197 O O . LEU B 1 82 ? 2.092 24.344 23.203 1 96.88 82 LEU B O 1
ATOM 3201 N N . SER B 1 83 ? 1.332 26.266 22.359 1 95.44 83 SER B N 1
ATOM 3202 C CA . SER B 1 83 ? 1.449 27.016 23.609 1 95.44 83 SER B CA 1
ATOM 3203 C C . SER B 1 83 ? 0.117 27.062 24.344 1 95.44 83 SER B C 1
ATOM 3205 O O . SER B 1 83 ? 0.045 27.562 25.469 1 95.44 83 SER B O 1
ATOM 3207 N N . MET B 1 84 ? -0.876 26.562 23.781 1 95.38 84 MET B N 1
ATOM 3208 C CA . MET B 1 84 ? -2.199 26.578 24.391 1 95.38 84 MET B CA 1
ATOM 3209 C C . MET B 1 84 ? -2.254 25.625 25.594 1 95.38 84 MET B C 1
ATOM 3211 O O . MET B 1 84 ? -1.59 24.594 25.594 1 95.38 84 MET B O 1
ATOM 3215 N N . ASP B 1 85 ? -3.09 26.031 26.562 1 96.06 85 ASP B N 1
ATOM 3216 C CA . ASP B 1 85 ? -3.379 25.125 27.656 1 96.06 85 ASP B CA 1
ATOM 3217 C C . ASP B 1 85 ? -3.979 23.812 27.141 1 96.06 85 ASP B C 1
ATOM 3219 O O . ASP B 1 85 ? -4.816 23.812 26.25 1 96.06 85 ASP B O 1
ATOM 3223 N N . GLU B 1 86 ? -3.549 22.719 27.703 1 94.62 86 GLU B N 1
ATOM 3224 C CA . GLU B 1 86 ? -3.953 21.391 27.234 1 94.62 86 GLU B CA 1
ATOM 3225 C C . GLU B 1 86 ? -5.469 21.219 27.312 1 94.62 86 GLU B C 1
ATOM 3227 O O . GLU B 1 86 ? -6.086 20.672 26.406 1 94.62 86 GLU B O 1
ATOM 3232 N N . LYS B 1 87 ? -6.039 21.641 28.406 1 94.69 87 LYS B N 1
ATOM 3233 C CA . LYS B 1 87 ? -7.484 21.5 28.578 1 94.69 87 LYS B CA 1
ATOM 3234 C C . LYS B 1 87 ? -8.242 22.312 27.531 1 94.69 87 LYS B C 1
ATOM 3236 O O . LYS B 1 87 ? -9.211 21.812 26.938 1 94.69 87 LYS B O 1
ATOM 3241 N N . LYS B 1 88 ? -7.785 23.469 27.297 1 94.44 88 LYS B N 1
ATOM 3242 C CA . LYS B 1 88 ? -8.422 24.328 26.312 1 94.44 88 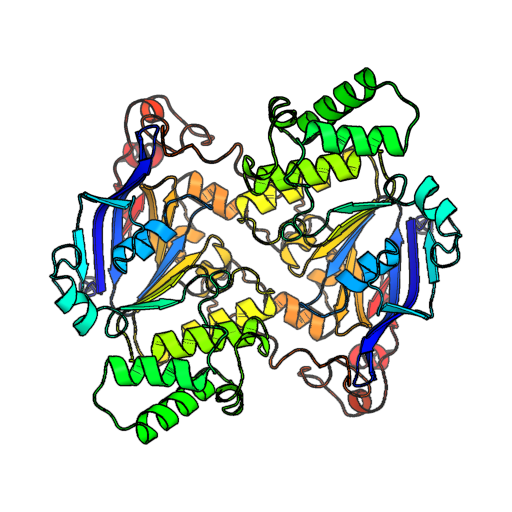LYS B CA 1
ATOM 3243 C C . LYS B 1 88 ? -8.273 23.75 24.906 1 94.44 88 LYS B C 1
ATOM 3245 O O . LYS B 1 88 ? -9.219 23.781 24.109 1 94.44 88 LYS B O 1
ATOM 3250 N N . PHE B 1 89 ? -7.094 23.266 24.641 1 96.25 89 PHE B N 1
ATOM 3251 C CA . PHE B 1 89 ? -6.848 22.641 23.359 1 96.25 89 PHE B CA 1
ATOM 3252 C C . PHE B 1 89 ? -7.789 21.469 23.141 1 96.25 89 PHE B C 1
ATOM 3254 O O . PHE B 1 89 ? -8.391 21.328 22.062 1 96.25 89 PHE B O 1
ATOM 3261 N N . LYS B 1 90 ? -7.973 20.625 24.094 1 93.19 90 LYS B N 1
ATOM 3262 C CA . LYS B 1 90 ? -8.828 19.453 24.031 1 93.19 90 LYS B CA 1
ATOM 3263 C C . LYS B 1 90 ? -10.289 19.844 23.828 1 93.19 90 LYS B C 1
ATOM 3265 O O . LYS B 1 90 ? -11.016 19.203 23.062 1 93.19 90 LYS B O 1
ATOM 3270 N N . GLU B 1 91 ? -10.656 20.859 24.469 1 91.56 91 GLU B N 1
ATOM 3271 C CA . GLU B 1 91 ? -12.062 21.25 24.484 1 91.56 91 GLU B CA 1
ATOM 3272 C C . GLU B 1 91 ? -12.438 22.016 23.203 1 91.56 91 GLU B C 1
ATOM 3274 O O . GLU B 1 91 ? -13.555 21.875 22.703 1 91.56 91 GLU B O 1
ATOM 3279 N N . GLU B 1 92 ? -11.422 22.734 22.703 1 93.38 92 GLU B N 1
ATOM 3280 C CA . GLU B 1 92 ? -11.812 23.688 21.672 1 93.38 92 GLU B CA 1
ATOM 3281 C C . GLU B 1 92 ? -11.297 23.266 20.297 1 93.38 92 GLU B C 1
ATOM 3283 O O . GLU B 1 92 ? -11.859 23.656 19.266 1 93.38 92 GLU B O 1
ATOM 3288 N N . ILE B 1 93 ? -10.219 22.562 20.281 1 95.69 93 ILE B N 1
ATOM 3289 C CA . ILE B 1 93 ? -9.531 22.391 19.016 1 95.69 93 ILE B CA 1
ATOM 3290 C C . ILE B 1 93 ? -9.562 20.922 18.594 1 95.69 93 ILE B C 1
ATOM 3292 O O . ILE B 1 93 ? -10.039 20.594 17.5 1 95.69 93 ILE B O 1
ATOM 3296 N N . ARG B 1 94 ? -9.125 20.047 19.469 1 94.38 94 ARG B N 1
ATOM 3297 C CA . ARG B 1 94 ? -8.938 18.641 19.141 1 94.38 94 ARG B CA 1
ATOM 3298 C C . ARG B 1 94 ? -10.273 17.984 18.812 1 94.38 94 ARG B C 1
ATOM 3300 O O . ARG B 1 94 ? -11.203 18 19.625 1 94.38 94 ARG B O 1
ATOM 3307 N N . TRP B 1 95 ? -10.383 17.5 17.609 1 92.81 95 TRP B N 1
ATOM 3308 C CA . TRP B 1 95 ? -11.523 16.781 17.062 1 92.81 95 TRP B CA 1
ATOM 3309 C C . TRP B 1 95 ? -12.641 17.75 16.672 1 92.81 95 TRP B C 1
ATOM 3311 O O . TRP B 1 95 ? -13.352 17.516 15.688 1 92.81 95 TRP B O 1
ATOM 3321 N N . LYS B 1 96 ? -12.75 18.875 17.312 1 94.62 96 LYS B N 1
ATOM 3322 C CA . LYS B 1 96 ? -13.789 19.859 17.016 1 94.62 96 LYS B CA 1
ATOM 3323 C C . LYS B 1 96 ? -13.414 20.703 15.805 1 94.62 96 LYS B C 1
ATOM 3325 O O . LYS B 1 96 ? -14.203 20.859 14.875 1 94.62 96 LYS B O 1
ATOM 3330 N N . LYS B 1 97 ? -12.211 21.219 15.883 1 97.31 97 LYS B N 1
ATOM 3331 C CA . LYS B 1 97 ? -11.766 22.078 14.789 1 97.31 97 LYS B CA 1
ATOM 3332 C C . LYS B 1 97 ? -10.758 21.359 13.906 1 97.31 97 LYS B C 1
ATOM 3334 O O . LYS B 1 97 ? -10.727 21.578 12.688 1 97.31 97 LYS B O 1
ATOM 3339 N N . ILE B 1 98 ? -9.859 20.594 14.555 1 98 98 ILE B N 1
ATOM 3340 C CA . ILE B 1 98 ? -8.898 19.766 13.836 1 98 98 ILE B CA 1
ATOM 3341 C C . ILE B 1 98 ? -9.188 18.297 14.102 1 98 98 ILE B C 1
ATOM 3343 O O . ILE B 1 98 ? -9.172 17.844 15.25 1 98 98 ILE B O 1
ATOM 3347 N N . SER B 1 99 ? -9.492 17.562 13.055 1 96.94 99 SER B N 1
ATOM 3348 C CA . SER B 1 99 ? -9.727 16.141 13.188 1 96.94 99 SER B CA 1
ATOM 3349 C C . SER B 1 99 ? -8.625 15.328 12.516 1 96.94 99 SER B C 1
ATOM 3351 O O . SER B 1 99 ? -7.812 15.875 11.773 1 96.94 99 SER B O 1
ATOM 3353 N N . TRP B 1 100 ? -8.625 14.07 12.867 1 95.06 100 TRP B N 1
ATOM 3354 C CA . TRP B 1 100 ? -7.527 13.195 12.461 1 95.06 100 TRP B CA 1
ATOM 3355 C C . TRP B 1 100 ? -8.055 11.844 11.992 1 95.06 100 TRP B C 1
ATOM 3357 O O . TRP B 1 100 ? -8.875 11.219 12.664 1 95.06 100 TRP B O 1
ATOM 3367 N N . ILE B 1 101 ? -7.691 11.5 10.766 1 95 101 ILE B N 1
ATOM 3368 C CA . ILE B 1 101 ? -7.891 10.148 10.25 1 95 101 ILE B CA 1
ATOM 3369 C C . ILE B 1 101 ? -6.57 9.375 10.305 1 95 101 ILE B C 1
ATOM 3371 O O . ILE B 1 101 ? -5.699 9.562 9.453 1 95 101 ILE B O 1
ATOM 3375 N N . PRO B 1 102 ? -6.449 8.516 11.289 1 90.12 102 PRO B N 1
ATOM 3376 C CA . PRO B 1 102 ? -5.176 7.809 11.453 1 90.12 102 PRO B CA 1
ATOM 3377 C C . PRO B 1 102 ? -4.988 6.691 10.43 1 90.12 102 PRO B C 1
ATOM 3379 O O . PRO B 1 102 ? -5.918 6.367 9.688 1 90.12 102 PRO B O 1
ATOM 3382 N N . GLN B 1 103 ? -3.738 6.246 10.359 1 80.12 103 GLN B N 1
ATOM 3383 C CA . GLN B 1 103 ? -3.451 5.086 9.523 1 80.12 103 GLN B CA 1
ATOM 3384 C C . GLN B 1 103 ? -4.246 3.865 9.984 1 80.12 103 GLN B C 1
ATOM 3386 O O . GLN B 1 103 ? -4.484 3.686 11.18 1 80.12 103 GLN B O 1
ATOM 3391 N N . VAL B 1 104 ? -4.832 3.117 8.969 1 62.34 104 VAL B N 1
ATOM 3392 C CA . VAL B 1 104 ? -5.746 2.006 9.203 1 62.34 104 VAL B CA 1
ATOM 3393 C C . VAL B 1 104 ? -5.145 1.053 10.234 1 62.34 104 VAL B C 1
ATOM 3395 O O . VAL B 1 104 ? -5.859 0.493 11.07 1 62.34 104 VAL B O 1
ATOM 3398 N N . SER B 1 105 ? -3.941 0.842 10.07 1 54.94 105 SER B N 1
ATOM 3399 C CA . SER B 1 105 ? -3.289 -0.143 10.93 1 54.94 105 SER B CA 1
ATOM 3400 C C . SER B 1 105 ? -3.408 0.24 12.398 1 54.94 105 SER B C 1
ATOM 3402 O O . SER B 1 105 ? -3.174 -0.588 13.289 1 54.94 105 SER B O 1
ATOM 3404 N N . MET B 1 106 ? -3.857 1.292 12.609 1 51.94 106 MET B N 1
ATOM 3405 C CA . MET B 1 106 ? -3.723 1.786 13.977 1 51.94 106 MET B CA 1
ATOM 3406 C C . MET B 1 106 ? -4.914 1.364 14.828 1 51.94 106 MET B C 1
ATOM 3408 O O . MET B 1 106 ? -5.016 1.746 16 1 51.94 106 MET B O 1
ATOM 3412 N N . ASP B 1 107 ? -5.652 0.33 14.469 1 63.69 107 ASP B N 1
ATOM 3413 C CA . ASP B 1 107 ? -6.723 -0.12 15.359 1 63.69 107 ASP B CA 1
ATOM 3414 C C . ASP B 1 107 ? -7.504 1.065 15.922 1 63.69 107 ASP B C 1
ATOM 3416 O O . ASP B 1 107 ? -7.672 1.185 17.141 1 63.69 107 ASP B O 1
ATOM 3420 N N . SER B 1 108 ? -7.859 1.998 15.086 1 77.75 108 SER B N 1
ATOM 3421 C CA . SER B 1 108 ? -8.484 3.258 15.469 1 77.75 108 SER B CA 1
ATOM 3422 C C . SER B 1 108 ? -9.852 3.021 16.109 1 77.75 108 SER B C 1
ATOM 3424 O O . SER B 1 108 ? -10.344 3.857 16.875 1 77.75 108 SER B O 1
ATOM 3426 N N . LEU B 1 109 ? -10.383 1.899 15.93 1 88.81 109 LEU B N 1
ATOM 3427 C CA . LEU B 1 109 ? -11.68 1.576 16.516 1 88.81 109 LEU B CA 1
ATOM 3428 C C . LEU B 1 109 ? -11.516 0.637 17.703 1 88.81 109 LEU B C 1
ATOM 3430 O O . LEU B 1 109 ? -10.727 -0.303 17.656 1 88.81 109 LEU B O 1
ATOM 3434 N N . ASP B 1 110 ? -12.164 0.956 18.719 1 90.5 110 ASP B N 1
ATOM 3435 C CA . ASP B 1 110 ? -12.141 0.097 19.906 1 90.5 110 ASP B CA 1
ATOM 3436 C C . ASP B 1 110 ? -12.922 -1.191 19.656 1 90.5 110 ASP B C 1
ATOM 3438 O O . ASP B 1 110 ? -14.125 -1.152 19.406 1 90.5 110 ASP B O 1
ATOM 3442 N N . PRO B 1 111 ? -12.289 -2.273 19.734 1 91.5 111 PRO B N 1
ATOM 3443 C CA . PRO B 1 111 ? -12.93 -3.547 19.406 1 91.5 111 PRO B CA 1
ATOM 3444 C C . PRO B 1 111 ? -14.031 -3.936 20.391 1 91.5 111 PRO B C 1
ATOM 3446 O O . PRO B 1 111 ? -14.812 -4.848 20.109 1 91.5 111 PRO B O 1
ATOM 3449 N N . LEU B 1 112 ? -14.094 -3.287 21.531 1 93.31 112 LEU B N 1
ATOM 3450 C CA . LEU B 1 112 ? -15 -3.693 22.594 1 93.31 112 LEU B CA 1
ATOM 3451 C C . LEU B 1 112 ? -16.344 -2.984 22.453 1 93.31 112 LEU B C 1
ATOM 3453 O O . LEU B 1 112 ? -17.297 -3.314 23.172 1 93.31 112 LEU B O 1
ATOM 3457 N N . TYR B 1 113 ? -16.438 -2.02 21.547 1 94.88 113 TYR B N 1
ATOM 3458 C CA . TYR B 1 113 ? -17.656 -1.245 21.391 1 94.88 113 TYR B CA 1
ATOM 3459 C C . TYR B 1 113 ? -18.156 -1.285 19.953 1 94.88 113 TYR B C 1
ATOM 3461 O O . TYR B 1 113 ? -17.359 -1.467 19.016 1 94.88 113 TYR B O 1
ATOM 3469 N N . THR B 1 114 ? -19.406 -1.12 19.875 1 96.69 114 THR B N 1
ATOM 3470 C CA . THR B 1 114 ? -20 -1.024 18.547 1 96.69 114 THR B CA 1
ATOM 3471 C C . THR B 1 114 ? -19.625 0.302 17.891 1 96.69 114 THR B C 1
ATOM 3473 O O . THR B 1 114 ? -19.188 1.237 18.562 1 96.69 114 THR B O 1
ATOM 3476 N N . VAL B 1 115 ? -19.734 0.346 16.625 1 96.5 115 VAL B N 1
ATOM 3477 C CA . VAL B 1 115 ? -19.5 1.565 15.859 1 96.5 115 VAL B CA 1
ATOM 3478 C C . VAL B 1 115 ? -20.359 2.701 16.406 1 96.5 115 VAL B C 1
ATOM 3480 O O . VAL B 1 115 ? -19.859 3.797 16.672 1 96.5 115 VAL B O 1
ATOM 3483 N N . LYS B 1 116 ? -21.594 2.43 16.641 1 97.19 116 LYS B N 1
ATOM 3484 C CA . LYS B 1 116 ? -22.531 3.432 17.125 1 97.19 116 LYS B CA 1
ATOM 3485 C C . LYS B 1 116 ? -22.078 4.004 18.469 1 97.19 116 LYS B C 1
ATOM 3487 O O . LYS B 1 116 ? -22.078 5.223 18.656 1 97.19 116 LYS B O 1
ATOM 3492 N N . ASN B 1 117 ? -21.766 3.168 19.359 1 96.88 117 ASN B N 1
ATOM 3493 C CA . ASN B 1 117 ? -21.359 3.615 20.703 1 96.88 117 ASN B CA 1
ATOM 3494 C C . ASN B 1 117 ? -20.141 4.523 20.641 1 96.88 117 ASN B C 1
ATOM 3496 O O . ASN B 1 117 ? -20.062 5.52 21.359 1 96.88 117 ASN B O 1
ATOM 3500 N N . GLN B 1 118 ? -19.266 4.16 19.828 1 95.5 118 GLN B N 1
ATOM 3501 C CA . GLN B 1 118 ? -18.047 4.961 19.703 1 95.5 118 GLN B CA 1
ATOM 3502 C C . GLN B 1 118 ? -18.344 6.316 19.078 1 95.5 118 GLN B C 1
ATOM 3504 O O . GLN B 1 118 ? -17.812 7.34 19.5 1 95.5 118 GLN B O 1
ATOM 3509 N N . MET B 1 119 ? -19.188 6.297 18.109 1 96.19 119 MET B N 1
ATOM 3510 C CA . MET B 1 119 ? -19.547 7.547 17.453 1 96.19 119 MET B CA 1
ATOM 3511 C C . MET B 1 119 ? -20.312 8.461 18.406 1 96.19 119 MET B C 1
ATOM 3513 O O . MET B 1 119 ? -20.031 9.656 18.484 1 96.19 119 MET B O 1
ATOM 3517 N N . MET B 1 120 ? -21.234 7.887 19.125 1 96.75 120 MET B N 1
ATOM 3518 C CA . MET B 1 120 ? -22.016 8.672 20.078 1 96.75 120 MET B CA 1
ATOM 3519 C C . MET B 1 120 ? -21.125 9.258 21.156 1 96.75 120 MET B C 1
ATOM 3521 O O . MET B 1 120 ? -21.328 10.398 21.594 1 96.75 120 MET B O 1
ATOM 3525 N N . GLU B 1 121 ? -20.219 8.477 21.562 1 94.75 121 GLU B N 1
ATOM 3526 C CA . GLU B 1 121 ? -19.297 8.961 22.578 1 94.75 121 GLU B CA 1
ATOM 3527 C C . GLU B 1 121 ? -18.547 10.203 22.109 1 94.75 121 GLU B C 1
ATOM 3529 O O . GLU B 1 121 ? -18.359 11.148 22.875 1 94.75 121 GLU B O 1
ATOM 3534 N N . THR B 1 122 ? -18.141 10.172 20.906 1 91.88 122 THR B N 1
ATOM 3535 C CA . THR B 1 122 ? -17.438 11.305 20.328 1 91.88 122 THR B CA 1
ATOM 3536 C C . THR B 1 122 ? -18.328 12.547 20.328 1 91.88 122 THR B C 1
ATOM 3538 O O . THR B 1 122 ? -17.875 13.633 20.703 1 91.88 122 THR B O 1
ATOM 3541 N N . ILE B 1 123 ? -19.562 12.406 20.016 1 94.44 123 ILE B N 1
ATOM 3542 C CA . ILE B 1 123 ? -20.5 13.523 19.953 1 94.44 123 ILE B CA 1
ATOM 3543 C C . ILE B 1 123 ? -20.797 14.031 21.359 1 94.44 123 ILE B C 1
ATOM 3545 O O . ILE B 1 123 ? -20.672 15.227 21.641 1 94.44 123 ILE B O 1
ATOM 3549 N N . LEU B 1 124 ? -21.062 13.086 22.25 1 94.06 124 LEU B N 1
ATOM 3550 C CA . LEU B 1 124 ? -21.547 13.43 23.578 1 94.06 124 LEU B CA 1
ATOM 3551 C C . LEU B 1 124 ? -20.422 14.031 24.422 1 94.06 124 LEU B C 1
ATOM 3553 O O . LEU B 1 124 ? -20.672 14.836 25.328 1 94.06 124 LEU B O 1
ATOM 3557 N N . THR B 1 125 ? -19.219 13.68 24.109 1 91.81 125 THR B N 1
ATOM 3558 C CA . THR B 1 125 ? -18.062 14.203 24.844 1 91.81 125 THR B CA 1
ATOM 3559 C C . THR B 1 125 ? -17.797 15.656 24.453 1 91.81 125 THR B C 1
ATOM 3561 O O . THR B 1 125 ? -17.297 16.438 25.266 1 91.81 125 THR B O 1
ATOM 3564 N N . HIS B 1 126 ? -18.203 16.078 23.266 1 92.25 126 HIS B N 1
ATOM 3565 C CA . HIS B 1 126 ? -17.766 17.375 22.766 1 92.25 126 HIS B CA 1
ATOM 3566 C C . HIS B 1 126 ? -18.938 18.328 22.609 1 92.25 126 HIS B C 1
ATOM 3568 O O . HIS B 1 126 ? -18.75 19.547 22.453 1 92.25 126 HIS B O 1
ATOM 3574 N N . GLU B 1 127 ? -20.141 17.719 22.609 1 92.88 127 GLU B N 1
ATOM 3575 C CA . GLU B 1 127 ? -21.328 18.547 22.406 1 92.88 127 GLU B CA 1
ATOM 3576 C C . GLU B 1 127 ? -22.422 18.188 23.422 1 92.88 127 GLU B C 1
ATOM 3578 O O . GLU B 1 127 ? -22.5 17.047 23.875 1 92.88 127 GLU B O 1
ATOM 3583 N N . ASP B 1 128 ? -23.219 19.203 23.719 1 94.12 128 ASP B N 1
ATOM 3584 C CA . ASP B 1 128 ? -24.359 19 24.625 1 94.12 128 ASP B CA 1
ATOM 3585 C C . ASP B 1 128 ? -25.625 18.656 23.828 1 94.12 128 ASP B C 1
ATOM 3587 O O . ASP B 1 128 ? -26.406 19.547 23.484 1 94.12 128 ASP B O 1
ATOM 3591 N N . VAL B 1 129 ? -25.812 17.391 23.562 1 95.44 129 VAL B N 1
ATOM 3592 C CA . VAL B 1 129 ? -26.984 16.906 22.828 1 95.44 129 VAL B CA 1
ATOM 3593 C C . VAL B 1 129 ? -27.531 15.664 23.5 1 95.44 129 VAL B C 1
ATOM 3595 O O . VAL B 1 129 ? -26.875 15.062 24.344 1 95.44 129 VAL B O 1
ATOM 3598 N N . SER B 1 130 ? -28.719 15.281 23.172 1 97.12 130 SER B N 1
ATOM 3599 C CA . SER B 1 130 ? -29.312 14.07 23.734 1 97.12 130 SER B CA 1
ATOM 3600 C C . SER B 1 130 ? -28.734 12.812 23.094 1 97.12 130 SER B C 1
ATOM 3602 O O . SER B 1 130 ? -28.156 12.875 22 1 97.12 130 SER B O 1
ATOM 3604 N N . LYS B 1 131 ? -28.891 11.719 23.766 1 96.81 131 LYS B N 1
ATOM 3605 C CA . LYS B 1 131 ? -28.453 10.43 23.234 1 96.81 131 LYS B CA 1
ATOM 3606 C C . LYS B 1 131 ? -29.172 10.109 21.922 1 96.81 131 LYS B C 1
ATOM 3608 O O . LYS B 1 131 ? -28.578 9.555 21 1 96.81 131 LYS B O 1
ATOM 3613 N N . ALA B 1 132 ? -30.391 10.469 21.875 1 97.12 132 ALA B N 1
ATOM 3614 C CA . ALA B 1 132 ? -31.188 10.219 20.672 1 97.12 132 ALA B CA 1
ATOM 3615 C C . ALA B 1 132 ? -30.672 11.023 19.484 1 97.12 132 ALA B C 1
ATOM 3617 O O . ALA B 1 132 ? -30.562 10.508 18.375 1 97.12 132 ALA B O 1
ATOM 3618 N N . GLU B 1 133 ? -30.359 12.211 19.75 1 96.75 133 GLU B N 1
ATOM 3619 C CA . GLU B 1 133 ? -29.812 13.055 18.688 1 96.75 133 GLU B CA 1
ATOM 3620 C C . GLU B 1 133 ? -28.438 12.555 18.234 1 96.75 133 GLU B C 1
ATOM 3622 O O . GLU B 1 133 ? -28.141 12.539 17.047 1 96.75 133 GLU B O 1
ATOM 3627 N N . ALA B 1 134 ? -27.641 12.195 19.203 1 97.19 134 ALA B N 1
ATOM 3628 C CA . ALA B 1 134 ? -26.328 11.656 18.891 1 97.19 134 ALA B CA 1
ATOM 3629 C C . ALA B 1 134 ? -26.438 10.406 18.016 1 97.19 134 ALA B C 1
ATOM 3631 O O . ALA B 1 134 ? -25.656 10.227 17.078 1 97.19 134 ALA B O 1
ATOM 3632 N N . ALA B 1 135 ? -27.406 9.57 18.328 1 97.06 135 ALA B N 1
ATOM 3633 C CA . ALA B 1 135 ? -27.625 8.352 17.547 1 97.06 135 ALA B CA 1
ATOM 3634 C C . ALA B 1 135 ? -28.031 8.688 16.109 1 97.06 135 ALA B C 1
ATOM 3636 O O . ALA B 1 135 ? -27.5 8.109 15.164 1 97.06 135 ALA B O 1
ATOM 3637 N N . GLU B 1 136 ? -28.891 9.578 15.984 1 96.88 136 GLU B N 1
ATOM 3638 C CA . GLU B 1 136 ? -29.359 9.984 14.664 1 96.88 136 GLU B CA 1
ATOM 3639 C C . GLU B 1 136 ? -28.219 10.555 13.828 1 96.88 136 GLU B C 1
ATOM 3641 O O . GLU B 1 136 ? -28.094 10.234 12.641 1 96.88 136 GLU B O 1
ATOM 3646 N N . ARG B 1 137 ? -27.438 11.375 14.445 1 96.44 137 ARG B N 1
ATOM 3647 C CA . ARG B 1 137 ? -26.297 11.953 13.758 1 96.44 137 ARG B CA 1
ATOM 3648 C C . ARG B 1 137 ? -25.312 10.875 13.328 1 96.44 137 ARG B C 1
ATOM 3650 O O . ARG B 1 137 ? -24.688 10.977 12.266 1 96.44 137 ARG B O 1
ATOM 3657 N N . SER B 1 138 ? -25.172 9.906 14.188 1 97.06 138 SER B N 1
ATOM 3658 C CA . SER B 1 138 ? -24.281 8.789 13.867 1 97.06 138 SER B CA 1
ATOM 3659 C C . SER B 1 138 ? -24.781 8.031 12.633 1 97.06 138 SER B C 1
ATOM 3661 O O . SER B 1 138 ? -24 7.727 11.734 1 97.06 138 SER B O 1
ATOM 3663 N N . TYR B 1 139 ? -26.062 7.789 12.57 1 97.06 139 TYR B N 1
ATOM 3664 C CA . TYR B 1 139 ? -26.641 7.102 11.422 1 97.06 139 TYR B CA 1
ATOM 3665 C C . TYR B 1 139 ? -26.469 7.922 10.148 1 97.06 139 TYR B C 1
ATOM 3667 O O . TYR B 1 139 ? -26.094 7.383 9.102 1 97.06 139 TYR B O 1
ATOM 3675 N N . GLN B 1 140 ? -26.672 9.18 10.258 1 96.62 140 GLN B N 1
ATOM 3676 C CA . GLN B 1 140 ? -26.531 10.07 9.109 1 96.62 140 GLN B CA 1
ATOM 3677 C C . GLN B 1 140 ? -25.094 10.125 8.625 1 96.62 140 GLN B C 1
ATOM 3679 O O . GLN B 1 140 ? -24.828 10.156 7.418 1 96.62 140 GLN B O 1
ATOM 3684 N N . ALA B 1 141 ? -24.219 10.188 9.562 1 96.69 141 ALA B N 1
ATOM 3685 C CA . ALA B 1 141 ? -22.797 10.227 9.219 1 96.69 141 ALA B CA 1
ATOM 3686 C C . ALA B 1 141 ? -22.391 8.969 8.461 1 96.69 141 ALA B C 1
ATOM 3688 O O . ALA B 1 141 ? -21.656 9.047 7.473 1 96.69 141 ALA B O 1
ATOM 3689 N N . LEU B 1 142 ? -22.859 7.828 8.891 1 97.19 142 LEU B N 1
ATOM 3690 C CA . LEU B 1 142 ? -22.562 6.566 8.219 1 97.19 142 LEU B CA 1
ATOM 3691 C C . LEU B 1 142 ? -23.141 6.555 6.809 1 97.19 142 LEU B C 1
ATOM 3693 O O . LEU B 1 142 ? -22.453 6.141 5.863 1 97.19 142 LEU B O 1
ATOM 3697 N N . GLU B 1 143 ? -24.297 7.027 6.664 1 96.31 143 GLU B N 1
ATOM 3698 C CA . GLU B 1 143 ? -24.922 7.113 5.348 1 96.31 143 GLU B CA 1
ATOM 3699 C C . GLU B 1 143 ? -24.141 8.039 4.426 1 96.31 143 GLU B C 1
ATOM 3701 O O . GLU B 1 143 ? -24.016 7.777 3.227 1 96.31 143 GLU B O 1
ATOM 3706 N N . SER B 1 144 ? -23.625 9.078 4.969 1 95.19 144 SER B N 1
ATOM 3707 C CA . SER B 1 144 ? -22.922 10.078 4.184 1 95.19 144 SER B CA 1
ATOM 3708 C C . SER B 1 144 ? -21.641 9.508 3.576 1 95.19 144 SER B C 1
ATOM 3710 O O . SER B 1 144 ? -21.125 10.031 2.592 1 95.19 144 SER B O 1
ATOM 3712 N N . VAL B 1 145 ? -21.125 8.469 4.188 1 94.81 145 VAL B N 1
ATOM 3713 C CA . VAL B 1 145 ? -19.922 7.82 3.645 1 94.81 145 VAL B CA 1
ATOM 3714 C C . VAL B 1 145 ? -20.328 6.539 2.912 1 94.81 145 VAL B C 1
ATOM 3716 O O . VAL B 1 145 ? -19.516 5.629 2.758 1 94.81 145 VAL B O 1
ATOM 3719 N N . LYS B 1 146 ? -21.625 6.371 2.625 1 92.56 146 LYS B N 1
ATOM 3720 C CA . LYS B 1 146 ? -22.203 5.324 1.786 1 92.56 146 LYS B CA 1
ATOM 3721 C C . LYS B 1 146 ? -22.156 3.971 2.494 1 92.56 146 LYS B C 1
ATOM 3723 O O . LYS B 1 146 ? -21.875 2.947 1.87 1 92.56 146 LYS B O 1
ATOM 3728 N N . LEU B 1 147 ? -22.312 4.031 3.764 1 94.38 147 LEU B N 1
ATOM 3729 C CA . LEU B 1 147 ? -22.484 2.805 4.535 1 94.38 147 LEU B CA 1
ATOM 3730 C C . LEU B 1 147 ? -23.938 2.629 4.961 1 94.38 147 LEU B C 1
ATOM 3732 O O . LEU B 1 147 ? -24.609 3.607 5.285 1 94.38 147 LEU B O 1
ATOM 3736 N N . ASN B 1 148 ? -24.344 1.428 4.988 1 93.19 148 ASN B N 1
ATOM 3737 C CA . ASN B 1 148 ? -25.656 1.124 5.559 1 93.19 148 ASN B CA 1
ATOM 3738 C C . ASN B 1 148 ? -25.703 1.417 7.055 1 93.19 148 ASN B C 1
ATOM 3740 O O . ASN B 1 148 ? -24.797 1.022 7.797 1 93.19 148 ASN B O 1
ATOM 3744 N N . PRO B 1 149 ? -26.75 2.066 7.492 1 93.25 149 PRO B N 1
ATOM 3745 C CA . PRO B 1 149 ? -26.844 2.41 8.914 1 93.25 149 PRO B CA 1
ATOM 3746 C C . PRO B 1 149 ? -26.781 1.187 9.82 1 93.25 149 PRO B C 1
ATOM 3748 O O . PRO B 1 149 ? -26.453 1.307 11 1 93.25 149 PRO B O 1
ATOM 3751 N N . GLU B 1 150 ? -27.047 0.04 9.297 1 93.38 150 GLU B N 1
ATOM 3752 C CA . GLU B 1 150 ? -26.984 -1.189 10.086 1 93.38 150 GLU B CA 1
ATOM 3753 C C . GLU B 1 150 ? -25.562 -1.443 10.586 1 93.38 150 GLU B C 1
ATOM 3755 O O . GLU B 1 150 ? -25.359 -2.162 11.57 1 93.38 150 GLU B O 1
ATOM 3760 N N . ILE B 1 151 ? -24.625 -0.835 9.992 1 94.81 151 ILE B N 1
ATOM 3761 C CA . ILE B 1 151 ? -23.219 -0.961 10.359 1 94.81 151 ILE B CA 1
ATOM 3762 C C . ILE B 1 151 ? -23 -0.407 11.766 1 94.81 151 ILE B C 1
ATOM 3764 O O . ILE B 1 151 ? -22.078 -0.83 12.469 1 94.81 151 ILE B O 1
ATOM 3768 N N . ALA B 1 152 ? -23.906 0.459 12.156 1 96.75 152 ALA B N 1
ATOM 3769 C CA . ALA B 1 152 ? -23.797 1.117 13.453 1 96.75 152 ALA B CA 1
ATOM 3770 C C . ALA B 1 152 ? -23.828 0.097 14.586 1 96.75 152 ALA B C 1
ATOM 3772 O O . ALA B 1 152 ? -23.203 0.307 15.625 1 96.75 152 ALA B O 1
ATOM 3773 N N . GLU B 1 153 ? -24.484 -0.992 14.344 1 96.5 153 GLU B N 1
ATOM 3774 C CA . GLU B 1 153 ? -24.672 -1.984 15.398 1 96.5 153 GLU B CA 1
ATOM 3775 C C . GLU B 1 153 ? -23.562 -3.023 15.391 1 96.5 153 GLU B C 1
ATOM 3777 O O . GLU B 1 153 ? -23.5 -3.883 16.266 1 96.5 153 GLU B O 1
ATOM 3782 N N . LYS B 1 154 ? -22.656 -2.924 14.5 1 96 154 LYS B N 1
ATOM 3783 C CA . LYS B 1 154 ? -21.594 -3.908 14.336 1 96 154 LYS B CA 1
ATOM 3784 C C . LYS B 1 154 ? -20.344 -3.512 15.133 1 96 154 LYS B C 1
ATOM 3786 O O . LYS B 1 154 ? -20.172 -2.342 15.484 1 96 154 LYS B O 1
ATOM 3791 N N . TYR B 1 155 ? -19.625 -4.516 15.461 1 95.19 155 TYR B N 1
ATOM 3792 C CA . TYR B 1 155 ? -18.297 -4.316 16.047 1 95.19 155 TYR B CA 1
ATOM 3793 C C . TYR B 1 155 ? -17.234 -4.188 14.977 1 95.19 155 TYR B C 1
ATOM 3795 O O . TYR B 1 155 ? -17.391 -4.703 13.867 1 95.19 155 TYR B O 1
ATOM 3803 N N . PRO B 1 156 ? -16.094 -3.564 15.25 1 93.06 156 PRO B N 1
ATOM 3804 C CA . PRO B 1 156 ? -15.039 -3.346 14.266 1 93.06 156 PRO B CA 1
ATOM 3805 C C . PRO B 1 156 ? -14.586 -4.641 13.586 1 93.06 156 PRO B C 1
ATOM 3807 O O . PRO B 1 156 ? -14.336 -4.652 12.383 1 93.06 156 PRO B O 1
ATOM 3810 N N . HIS B 1 157 ? -14.539 -5.707 14.273 1 89.25 157 HIS B N 1
ATOM 3811 C CA . HIS B 1 157 ? -14.031 -6.961 13.734 1 89.25 157 HIS B CA 1
ATOM 3812 C C . HIS B 1 157 ? -14.977 -7.535 12.688 1 89.25 157 HIS B C 1
ATOM 3814 O O . HIS B 1 157 ? -14.609 -8.445 11.938 1 89.25 157 HIS B O 1
ATOM 3820 N N . GLU B 1 158 ? -16.172 -7.031 12.602 1 91.06 158 GLU B N 1
ATOM 3821 C CA . GLU B 1 158 ? -17.172 -7.5 11.656 1 91.06 158 GLU B CA 1
ATOM 3822 C C . GLU B 1 158 ? -17.109 -6.703 10.352 1 91.06 158 GLU B C 1
ATOM 3824 O O . GLU B 1 158 ? -17.844 -7.004 9.406 1 91.06 158 GLU B O 1
ATOM 3829 N N . LEU B 1 159 ? -16.281 -5.715 10.305 1 90.12 159 LEU B N 1
ATOM 3830 C CA . LEU B 1 159 ? -16.219 -4.809 9.164 1 90.12 159 LEU B CA 1
ATOM 3831 C C . LEU B 1 159 ? -15.039 -5.16 8.258 1 90.12 159 LEU B C 1
ATOM 3833 O O . LEU B 1 159 ? -13.984 -5.582 8.734 1 90.12 159 LEU B O 1
ATOM 3837 N N . SER B 1 160 ? -15.242 -4.961 6.93 1 83.62 160 SER B N 1
ATOM 3838 C CA . SER B 1 160 ? -14.125 -5.031 6.004 1 83.62 160 SER B CA 1
ATOM 3839 C C . SER B 1 160 ? -13.18 -3.848 6.188 1 83.62 160 SER B C 1
ATOM 3841 O O . SER B 1 160 ? -13.523 -2.865 6.844 1 83.62 160 SER B O 1
ATOM 3843 N N . GLY B 1 161 ? -11.977 -3.955 5.617 1 84.06 161 GLY B N 1
ATOM 3844 C CA . GLY B 1 161 ? -11.031 -2.852 5.684 1 84.06 161 GLY B CA 1
ATOM 3845 C C . GLY B 1 161 ? -11.594 -1.553 5.137 1 84.06 161 GLY B C 1
ATOM 3846 O O . GLY B 1 161 ? -11.43 -0.494 5.746 1 84.06 161 GLY B O 1
ATOM 3847 N N . GLY B 1 162 ? -12.273 -1.649 4.008 1 86.56 162 GLY B N 1
ATOM 3848 C CA . GLY B 1 162 ? -12.891 -0.479 3.404 1 86.56 162 GLY B CA 1
ATOM 3849 C C . GLY B 1 162 ? -14.008 0.11 4.242 1 86.56 162 GLY B C 1
ATOM 3850 O O . GLY B 1 162 ? -14.141 1.332 4.336 1 86.56 162 GLY B O 1
ATOM 3851 N N . GLN B 1 163 ? -14.773 -0.745 4.844 1 90.31 163 GLN B N 1
ATOM 3852 C CA . GLN B 1 163 ? -15.844 -0.292 5.723 1 90.31 163 GLN B CA 1
ATOM 3853 C C . GLN B 1 163 ? -15.289 0.409 6.957 1 90.31 163 GLN B C 1
ATOM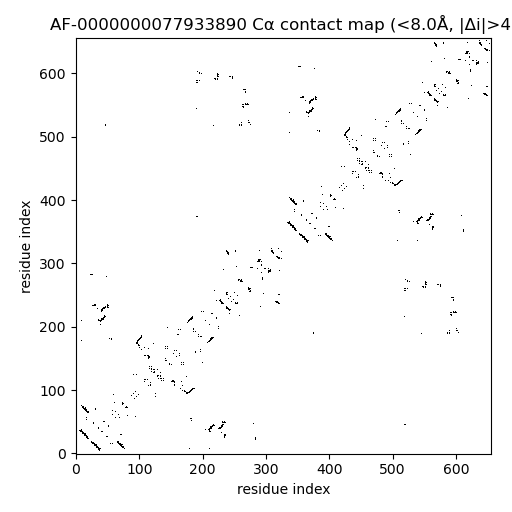 3855 O O . GLN B 1 163 ? -15.789 1.465 7.355 1 90.31 163 GLN B O 1
ATOM 3860 N N . LYS B 1 164 ? -14.273 -0.231 7.477 1 91.94 164 LYS B N 1
ATOM 3861 C CA . LYS B 1 164 ? -13.633 0.355 8.648 1 91.94 164 LYS B CA 1
ATOM 3862 C C . LYS B 1 164 ? -13.133 1.767 8.359 1 91.94 164 LYS B C 1
ATOM 3864 O O . LYS B 1 164 ? -13.344 2.684 9.156 1 91.94 164 LYS B O 1
ATOM 3869 N N . GLN B 1 165 ? -12.516 1.879 7.219 1 92.75 165 GLN B N 1
ATOM 3870 C CA . GLN B 1 165 ? -11.969 3.182 6.852 1 92.75 165 GLN B CA 1
ATOM 3871 C C . GLN B 1 165 ? -13.078 4.219 6.695 1 92.75 165 GLN B C 1
ATOM 3873 O O . GLN B 1 165 ? -12.922 5.367 7.113 1 92.75 165 GLN B O 1
ATOM 3878 N N . ARG B 1 166 ? -14.133 3.861 6.109 1 93.56 166 ARG B N 1
ATOM 3879 C CA . ARG B 1 166 ? -15.258 4.773 5.93 1 93.56 166 ARG B CA 1
ATOM 3880 C C . ARG B 1 166 ? -15.852 5.184 7.273 1 93.56 166 ARG B C 1
ATOM 3882 O O . ARG B 1 166 ? -16.234 6.34 7.461 1 93.56 166 ARG B O 1
ATOM 3889 N N . VAL B 1 167 ? -15.914 4.215 8.211 1 94.5 167 VAL B N 1
ATOM 3890 C CA . VAL B 1 167 ? -16.391 4.52 9.555 1 94.5 167 VAL B CA 1
ATOM 3891 C C . VAL B 1 167 ? -15.453 5.535 10.211 1 94.5 167 VAL B C 1
ATOM 3893 O O . VAL B 1 167 ? -15.914 6.508 10.82 1 94.5 167 VAL B O 1
ATOM 3896 N N . ILE B 1 168 ? -14.18 5.316 10.078 1 95 168 ILE B N 1
ATOM 3897 C CA . ILE B 1 168 ? -13.18 6.203 10.672 1 95 168 ILE B CA 1
ATOM 3898 C C . ILE B 1 168 ? -13.32 7.602 10.078 1 95 168 ILE B C 1
ATOM 3900 O O . ILE B 1 168 ? -13.25 8.602 10.797 1 95 168 ILE B O 1
ATOM 3904 N N . ILE B 1 169 ? -13.539 7.637 8.797 1 95.88 169 ILE B N 1
ATOM 3905 C CA . ILE B 1 169 ? -13.727 8.914 8.117 1 95.88 169 ILE B CA 1
ATOM 3906 C C . ILE B 1 169 ? -14.992 9.594 8.648 1 95.88 169 ILE B C 1
ATOM 3908 O O . ILE B 1 169 ? -14.977 10.789 8.961 1 95.88 169 ILE B O 1
ATOM 3912 N N . ALA B 1 170 ? -16.047 8.844 8.766 1 96.12 170 ALA B N 1
ATOM 3913 C CA . ALA B 1 170 ? -17.297 9.391 9.305 1 96.12 170 ALA B CA 1
ATOM 3914 C C . ALA B 1 170 ? -17.078 9.961 10.703 1 96.12 170 ALA B C 1
ATOM 3916 O O . ALA B 1 170 ? -17.547 11.062 11.008 1 96.12 170 ALA B O 1
ATOM 3917 N N . MET B 1 171 ? -16.391 9.273 11.469 1 95.25 171 MET B N 1
ATOM 3918 C CA . MET B 1 171 ? -16.125 9.695 12.844 1 95.25 171 MET B CA 1
ATOM 3919 C C . MET B 1 171 ? -15.297 10.977 12.867 1 95.25 171 MET B C 1
ATOM 3921 O O . MET B 1 171 ? -15.57 11.883 13.664 1 95.25 171 MET B O 1
ATOM 3925 N N . ALA B 1 172 ? -14.336 11 11.992 1 95.69 172 ALA B N 1
ATOM 3926 C CA . ALA B 1 172 ? -13.461 12.164 11.938 1 95.69 172 ALA B CA 1
ATOM 3927 C C . ALA B 1 172 ? -14.227 13.414 11.531 1 95.69 172 ALA B C 1
ATOM 3929 O O . ALA B 1 172 ? -13.836 14.531 11.883 1 95.69 172 ALA B O 1
ATOM 3930 N N . LEU B 1 173 ? -15.328 13.242 10.844 1 97.06 173 LEU B N 1
ATOM 3931 C CA . LEU B 1 173 ? -16.047 14.375 10.281 1 97.06 173 LEU B CA 1
ATOM 3932 C C . LEU B 1 173 ? -17.281 14.703 11.117 1 97.06 173 LEU B C 1
ATOM 3934 O O . LEU B 1 173 ? -18.016 15.648 10.805 1 97.06 173 LEU B O 1
ATOM 3938 N N . LEU B 1 174 ? -17.484 14.008 12.148 1 95.69 174 LEU B N 1
ATOM 3939 C CA . LEU B 1 174 ? -18.719 14.039 12.938 1 95.69 174 LEU B CA 1
ATOM 3940 C C . LEU B 1 174 ? -18.984 15.438 13.477 1 95.69 174 LEU B C 1
ATOM 3942 O O . LEU B 1 174 ? -20.125 15.867 13.57 1 95.69 174 LEU B O 1
ATOM 3946 N N . LEU B 1 175 ? -17.953 16.141 13.844 1 95.81 175 LEU B N 1
ATOM 3947 C CA . LEU B 1 175 ? -18.109 17.406 14.531 1 95.81 175 LEU B CA 1
ATOM 3948 C C . LEU B 1 175 ? -17.844 18.578 13.586 1 95.81 175 LEU B C 1
ATOM 3950 O O . LEU B 1 175 ? -17.641 19.703 14.023 1 95.81 175 LEU B O 1
ATOM 3954 N N . ASN B 1 176 ? -17.797 18.266 12.289 1 95.94 176 ASN B N 1
ATOM 3955 C CA . ASN B 1 176 ? -17.641 19.266 11.242 1 95.94 176 ASN B CA 1
ATOM 3956 C C . ASN B 1 176 ? -16.359 20.078 11.43 1 95.94 176 ASN B C 1
ATOM 3958 O O . ASN B 1 176 ? -16.422 21.312 11.523 1 95.94 176 ASN B O 1
ATOM 3962 N N . PRO B 1 177 ? -15.234 19.484 11.414 1 97.88 177 PRO B N 1
ATOM 3963 C CA . PRO B 1 177 ? -13.953 20.156 11.617 1 97.88 177 PRO B CA 1
ATOM 3964 C C . PRO B 1 177 ? -13.609 21.125 10.492 1 97.88 177 PRO B C 1
ATOM 3966 O O . PRO B 1 177 ? -14.141 21.016 9.383 1 97.88 177 PRO B O 1
ATOM 3969 N N . ARG B 1 178 ? -12.688 22.062 10.82 1 97.69 178 ARG B N 1
ATOM 3970 C CA . ARG B 1 178 ? -12.188 23.016 9.828 1 97.69 178 ARG B CA 1
ATOM 3971 C C . ARG B 1 178 ? -10.977 22.453 9.094 1 97.69 178 ARG B C 1
ATOM 3973 O O . ARG B 1 178 ? -10.719 22.812 7.941 1 97.69 178 ARG B O 1
ATOM 3980 N N . LEU B 1 179 ? -10.242 21.641 9.773 1 98.44 179 LEU B N 1
ATOM 3981 C CA . LEU B 1 179 ? -9.047 21.016 9.227 1 98.44 179 LEU B CA 1
ATOM 3982 C C . LEU B 1 179 ? -9.055 19.516 9.492 1 98.44 179 LEU B C 1
ATOM 3984 O O . LEU B 1 179 ? -9.25 19.078 10.633 1 98.44 179 LEU B O 1
ATOM 3988 N N . VAL B 1 180 ? -8.914 18.734 8.445 1 98.25 180 VAL B N 1
ATOM 3989 C CA . VAL B 1 180 ? -8.836 17.281 8.562 1 98.25 180 VAL B CA 1
ATOM 3990 C C . VAL B 1 180 ? -7.438 16.812 8.164 1 98.25 180 VAL B C 1
ATOM 3992 O O . VAL B 1 180 ? -6.945 17.141 7.086 1 98.25 180 VAL B O 1
ATOM 3995 N N . ILE B 1 181 ? -6.773 16.094 9.047 1 98.12 181 ILE B N 1
ATOM 3996 C CA . ILE B 1 181 ? -5.492 15.461 8.742 1 98.12 181 ILE B CA 1
ATOM 3997 C C . ILE B 1 181 ? -5.699 13.984 8.43 1 98.12 181 ILE B C 1
ATOM 3999 O O . ILE B 1 181 ? -6.102 13.211 9.305 1 98.12 181 ILE B O 1
ATOM 4003 N N . ALA B 1 182 ? -5.5 13.648 7.227 1 96.94 182 ALA B N 1
ATOM 4004 C CA . ALA B 1 182 ? -5.57 12.25 6.809 1 96.94 182 ALA B CA 1
ATOM 4005 C C . ALA B 1 182 ? -4.18 11.633 6.727 1 96.94 182 ALA B C 1
ATOM 4007 O O . ALA B 1 182 ? -3.426 11.906 5.789 1 96.94 182 ALA B O 1
ATOM 4008 N N . ASP B 1 183 ? -3.891 10.844 7.68 1 95.75 183 ASP B N 1
ATOM 4009 C CA . ASP B 1 183 ? -2.557 10.258 7.797 1 95.75 183 ASP B CA 1
ATOM 4010 C C . ASP B 1 183 ? -2.514 8.859 7.199 1 95.75 183 ASP B C 1
ATOM 4012 O O . ASP B 1 183 ? -2.75 7.867 7.898 1 95.75 183 ASP B O 1
ATOM 4016 N N . GLU B 1 184 ? -2.172 8.797 5.891 1 93.5 184 GLU B N 1
ATOM 4017 C CA . GLU B 1 184 ? -2.096 7.551 5.129 1 93.5 184 GLU B CA 1
ATOM 4018 C C . GLU B 1 184 ? -3.402 6.77 5.219 1 93.5 184 GLU B C 1
ATOM 4020 O O . GLU B 1 184 ? -3.402 5.586 5.562 1 93.5 184 GLU B O 1
ATOM 4025 N N . PRO B 1 185 ? -4.48 7.363 4.781 1 93.12 185 PRO B N 1
ATOM 4026 C CA . PRO B 1 185 ? -5.809 6.777 4.98 1 93.12 185 PRO B CA 1
ATOM 4027 C C . PRO B 1 185 ? -6.074 5.59 4.055 1 93.12 185 PRO B C 1
ATOM 4029 O O . PRO B 1 185 ? -7.062 4.875 4.234 1 93.12 185 PRO B O 1
ATOM 4032 N N . THR B 1 186 ? -5.191 5.363 3.102 1 90.56 186 THR B N 1
ATOM 4033 C CA . THR B 1 186 ? -5.48 4.332 2.113 1 90.56 186 THR B CA 1
ATOM 4034 C C . THR B 1 186 ? -4.473 3.189 2.215 1 90.56 186 THR B C 1
ATOM 4036 O O . THR B 1 186 ? -4.516 2.244 1.426 1 90.56 186 THR B O 1
ATOM 4039 N N . THR B 1 187 ? -3.6 3.307 3.164 1 84.25 187 THR B N 1
ATOM 4040 C CA . THR B 1 187 ? -2.594 2.262 3.328 1 84.25 187 THR B CA 1
ATOM 4041 C C . THR B 1 187 ? -3.254 0.912 3.596 1 84.25 187 THR B C 1
ATOM 4043 O O . THR B 1 187 ? -4.297 0.844 4.246 1 84.25 187 THR B O 1
ATOM 4046 N N . ALA B 1 188 ? -2.695 -0.206 3.047 1 78.75 188 ALA B N 1
ATOM 4047 C CA . ALA B 1 188 ? -3.111 -1.591 3.252 1 78.75 188 ALA B CA 1
ATOM 4048 C C . ALA B 1 188 ? -4.418 -1.886 2.52 1 78.75 188 ALA B C 1
ATOM 4050 O O . ALA B 1 188 ? -5.008 -2.953 2.697 1 78.75 188 ALA B O 1
ATOM 4051 N N . LEU B 1 189 ? -4.969 -0.873 1.813 1 86.19 189 LEU B N 1
ATOM 4052 C CA . LEU B 1 189 ? -6.168 -1.093 1.015 1 86.19 189 LEU B CA 1
ATOM 4053 C C . LEU B 1 189 ? -5.809 -1.439 -0.426 1 86.19 189 LEU B C 1
ATOM 4055 O O . LEU B 1 189 ? -4.738 -1.06 -0.911 1 86.19 189 LEU B O 1
ATOM 4059 N N . ASP B 1 190 ? -6.676 -2.154 -1.057 1 88.19 190 ASP B N 1
ATOM 4060 C CA . ASP B 1 190 ? -6.461 -2.426 -2.475 1 88.19 190 ASP B CA 1
ATOM 4061 C C . ASP B 1 190 ? -6.727 -1.181 -3.318 1 88.19 190 ASP B C 1
ATOM 4063 O O . ASP B 1 190 ? -7.305 -0.205 -2.832 1 88.19 190 ASP B O 1
ATOM 4067 N N . VAL B 1 191 ? -6.391 -1.238 -4.539 1 87.25 191 VAL B N 1
ATOM 4068 C CA . VAL B 1 191 ? -6.359 -0.074 -5.418 1 87.25 191 VAL B CA 1
ATOM 4069 C C . VAL B 1 191 ? -7.781 0.439 -5.645 1 87.25 191 VAL B C 1
ATOM 4071 O O . VAL B 1 191 ? -8 1.647 -5.754 1 87.25 191 VAL B O 1
ATOM 4074 N N . VAL B 1 192 ? -8.742 -0.424 -5.781 1 89.19 192 VAL B N 1
ATOM 4075 C CA . VAL B 1 192 ? -10.125 -0.019 -6.023 1 89.19 192 VAL B CA 1
ATOM 4076 C C . VAL B 1 192 ? -10.672 0.707 -4.797 1 89.19 192 VAL B C 1
ATOM 4078 O O . VAL B 1 192 ? -11.266 1.781 -4.914 1 89.19 192 VAL B O 1
ATOM 4081 N N . THR B 1 193 ? -10.461 0.137 -3.676 1 90 193 THR B N 1
ATOM 4082 C CA . THR B 1 193 ? -10.914 0.741 -2.43 1 90 193 THR B CA 1
ATOM 4083 C C . THR B 1 193 ? -10.211 2.068 -2.18 1 90 193 THR B C 1
ATOM 4085 O O . THR B 1 193 ? -10.82 3.025 -1.703 1 90 193 THR B O 1
ATOM 4088 N N . GLN B 1 194 ? -8.93 2.062 -2.496 1 91.19 194 GLN B N 1
ATOM 4089 C CA . GLN B 1 194 ? -8.172 3.303 -2.355 1 91.19 194 GLN B CA 1
ATOM 4090 C C . GLN B 1 194 ? -8.805 4.43 -3.164 1 91.19 194 GLN B C 1
ATOM 4092 O O . GLN B 1 194 ? -9 5.535 -2.654 1 91.19 194 GLN B O 1
ATOM 4097 N N . ALA B 1 195 ? -9.117 4.137 -4.367 1 89.75 195 ALA B N 1
ATOM 4098 C CA . ALA B 1 195 ? -9.734 5.129 -5.246 1 89.75 195 ALA B CA 1
ATOM 4099 C C . ALA B 1 195 ? -11.062 5.613 -4.676 1 89.75 195 ALA B C 1
ATOM 4101 O O . ALA B 1 195 ? -11.367 6.809 -4.719 1 89.75 195 ALA B O 1
ATOM 4102 N N . SER B 1 196 ? -11.758 4.699 -4.145 1 91.12 196 SER B N 1
ATOM 4103 C CA . SER B 1 196 ? -13.062 5.023 -3.572 1 91.12 196 SER B CA 1
ATOM 4104 C C . SER B 1 196 ? -12.922 5.941 -2.361 1 91.12 196 SER B C 1
ATOM 4106 O O . SER B 1 196 ? -13.719 6.863 -2.178 1 91.12 196 SER B O 1
ATOM 4108 N N . ILE B 1 197 ? -11.961 5.676 -1.573 1 92.12 197 ILE B N 1
ATOM 4109 C CA . ILE B 1 197 ? -11.727 6.465 -0.368 1 92.12 197 ILE B CA 1
ATOM 4110 C C . ILE B 1 197 ? -11.258 7.867 -0.75 1 92.12 197 ILE B C 1
ATOM 4112 O O . ILE B 1 197 ? -11.711 8.859 -0.171 1 92.12 197 ILE B O 1
ATOM 4116 N N . VAL B 1 198 ? -10.352 7.941 -1.689 1 93.12 198 VAL B N 1
ATOM 4117 C CA . VAL B 1 198 ? -9.859 9.234 -2.16 1 93.12 198 VAL B CA 1
ATOM 4118 C C . VAL B 1 198 ? -11.023 10.055 -2.723 1 93.12 198 VAL B C 1
ATOM 4120 O O . VAL B 1 198 ? -11.156 11.242 -2.414 1 93.12 198 VAL B O 1
ATOM 4123 N N . ASP B 1 199 ? -11.867 9.414 -3.469 1 92.44 199 ASP B N 1
ATOM 4124 C CA . ASP B 1 199 ? -13.055 10.07 -4.016 1 92.44 199 ASP B CA 1
ATOM 4125 C C . ASP B 1 199 ? -13.977 10.555 -2.904 1 92.44 199 ASP B C 1
ATOM 4127 O O . ASP B 1 199 ? -14.477 11.68 -2.953 1 92.44 199 ASP B O 1
ATOM 4131 N N . LEU B 1 200 ? -14.133 9.727 -2.004 1 93.94 200 LEU B N 1
ATOM 4132 C CA . LEU B 1 200 ? -14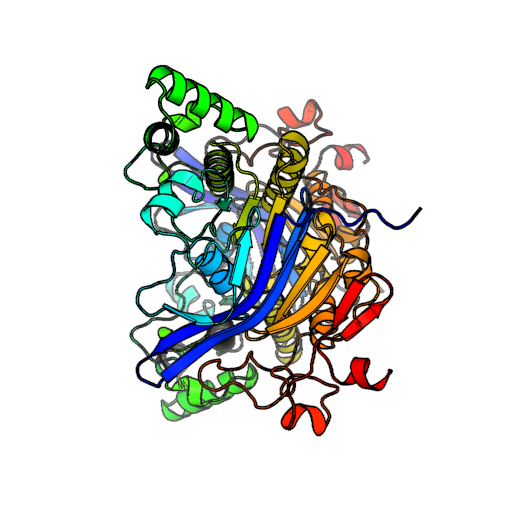.992 10.055 -0.874 1 93.94 200 LEU B CA 1
ATOM 4133 C C . LEU B 1 200 ? -14.469 11.289 -0.137 1 93.94 200 LEU B C 1
ATOM 4135 O O . LEU B 1 200 ? -15.227 12.227 0.116 1 93.94 200 LEU B O 1
ATOM 4139 N N . LEU B 1 201 ? -13.25 11.328 0.172 1 95.56 201 LEU B N 1
ATOM 4140 C CA . LEU B 1 201 ? -12.648 12.43 0.921 1 95.56 201 LEU B CA 1
ATOM 4141 C C . LEU B 1 201 ? -12.719 13.727 0.126 1 95.56 201 LEU B C 1
ATOM 4143 O O . LEU B 1 201 ? -13 14.789 0.685 1 95.56 201 LEU B O 1
ATOM 4147 N N . THR B 1 202 ? -12.477 13.641 -1.14 1 94.12 202 THR B N 1
ATOM 4148 C CA . THR B 1 202 ? -12.531 14.828 -1.996 1 94.12 202 THR B CA 1
ATOM 4149 C C . THR B 1 202 ? -13.945 15.398 -2.051 1 94.12 202 THR B C 1
ATOM 4151 O O . THR B 1 202 ? -14.133 16.609 -1.934 1 94.12 202 THR B O 1
ATOM 4154 N N . ARG B 1 203 ? -14.867 14.539 -2.191 1 94.19 203 ARG B N 1
ATOM 4155 C CA . ARG B 1 203 ? -16.266 14.969 -2.23 1 94.19 203 ARG B CA 1
ATOM 4156 C C . ARG B 1 203 ? -16.672 15.594 -0.903 1 94.19 203 ARG B C 1
ATOM 4158 O O . ARG B 1 203 ? -17.328 16.641 -0.88 1 94.19 203 ARG B O 1
ATOM 4165 N N . LYS B 1 204 ? -16.312 14.93 0.121 1 96.69 204 LYS B N 1
ATOM 4166 C CA . LYS B 1 204 ? -16.672 15.438 1.441 1 96.69 204 LYS B CA 1
ATOM 4167 C C . LYS B 1 204 ? -16.047 16.797 1.695 1 96.69 204 LYS B C 1
ATOM 4169 O O . LYS B 1 204 ? -16.688 17.688 2.256 1 96.69 204 LYS B O 1
ATOM 4174 N N . LYS B 1 205 ? -14.805 16.938 1.312 1 96.75 205 LYS B N 1
ATOM 4175 C CA . LYS B 1 205 ? -14.133 18.219 1.444 1 96.75 205 LYS B CA 1
ATOM 4176 C C . LYS B 1 205 ? -14.891 19.312 0.7 1 96.75 205 LYS B C 1
ATOM 4178 O O . LYS B 1 205 ? -15.078 20.406 1.226 1 96.75 205 LYS B O 1
ATOM 4183 N N . LYS B 1 206 ? -15.32 19.047 -0.454 1 94.5 206 LYS B N 1
ATOM 4184 C CA . LYS B 1 206 ? -16.062 20.016 -1.255 1 94.5 206 LYS B CA 1
ATOM 4185 C C . LYS B 1 206 ? -17.406 20.344 -0.605 1 94.5 206 LYS B C 1
ATOM 4187 O O . LYS B 1 206 ? -17.797 21.516 -0.551 1 94.5 206 LYS B O 1
ATOM 4192 N N . GLU B 1 207 ? -18.031 19.375 -0.094 1 96.25 207 GLU B N 1
ATOM 4193 C CA . GLU B 1 207 ? -19.359 19.531 0.498 1 96.25 207 GLU B CA 1
ATOM 4194 C C . GLU B 1 207 ? -19.297 20.297 1.812 1 96.25 207 GLU B C 1
ATOM 4196 O O . GLU B 1 207 ? -20.156 21.156 2.084 1 96.25 207 GLU B O 1
ATOM 4201 N N . MET B 1 208 ? -18.281 20.031 2.602 1 97.12 208 MET B N 1
ATOM 4202 C CA . MET B 1 208 ? -18.234 20.547 3.967 1 97.12 208 MET B CA 1
ATOM 4203 C C . MET B 1 208 ? -17.312 21.766 4.062 1 97.12 208 MET B C 1
ATOM 4205 O O . MET B 1 208 ? -17.375 22.516 5.039 1 97.12 208 MET B O 1
ATOM 4209 N N . GLY B 1 209 ? -16.359 21.891 3.189 1 97 209 GLY B N 1
ATOM 4210 C CA . GLY B 1 209 ? -15.547 23.078 3.074 1 97 209 GLY B CA 1
ATOM 4211 C C . GLY B 1 209 ? -14.336 23.062 3.98 1 97 209 GLY B C 1
ATOM 4212 O O . GLY B 1 209 ? -13.734 24.109 4.242 1 97 209 GLY B O 1
ATOM 4213 N N . PHE B 1 210 ? -14.008 21.953 4.504 1 97.81 210 PHE B N 1
ATOM 4214 C CA . PHE B 1 210 ? -12.844 21.891 5.379 1 97.81 210 PHE B CA 1
ATOM 4215 C C . PHE B 1 210 ? -11.555 21.922 4.566 1 97.81 210 PHE B C 1
ATOM 4217 O O . PHE B 1 210 ? -11.57 21.703 3.354 1 97.81 210 PHE B O 1
ATOM 4224 N N . SER B 1 211 ? -10.414 22.297 5.211 1 98.31 211 SER B N 1
ATOM 4225 C CA . SER B 1 211 ? -9.07 22.109 4.676 1 98.31 211 SER B CA 1
ATOM 4226 C C . SER B 1 211 ? -8.539 20.719 5.016 1 98.31 211 SER B C 1
ATOM 4228 O O . SER B 1 211 ? -9.055 20.047 5.922 1 98.31 211 SER B O 1
ATOM 4230 N N . MET B 1 212 ? -7.527 20.328 4.25 1 98.31 212 MET B N 1
ATOM 4231 C CA . MET B 1 212 ? -7.07 18.969 4.492 1 98.31 212 MET B CA 1
ATOM 4232 C C . MET B 1 212 ? -5.559 18.859 4.316 1 98.31 212 MET B C 1
ATOM 4234 O O . MET B 1 212 ? -4.992 19.453 3.395 1 98.31 212 MET B O 1
ATOM 4238 N N . ILE B 1 213 ? -4.918 18.203 5.234 1 98.5 213 ILE B N 1
ATOM 4239 C CA . ILE B 1 213 ? -3.568 17.688 5.051 1 98.5 213 ILE B CA 1
ATOM 4240 C C . ILE B 1 213 ? -3.627 16.188 4.738 1 98.5 213 ILE B C 1
ATOM 4242 O O . ILE B 1 213 ? -4.062 15.398 5.574 1 98.5 213 ILE B O 1
ATOM 4246 N N . PHE B 1 214 ? -3.256 15.852 3.58 1 97.62 214 PHE B N 1
ATOM 4247 C CA . PHE B 1 214 ? -3.254 14.453 3.156 1 97.62 214 PHE B CA 1
ATOM 4248 C C . PHE B 1 214 ? -1.834 13.898 3.129 1 97.62 214 PHE B C 1
ATOM 4250 O O . PHE B 1 214 ? -1.058 14.203 2.225 1 97.62 214 PHE B O 1
ATOM 4257 N N . VAL B 1 215 ? -1.562 13.047 4.117 1 97.38 215 VAL B N 1
ATOM 4258 C CA . VAL B 1 215 ? -0.227 12.477 4.281 1 97.38 215 VAL B CA 1
ATOM 4259 C C . VAL B 1 215 ? -0.144 11.141 3.557 1 97.38 215 VAL B C 1
ATOM 4261 O O . VAL B 1 215 ? -0.971 10.25 3.785 1 97.38 215 VAL B O 1
ATOM 4264 N N . THR B 1 216 ? 0.81 11.008 2.719 1 94.69 216 THR B N 1
ATOM 4265 C CA . THR B 1 216 ? 0.996 9.75 2.012 1 94.69 216 THR B CA 1
ATOM 4266 C C . THR B 1 216 ? 2.422 9.633 1.48 1 94.69 216 THR B C 1
ATOM 4268 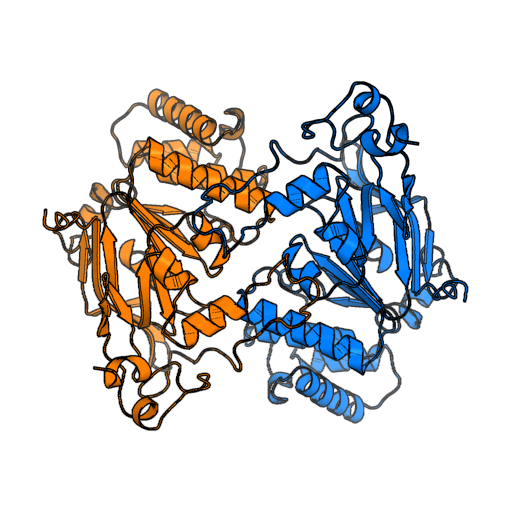O O . THR B 1 216 ? 3.131 10.633 1.366 1 94.69 216 THR B O 1
ATOM 4271 N N . HIS B 1 217 ? 2.82 8.461 1.239 1 91.44 217 HIS B N 1
ATOM 4272 C CA . HIS B 1 217 ? 4.082 8.242 0.542 1 91.44 217 HIS B CA 1
ATOM 4273 C C . HIS B 1 217 ? 3.863 8.07 -0.958 1 91.44 217 HIS B C 1
ATOM 4275 O O . HIS B 1 217 ? 4.82 8.047 -1.732 1 91.44 217 HIS B O 1
ATOM 4281 N N . ASP B 1 218 ? 2.635 8.055 -1.365 1 89.94 218 ASP B N 1
ATOM 4282 C CA . ASP B 1 218 ? 2.287 7.82 -2.762 1 89.94 218 ASP B CA 1
ATOM 4283 C C . ASP B 1 218 ? 1.921 9.125 -3.467 1 89.94 218 ASP B C 1
ATOM 4285 O O . ASP B 1 218 ? 0.78 9.586 -3.383 1 89.94 218 ASP B O 1
ATOM 4289 N N . LEU B 1 219 ? 2.818 9.555 -4.32 1 91.38 219 LEU B N 1
ATOM 4290 C CA . LEU B 1 219 ? 2.6 10.82 -5.016 1 91.38 219 LEU B CA 1
ATOM 4291 C C . LEU B 1 219 ? 1.482 10.688 -6.043 1 91.38 219 LEU B C 1
ATOM 4293 O O . LEU B 1 219 ? 0.88 11.688 -6.441 1 91.38 219 LEU B O 1
ATOM 4297 N N . SER B 1 220 ? 1.234 9.5 -6.477 1 89.31 220 SER B N 1
ATOM 4298 C CA . SER B 1 220 ? 0.198 9.336 -7.492 1 89.31 220 SER B CA 1
ATOM 4299 C C . SER B 1 220 ? -1.176 9.703 -6.941 1 89.31 220 SER B C 1
ATOM 4301 O O . SER B 1 220 ? -2.025 10.219 -7.672 1 89.31 220 SER B O 1
ATOM 4303 N N . LEU B 1 221 ? -1.396 9.43 -5.738 1 90.12 221 LEU B N 1
ATOM 4304 C CA . LEU B 1 221 ? -2.656 9.797 -5.105 1 90.12 221 LEU B CA 1
ATOM 4305 C C . LEU B 1 221 ? -2.791 11.312 -5 1 90.12 221 LEU B C 1
ATOM 4307 O O . LEU B 1 221 ? -3.885 11.852 -5.172 1 90.12 221 LEU B O 1
ATOM 4311 N N . LEU B 1 222 ? -1.675 11.93 -4.699 1 93.19 222 LEU B N 1
ATOM 4312 C CA . LEU B 1 222 ? -1.692 13.383 -4.539 1 93.19 222 LEU B CA 1
ATOM 4313 C C . LEU B 1 222 ? -1.947 14.07 -5.875 1 93.19 222 LEU B C 1
ATOM 4315 O O . LEU B 1 222 ? -2.551 15.148 -5.918 1 93.19 222 LEU B O 1
ATOM 4319 N N . ALA B 1 223 ? -1.498 13.469 -6.898 1 89.25 223 ALA B N 1
ATOM 4320 C CA . ALA B 1 223 ? -1.714 14.023 -8.234 1 89.25 223 ALA B CA 1
ATOM 4321 C C . ALA B 1 223 ? -3.203 14.148 -8.539 1 89.25 223 ALA B C 1
ATOM 4323 O O . ALA B 1 223 ? -3.613 15.023 -9.305 1 89.25 223 ALA B O 1
ATOM 4324 N N . THR B 1 224 ? -4.004 13.375 -7.867 1 86.94 224 THR B N 1
ATOM 4325 C CA . THR B 1 224 ? -5.426 13.312 -8.195 1 86.94 224 THR B CA 1
ATOM 4326 C C . THR B 1 224 ? -6.23 14.258 -7.309 1 86.94 224 THR B C 1
ATOM 4328 O O . THR B 1 224 ? -7.336 14.664 -7.672 1 86.94 224 THR B O 1
ATOM 4331 N N . MET B 1 225 ? -5.609 14.664 -6.211 1 91.62 225 MET B N 1
ATOM 4332 C CA . MET B 1 225 ? -6.539 15.32 -5.297 1 91.62 225 MET B CA 1
ATOM 4333 C C . MET B 1 225 ? -5.91 16.578 -4.695 1 91.62 225 MET B C 1
ATOM 4335 O O . MET B 1 225 ? -6.621 17.469 -4.223 1 91.62 225 MET B O 1
ATOM 4339 N N . ALA B 1 226 ? -4.633 16.672 -4.664 1 94.94 226 ALA B N 1
ATOM 4340 C CA . ALA B 1 226 ? -3.986 17.734 -3.902 1 94.94 226 ALA B CA 1
ATOM 4341 C C . ALA B 1 226 ? -3.945 19.031 -4.703 1 94.94 226 ALA B C 1
ATOM 4343 O O . ALA B 1 226 ? -3.738 19.016 -5.918 1 94.94 226 ALA B O 1
ATOM 4344 N N . ASP B 1 227 ? -4.145 20.125 -4.02 1 95.56 227 ASP B N 1
ATOM 4345 C CA . ASP B 1 227 ? -3.945 21.453 -4.609 1 95.56 227 ASP B CA 1
ATOM 4346 C C . ASP B 1 227 ? -2.471 21.844 -4.594 1 95.56 227 ASP B C 1
ATOM 4348 O O . ASP B 1 227 ? -1.98 22.484 -5.531 1 95.56 227 ASP B O 1
ATOM 4352 N N . ALA B 1 228 ? -1.87 21.531 -3.582 1 96.62 228 ALA B N 1
ATOM 4353 C CA . ALA B 1 228 ? -0.441 21.75 -3.373 1 96.62 228 ALA B CA 1
ATOM 4354 C C . ALA B 1 228 ? 0.197 20.547 -2.674 1 96.62 228 ALA B C 1
ATOM 4356 O O . ALA B 1 228 ? -0.503 19.719 -2.094 1 96.62 228 ALA B O 1
ATOM 4357 N N . VAL B 1 229 ? 1.527 20.422 -2.812 1 97.44 229 VAL B N 1
ATOM 4358 C CA . VAL B 1 229 ? 2.246 19.297 -2.232 1 97.44 229 VAL B CA 1
ATOM 4359 C C . VAL B 1 229 ? 3.518 19.797 -1.546 1 97.44 229 VAL B C 1
ATOM 4361 O O . VAL B 1 229 ? 4.223 20.656 -2.076 1 97.44 229 VAL B O 1
ATOM 4364 N N . THR B 1 230 ? 3.701 19.328 -0.384 1 98.56 230 THR B N 1
ATOM 4365 C CA . THR B 1 230 ? 4.961 19.5 0.333 1 98.56 230 THR B CA 1
ATOM 4366 C C . THR B 1 230 ? 5.688 18.156 0.467 1 98.56 230 THR B C 1
ATOM 4368 O O . THR B 1 230 ? 5.102 17.172 0.905 1 98.56 230 THR B O 1
ATOM 4371 N N . VAL B 1 231 ? 6.949 18.141 0.071 1 98.38 231 VAL B N 1
ATOM 4372 C CA . VAL B 1 231 ? 7.777 16.938 0.15 1 98.38 231 VAL B CA 1
ATOM 4373 C C . VAL B 1 231 ? 8.773 17.078 1.3 1 98.38 231 VAL B C 1
ATOM 4375 O O . VAL B 1 231 ? 9.508 18.062 1.384 1 98.38 231 VAL B O 1
ATOM 4378 N N . MET B 1 232 ? 8.719 16.109 2.133 1 98.19 232 MET B N 1
ATOM 4379 C CA . MET B 1 232 ? 9.594 16.062 3.307 1 98.19 232 MET B CA 1
ATOM 4380 C C . MET B 1 232 ? 10.641 14.961 3.168 1 98.19 232 MET B C 1
ATOM 4382 O O . MET B 1 232 ? 10.336 13.867 2.68 1 98.19 232 MET B O 1
ATOM 4386 N N . TYR B 1 233 ? 11.875 15.258 3.574 1 97.12 233 TYR B N 1
ATOM 4387 C CA . TYR B 1 233 ? 12.945 14.266 3.623 1 97.12 233 TYR B CA 1
ATOM 4388 C C . TYR B 1 233 ? 13.742 14.383 4.918 1 97.12 233 TYR B C 1
ATOM 4390 O O . TYR B 1 233 ? 14.266 15.453 5.234 1 97.12 233 TYR B O 1
ATOM 4398 N N . ALA B 1 234 ? 13.789 13.328 5.645 1 96.75 234 ALA B N 1
ATOM 4399 C CA . ALA B 1 234 ? 14.609 13.203 6.848 1 96.75 234 ALA B CA 1
ATOM 4400 C C . ALA B 1 234 ? 14.352 14.367 7.805 1 96.75 234 ALA B C 1
ATOM 4402 O O . ALA B 1 234 ? 15.297 15.016 8.273 1 96.75 234 ALA B O 1
ATOM 4403 N N . GLY B 1 235 ? 13.109 14.711 7.953 1 97.5 235 GLY B N 1
ATOM 4404 C CA . GLY B 1 235 ? 12.703 15.672 8.969 1 97.5 235 GLY B CA 1
ATOM 4405 C C . GLY B 1 235 ? 12.703 17.109 8.469 1 97.5 235 GLY B C 1
ATOM 4406 O O . GLY B 1 235 ? 12.422 18.031 9.227 1 97.5 235 GLY B O 1
ATOM 4407 N N . GLN B 1 236 ? 13.047 17.312 7.207 1 98 236 GLN B N 1
ATOM 4408 C CA . GLN B 1 236 ? 13.188 18.656 6.668 1 98 236 GLN B CA 1
ATOM 4409 C C . GLN B 1 236 ? 12.391 18.828 5.379 1 98 236 GLN B C 1
ATOM 4411 O O . GLN B 1 236 ? 11.969 17.828 4.773 1 98 236 GLN B O 1
ATOM 4416 N N . LEU B 1 237 ? 12.148 20.078 5.031 1 98.31 237 LEU B N 1
ATOM 4417 C CA . LEU B 1 237 ? 11.484 20.406 3.773 1 98.31 237 LEU B CA 1
ATOM 4418 C C . LEU B 1 237 ? 12.414 20.141 2.592 1 98.31 237 LEU B C 1
ATOM 4420 O O . LEU B 1 237 ? 13.57 20.578 2.602 1 98.31 237 LEU B O 1
ATOM 4424 N N . ALA B 1 238 ? 11.969 19.438 1.609 1 98.19 238 ALA B N 1
ATOM 4425 C CA . ALA B 1 238 ? 12.688 19.281 0.347 1 98.19 238 ALA B CA 1
ATOM 4426 C C . ALA B 1 238 ? 12.156 20.25 -0.708 1 98.19 238 ALA B C 1
ATOM 4428 O O . ALA B 1 238 ? 12.914 21 -1.311 1 98.19 238 ALA B O 1
ATOM 4429 N N . GLU B 1 239 ? 10.852 20.25 -0.853 1 98.31 239 GLU B N 1
ATOM 4430 C CA . GLU B 1 239 ? 10.219 21.031 -1.919 1 98.31 239 GLU B CA 1
ATOM 4431 C C . GLU B 1 239 ? 8.719 21.203 -1.66 1 98.31 239 GLU B C 1
ATOM 4433 O O . GLU B 1 239 ? 8.07 20.312 -1.106 1 98.31 239 GLU B O 1
ATOM 4438 N N . THR B 1 240 ? 8.211 22.391 -1.979 1 98.31 240 THR B N 1
ATOM 4439 C CA . THR B 1 240 ? 6.77 22.609 -1.877 1 98.31 240 THR B CA 1
ATOM 4440 C C . THR B 1 240 ? 6.285 23.531 -2.99 1 98.31 240 THR B C 1
ATOM 4442 O O . THR B 1 240 ? 7.02 24.422 -3.438 1 98.31 240 THR B O 1
ATOM 4445 N N . GLY B 1 241 ? 5.094 23.328 -3.445 1 97 241 GLY B N 1
ATOM 4446 C CA . GLY B 1 241 ? 4.465 24.109 -4.496 1 97 241 GLY B CA 1
ATOM 4447 C C . GLY B 1 241 ? 3.107 23.578 -4.91 1 97 241 GLY B C 1
ATOM 4448 O O . GLY B 1 241 ? 2.578 22.656 -4.281 1 97 241 GLY B O 1
ATOM 4449 N N . THR B 1 242 ? 2.562 24.234 -5.875 1 95.19 242 THR B N 1
ATOM 4450 C CA . THR B 1 242 ? 1.311 23.719 -6.41 1 95.19 242 THR B CA 1
ATOM 4451 C C . THR B 1 242 ? 1.502 22.297 -6.949 1 95.19 242 THR B C 1
ATOM 4453 O O . THR B 1 242 ? 2.613 21.922 -7.324 1 95.19 242 THR B O 1
ATOM 4456 N N . ALA B 1 243 ? 0.453 21.516 -6.902 1 93.56 243 ALA B N 1
ATOM 4457 C CA . ALA B 1 243 ? 0.539 20.156 -7.457 1 93.56 243 ALA B CA 1
ATOM 4458 C C . ALA B 1 243 ? 1.038 20.188 -8.898 1 93.56 243 ALA B C 1
ATOM 4460 O O . ALA B 1 243 ? 1.925 19.422 -9.273 1 93.56 243 ALA B O 1
ATOM 4461 N N . GLU B 1 244 ? 0.57 21.094 -9.625 1 91.38 244 GLU B N 1
ATOM 4462 C CA . GLU B 1 244 ? 0.979 21.219 -11.023 1 91.38 244 GLU B CA 1
ATOM 4463 C C . GLU B 1 244 ? 2.486 21.422 -11.141 1 91.38 244 GLU B C 1
ATOM 4465 O O . GLU B 1 244 ? 3.154 20.719 -11.898 1 91.38 244 GLU B O 1
ATOM 4470 N N . THR B 1 245 ? 2.941 22.328 -10.383 1 93.44 245 THR B N 1
ATOM 4471 C CA . THR B 1 245 ? 4.359 22.656 -10.445 1 93.44 245 THR B CA 1
ATOM 4472 C C . THR B 1 245 ? 5.211 21.469 -10.008 1 93.44 245 THR B C 1
ATOM 4474 O O . THR B 1 245 ? 6.207 21.141 -10.648 1 93.44 245 THR B O 1
ATOM 4477 N N . LEU B 1 246 ? 4.828 20.812 -8.961 1 93.81 246 LEU B N 1
ATOM 4478 C CA . LEU B 1 246 ? 5.613 19.719 -8.406 1 93.81 246 LEU B CA 1
ATOM 4479 C C . LEU B 1 246 ? 5.656 18.547 -9.375 1 93.81 246 LEU B C 1
ATOM 4481 O O . LEU B 1 246 ? 6.684 17.859 -9.484 1 93.81 246 LEU B O 1
ATOM 4485 N N . PHE B 1 247 ? 4.574 18.266 -10.055 1 91.19 247 PHE B N 1
ATOM 4486 C CA . PHE B 1 247 ? 4.496 17.078 -10.898 1 91.19 247 PHE B CA 1
ATOM 4487 C C . PHE B 1 247 ? 5.066 17.359 -12.289 1 91.19 247 PHE B C 1
ATOM 4489 O O . PHE B 1 247 ? 5.602 16.453 -12.938 1 91.19 247 PHE B O 1
ATOM 4496 N N . LYS B 1 248 ? 5.043 18.578 -12.734 1 91.06 248 LYS B N 1
ATOM 4497 C CA . LYS B 1 248 ? 5.512 18.922 -14.078 1 91.06 248 LYS B CA 1
ATOM 4498 C C . LYS B 1 248 ? 6.973 19.359 -14.047 1 91.06 248 LYS B C 1
ATOM 4500 O O . LYS B 1 248 ? 7.738 19.047 -14.969 1 91.06 248 LYS B O 1
ATOM 4505 N N . SER B 1 249 ? 7.25 20.109 -13 1 93.31 249 SER B N 1
ATOM 4506 C CA . SER B 1 249 ? 8.57 20.719 -12.977 1 93.31 249 SER B CA 1
ATOM 4507 C C . SER B 1 249 ? 9.188 20.641 -11.586 1 93.31 249 SER B C 1
ATOM 4509 O O . SER B 1 249 ? 9.547 21.656 -11 1 93.31 249 SER B O 1
ATOM 4511 N N . PRO B 1 250 ? 9.375 19.422 -11.102 1 95.25 250 PRO B N 1
ATOM 4512 C CA . PRO B 1 250 ? 10.078 19.312 -9.82 1 95.25 250 PRO B CA 1
ATOM 4513 C C . PRO B 1 250 ? 11.516 19.828 -9.891 1 95.25 250 PRO B C 1
ATOM 4515 O O . PRO B 1 250 ? 12.156 19.734 -10.945 1 95.25 250 PRO B O 1
ATOM 4518 N N . GLU B 1 251 ? 11.969 20.328 -8.781 1 96.94 251 GLU B N 1
ATOM 4519 C CA . GLU B 1 251 ? 13.305 20.922 -8.797 1 96.94 251 GLU B CA 1
ATOM 4520 C C . GLU B 1 251 ? 14.258 20.141 -7.902 1 96.94 251 GLU B C 1
ATOM 4522 O O . GLU B 1 251 ? 15.422 19.938 -8.258 1 96.94 251 GLU B O 1
ATOM 4527 N N . HIS B 1 252 ? 13.836 19.75 -6.715 1 97.56 252 HIS B N 1
ATOM 4528 C CA . HIS B 1 252 ? 14.711 19 -5.809 1 97.56 252 HIS B CA 1
ATOM 4529 C C . HIS B 1 252 ? 15.008 17.609 -6.348 1 97.56 252 HIS B C 1
ATOM 4531 O O . HIS B 1 252 ? 14.102 16.891 -6.762 1 97.56 252 HIS B O 1
ATOM 4537 N N . PRO B 1 253 ? 16.25 17.156 -6.293 1 96.88 253 PRO B N 1
ATOM 4538 C CA . PRO B 1 253 ? 16.594 15.812 -6.785 1 96.88 253 PRO B CA 1
ATOM 4539 C C . PRO B 1 253 ? 15.781 14.711 -6.121 1 96.88 253 PRO B C 1
ATOM 4541 O O . PRO B 1 253 ? 15.375 13.75 -6.789 1 96.88 253 PRO B O 1
ATOM 4544 N N . TYR B 1 254 ? 15.555 14.883 -4.883 1 96.44 254 TYR B N 1
ATOM 4545 C CA . TYR B 1 254 ? 14.758 13.891 -4.168 1 96.44 254 TYR B CA 1
ATOM 4546 C C . TYR B 1 254 ? 13.359 13.789 -4.766 1 96.44 254 TYR B C 1
ATOM 4548 O O . TYR B 1 254 ? 12.867 12.68 -5.008 1 96.44 254 TYR B O 1
ATOM 4556 N N . THR B 1 255 ? 12.695 14.867 -4.965 1 96.75 255 THR B N 1
ATOM 4557 C CA . THR B 1 255 ? 11.359 14.891 -5.543 1 96.75 255 THR B CA 1
ATOM 4558 C C . THR B 1 255 ? 11.359 14.266 -6.934 1 96.75 255 THR B C 1
ATOM 4560 O O . THR B 1 255 ? 10.477 13.469 -7.258 1 96.75 255 THR B O 1
ATOM 4563 N N . LYS B 1 256 ? 12.32 14.594 -7.691 1 94.69 256 LYS B N 1
ATOM 4564 C CA . LYS B 1 256 ? 12.453 14.023 -9.031 1 94.69 256 LYS B CA 1
ATOM 4565 C C . LYS B 1 256 ? 12.547 12.5 -8.977 1 94.69 256 LYS B C 1
ATOM 4567 O O . LYS B 1 256 ? 11.883 11.805 -9.734 1 94.69 256 LYS B O 1
ATOM 4572 N N . LEU B 1 257 ? 13.367 12.047 -8.094 1 93.06 257 LEU B N 1
ATOM 4573 C CA . LEU B 1 257 ? 13.578 10.609 -7.977 1 93.06 257 LEU B CA 1
ATOM 4574 C C . LEU B 1 257 ? 12.328 9.914 -7.438 1 93.06 257 LEU B C 1
ATOM 4576 O O . LEU B 1 257 ? 12.023 8.789 -7.828 1 93.06 257 LEU B O 1
ATOM 4580 N N . LEU B 1 258 ? 11.617 10.594 -6.508 1 93.06 258 LEU B N 1
ATOM 4581 C CA . LEU B 1 258 ? 10.352 10.062 -6.016 1 93.06 258 LEU B CA 1
ATOM 4582 C C . LEU B 1 258 ? 9.367 9.844 -7.16 1 93.06 258 LEU B C 1
ATOM 4584 O O . LEU B 1 258 ? 8.727 8.797 -7.242 1 93.06 258 LEU B O 1
ATOM 4588 N N . LEU B 1 259 ? 9.281 10.789 -8.016 1 91.69 259 LEU B N 1
ATOM 4589 C CA . LEU B 1 259 ? 8.359 10.734 -9.141 1 91.69 259 LEU B CA 1
ATOM 4590 C C . LEU B 1 259 ? 8.758 9.641 -10.125 1 91.69 259 LEU B C 1
ATOM 4592 O O . LEU B 1 259 ? 7.898 8.953 -10.68 1 91.69 259 LEU B O 1
ATOM 4596 N N . LYS B 1 260 ? 10.031 9.461 -10.281 1 89.38 260 LYS B N 1
ATOM 4597 C CA . LYS B 1 260 ? 10.539 8.453 -11.211 1 89.38 260 LYS B CA 1
ATOM 4598 C C . LYS B 1 260 ? 10.297 7.047 -10.672 1 89.38 260 LYS B C 1
ATOM 4600 O O . LYS B 1 260 ? 10.344 6.074 -11.43 1 89.38 260 LYS B O 1
ATOM 4605 N N . SER B 1 261 ? 10.078 6.969 -9.406 1 88.75 261 SER B N 1
ATOM 4606 C CA . SER B 1 261 ? 9.859 5.672 -8.781 1 88.75 261 SER B CA 1
ATOM 4607 C C . SER B 1 261 ? 8.422 5.199 -8.969 1 88.75 261 SER B C 1
ATOM 4609 O O . SER B 1 261 ? 8.086 4.059 -8.641 1 88.75 261 SER B O 1
ATOM 4611 N N . ILE B 1 262 ? 7.566 5.996 -9.453 1 87.5 262 ILE B N 1
ATOM 4612 C CA . ILE B 1 262 ? 6.164 5.66 -9.656 1 87.5 262 ILE B CA 1
ATOM 4613 C C . ILE B 1 262 ? 5.992 4.953 -11 1 87.5 262 ILE B C 1
ATOM 4615 O O . ILE B 1 262 ? 6.379 5.488 -12.047 1 87.5 262 ILE B O 1
ATOM 4619 N N . PRO B 1 263 ? 5.414 3.799 -10.961 1 83.19 263 PRO B N 1
ATOM 4620 C CA . PRO B 1 263 ? 5.184 3.088 -12.219 1 83.19 263 PRO B CA 1
ATOM 4621 C C . PRO B 1 263 ? 4.203 3.812 -13.141 1 83.19 263 PRO B C 1
ATOM 4623 O O . PRO B 1 263 ? 3.254 4.441 -12.664 1 83.19 263 PRO B O 1
ATOM 4626 N N . ASP B 1 264 ? 4.5 3.76 -14.375 1 77.94 264 ASP B N 1
ATOM 4627 C CA . ASP B 1 264 ? 3.627 4.316 -15.406 1 77.94 264 ASP B CA 1
ATOM 4628 C C . ASP B 1 264 ? 2.967 3.205 -16.219 1 77.94 264 ASP B C 1
ATOM 4630 O O . ASP B 1 264 ? 3.639 2.502 -16.984 1 77.94 264 ASP B O 1
ATOM 4634 N N . ILE B 1 265 ? 1.661 3.078 -16.078 1 76.31 265 ILE B N 1
ATOM 4635 C CA . ILE B 1 265 ? 0.936 1.995 -16.734 1 76.31 265 ILE B CA 1
ATOM 4636 C C . ILE B 1 265 ? 1.054 2.139 -18.25 1 76.31 265 ILE B C 1
ATOM 4638 O O . ILE B 1 265 ? 0.859 1.171 -18.984 1 76.31 265 ILE B O 1
ATOM 4642 N N . ARG B 1 266 ? 1.316 3.348 -18.766 1 74.69 266 ARG B N 1
ATOM 4643 C CA . ARG B 1 266 ? 1.4 3.576 -20.203 1 74.69 266 ARG B CA 1
ATOM 4644 C C . ARG B 1 266 ? 2.762 3.154 -20.734 1 74.69 266 ARG B C 1
ATOM 4646 O O . ARG B 1 266 ? 2.936 3.014 -21.953 1 74.69 266 ARG B O 1
ATOM 4653 N N . LYS B 1 267 ? 3.672 3.053 -19.891 1 69.56 267 LYS B N 1
ATOM 4654 C CA . LYS B 1 267 ? 5.012 2.639 -20.297 1 69.56 267 LYS B CA 1
ATOM 4655 C C . LYS B 1 267 ? 5.262 1.172 -19.953 1 69.56 267 LYS B C 1
ATOM 4657 O O . LYS B 1 267 ? 6.234 0.847 -19.281 1 69.56 267 LYS B O 1
ATOM 4662 N N . TRP B 1 268 ? 4.391 0.379 -20.406 1 61.97 268 TRP B N 1
ATOM 4663 C CA . TRP B 1 268 ? 4.492 -1.041 -20.078 1 61.97 268 TRP B CA 1
ATOM 4664 C C . TRP B 1 268 ? 5.801 -1.626 -20.594 1 61.97 268 TRP B C 1
ATOM 4666 O O . TRP B 1 268 ? 6.281 -2.639 -20.078 1 61.97 268 TRP B O 1
ATOM 4676 N N . LYS B 1 269 ? 6.379 -0.92 -21.438 1 63.97 269 LYS B N 1
ATOM 4677 C CA . LYS B 1 269 ? 7.609 -1.404 -22.047 1 63.97 269 LYS B CA 1
ATOM 4678 C C . LYS B 1 269 ? 8.836 -0.975 -21.25 1 63.97 269 LYS B C 1
ATOM 4680 O O . LYS B 1 269 ? 9.898 -1.592 -21.359 1 63.97 269 LYS B O 1
ATOM 4685 N N . GLU B 1 270 ? 8.617 0.123 -20.578 1 63.22 270 GLU B N 1
ATOM 4686 C CA . GLU B 1 270 ? 9.766 0.577 -19.797 1 63.22 270 GLU B CA 1
ATOM 4687 C C . GLU B 1 270 ? 9.875 -0.196 -18.484 1 63.22 270 GLU B C 1
ATOM 4689 O O . GLU B 1 270 ? 9.195 0.127 -17.5 1 63.22 270 GLU B O 1
ATOM 4694 N N . ARG B 1 271 ? 10.57 -1.223 -18.578 1 64.31 271 ARG B N 1
ATOM 4695 C CA . ARG B 1 271 ? 10.656 -2.242 -17.531 1 64.31 271 ARG B CA 1
ATOM 4696 C C . ARG B 1 271 ? 11.617 -1.817 -16.422 1 64.31 271 ARG B C 1
ATOM 4698 O O . ARG B 1 271 ? 12.219 -2.662 -15.766 1 64.31 271 ARG B O 1
ATOM 4705 N N . LYS B 1 272 ? 11.812 -0.442 -16.453 1 67.12 272 LYS B N 1
ATOM 4706 C CA . LYS B 1 272 ? 12.734 -0.092 -15.375 1 67.12 272 LYS B CA 1
ATOM 4707 C C . LYS B 1 272 ? 12.125 0.948 -14.445 1 67.12 272 LYS B C 1
ATOM 4709 O O . LYS B 1 272 ? 11.641 1.987 -14.891 1 67.12 272 LYS B O 1
ATOM 4714 N N . LEU B 1 273 ? 11.891 0.465 -13.234 1 72.44 273 LEU B N 1
ATOM 4715 C CA . LEU B 1 273 ? 11.578 1.438 -12.195 1 72.44 273 LEU B CA 1
ATOM 4716 C C . LEU B 1 273 ? 12.844 1.994 -11.562 1 72.44 273 LEU B C 1
ATOM 4718 O O . LEU B 1 273 ? 13.805 1.251 -11.328 1 72.44 273 LEU B O 1
ATOM 4722 N N . TYR B 1 274 ? 12.875 3.361 -11.562 1 75.81 274 TYR B N 1
ATOM 4723 C CA . TYR B 1 274 ? 14.023 3.977 -10.898 1 75.81 274 TYR B CA 1
ATOM 4724 C C . TYR B 1 274 ? 13.852 3.967 -9.391 1 75.81 274 TYR B C 1
ATOM 4726 O O . TYR B 1 274 ? 12.773 4.281 -8.875 1 75.81 274 TYR B O 1
ATOM 4734 N N . SER B 1 275 ? 14.82 3.398 -8.797 1 77.81 275 SER B N 1
ATOM 4735 C CA . SER B 1 275 ? 14.82 3.436 -7.34 1 77.81 275 SER B CA 1
ATOM 4736 C C . SER B 1 275 ? 15.875 4.41 -6.816 1 77.81 275 SER B C 1
ATOM 4738 O O . SER B 1 275 ? 16.875 4.672 -7.484 1 77.81 275 SER B O 1
ATOM 4740 N N . ILE B 1 276 ? 15.477 5.109 -5.797 1 82.81 276 ILE B N 1
ATOM 4741 C CA . ILE B 1 276 ? 16.453 5.938 -5.105 1 82.81 276 ILE B CA 1
ATOM 4742 C C . ILE B 1 276 ? 17.5 5.051 -4.426 1 82.81 276 ILE B C 1
ATOM 4744 O O . ILE B 1 276 ? 17.156 4.203 -3.598 1 82.81 276 ILE B O 1
ATOM 4748 N N . PRO B 1 277 ? 18.688 5.215 -4.812 1 79.75 277 PRO B N 1
ATOM 4749 C CA . PRO B 1 277 ? 19.703 4.336 -4.234 1 79.75 277 PRO B CA 1
ATOM 4750 C C . PRO B 1 277 ? 19.875 4.535 -2.732 1 79.75 277 PRO B C 1
ATOM 4752 O O . PRO B 1 277 ? 19.609 5.625 -2.217 1 79.75 277 PRO B O 1
ATOM 4755 N N . GLY B 1 278 ? 20.344 3.5 -2.111 1 78.81 278 GLY B N 1
ATOM 4756 C CA . GLY B 1 278 ? 20.656 3.584 -0.694 1 78.81 278 GLY B CA 1
ATOM 4757 C C . GLY B 1 278 ? 19.438 3.547 0.196 1 78.81 278 GLY B C 1
ATOM 4758 O O . GLY B 1 278 ? 18.344 3.168 -0.25 1 78.81 278 GLY B O 1
ATOM 4759 N N . GLU B 1 279 ? 19.672 3.787 1.498 1 81.12 279 GLU B N 1
ATOM 4760 C CA . GLU B 1 279 ? 18.625 3.812 2.508 1 81.12 279 GLU B CA 1
ATOM 4761 C C . GLU B 1 279 ? 18.516 5.191 3.154 1 81.12 279 GLU B C 1
ATOM 4763 O O . GLU B 1 279 ? 19.484 5.941 3.201 1 81.12 279 GLU B O 1
ATOM 4768 N N . PRO B 1 280 ? 17.312 5.484 3.566 1 83.56 280 PRO B N 1
ATOM 4769 C CA . PRO B 1 280 ? 17.172 6.746 4.305 1 83.56 280 PRO B CA 1
ATOM 4770 C C . PRO B 1 280 ? 18.125 6.836 5.492 1 83.56 280 PRO B C 1
ATOM 4772 O O . PRO B 1 280 ? 18.469 5.816 6.09 1 83.56 280 PRO B O 1
ATOM 4775 N N . PRO B 1 281 ? 18.531 8.023 5.793 1 86.31 281 PRO B N 1
ATOM 4776 C CA . PRO B 1 281 ? 19.516 8.188 6.863 1 86.31 281 PRO B CA 1
ATOM 4777 C C . PRO B 1 281 ? 18.922 7.953 8.25 1 86.31 281 PRO B C 1
ATOM 4779 O O . PRO B 1 281 ? 17.703 8.078 8.438 1 86.31 281 PRO B O 1
ATOM 4782 N N . ASN B 1 282 ? 19.844 7.609 9.133 1 82.88 282 ASN B N 1
ATOM 4783 C CA . ASN B 1 282 ? 19.484 7.562 10.547 1 82.88 282 ASN B CA 1
ATOM 4784 C C . ASN B 1 282 ? 19.312 8.961 11.125 1 82.88 282 ASN B C 1
ATOM 4786 O O . ASN B 1 282 ? 20.234 9.773 11.078 1 82.88 282 ASN B O 1
ATOM 4790 N N . LEU B 1 283 ? 18.25 9.195 11.805 1 87.88 283 LEU B N 1
ATOM 4791 C CA . LEU B 1 283 ? 17.938 10.547 12.25 1 87.88 283 LEU B CA 1
ATOM 4792 C C . LEU B 1 283 ? 18.469 10.797 13.656 1 87.88 283 LEU B C 1
ATOM 4794 O O . LEU B 1 283 ? 18.375 11.914 14.172 1 87.88 283 LEU B O 1
ATOM 4798 N N . GLU B 1 284 ? 19.062 9.734 14.25 1 87.31 284 GLU B N 1
ATOM 4799 C CA . GLU B 1 284 ? 19.828 9.945 15.469 1 87.31 284 GLU B CA 1
ATOM 4800 C C . GLU B 1 284 ? 21.141 10.688 15.172 1 87.31 284 GLU B C 1
ATOM 4802 O O . GLU B 1 284 ? 21.578 11.523 15.969 1 87.31 284 GLU B O 1
ATOM 4807 N N . ASN B 1 285 ? 21.703 10.328 14.047 1 88.31 285 ASN B N 1
ATOM 4808 C CA . ASN B 1 285 ? 22.906 10.984 13.531 1 88.31 285 ASN B CA 1
ATOM 4809 C C . ASN B 1 285 ? 22.781 11.289 12.039 1 88.31 285 ASN B C 1
ATOM 4811 O O . ASN B 1 285 ? 23.453 10.672 11.219 1 88.31 285 ASN B O 1
ATOM 4815 N N . PRO B 1 286 ? 22 12.312 11.766 1 91.06 286 PRO B N 1
ATOM 4816 C CA . PRO B 1 286 ? 21.797 12.617 10.344 1 91.06 286 PRO B CA 1
ATOM 4817 C C . PRO B 1 286 ? 23.062 13.156 9.672 1 91.06 286 PRO B C 1
ATOM 4819 O O . PRO B 1 286 ? 23.969 13.648 10.352 1 91.06 286 PRO B O 1
ATOM 4822 N N . PRO B 1 287 ? 23.109 12.984 8.375 1 92.44 287 PRO B N 1
ATOM 4823 C CA . PRO B 1 287 ? 24.25 13.539 7.641 1 92.44 287 PRO B CA 1
ATOM 4824 C C . PRO B 1 287 ? 24.391 15.047 7.824 1 92.44 287 PRO B C 1
ATOM 4826 O O . PRO B 1 287 ? 23.406 15.742 8.023 1 92.44 287 PRO B O 1
ATOM 4829 N N . SER B 1 288 ? 25.656 15.5 7.754 1 93.81 288 SER B N 1
ATOM 4830 C CA . SER B 1 288 ? 25.891 16.938 7.797 1 93.81 288 SER B CA 1
ATOM 4831 C C . SER B 1 288 ? 25.391 17.625 6.531 1 93.81 288 SER B C 1
ATOM 4833 O O . SER B 1 288 ? 25.25 16.984 5.484 1 93.81 288 SER B O 1
ATOM 4835 N N . GLY B 1 289 ? 25.062 18.906 6.656 1 96.06 289 GLY B N 1
ATOM 4836 C CA . GLY B 1 289 ? 24.594 19.641 5.492 1 96.06 289 GLY B CA 1
ATOM 4837 C C . GLY B 1 289 ? 23.25 19.156 4.969 1 96.06 289 GLY B C 1
ATOM 4838 O O . GLY B 1 289 ? 22.297 18.984 5.738 1 96.06 289 GLY B O 1
ATOM 4839 N N . CYS B 1 290 ? 23.266 18.984 3.68 1 96.81 290 CYS B N 1
ATOM 4840 C CA . CYS B 1 290 ? 22.062 18.453 3.061 1 96.81 290 CYS B CA 1
ATOM 4841 C C . CYS B 1 290 ? 21.844 16.984 3.457 1 96.81 290 CYS B C 1
ATOM 4843 O O . CYS B 1 290 ? 22.688 16.141 3.191 1 96.81 290 CYS B O 1
ATOM 4845 N N . ARG B 1 291 ? 20.719 16.688 3.984 1 96.62 291 ARG B N 1
ATOM 4846 C CA . ARG B 1 291 ? 20.469 15.352 4.508 1 96.62 291 ARG B CA 1
ATOM 4847 C C . ARG B 1 291 ? 20.312 14.344 3.375 1 96.62 291 ARG B C 1
ATOM 4849 O O . ARG B 1 291 ? 20.438 13.133 3.592 1 96.62 291 ARG B O 1
ATOM 4856 N N . PHE B 1 292 ? 20.047 14.867 2.148 1 97 292 PHE B N 1
ATOM 4857 C CA . PHE B 1 292 ? 19.844 13.961 1.021 1 97 292 PHE B CA 1
ATOM 4858 C C . PHE B 1 292 ? 21.172 13.727 0.29 1 97 292 PHE B C 1
ATOM 4860 O O . PHE B 1 292 ? 21.234 12.898 -0.623 1 97 292 PHE B O 1
ATOM 4867 N N . ARG B 1 293 ? 22.234 14.258 0.708 1 96.19 293 ARG B N 1
ATOM 4868 C CA . ARG B 1 293 ? 23.484 14.297 -0.05 1 96.19 293 ARG B CA 1
ATOM 4869 C C . ARG B 1 293 ? 24.047 12.891 -0.264 1 96.19 293 ARG B C 1
ATOM 4871 O O . ARG B 1 293 ? 24.703 12.617 -1.272 1 96.19 293 ARG B O 1
ATOM 4878 N N . THR B 1 294 ? 23.797 11.969 0.636 1 94.56 294 THR B N 1
ATOM 4879 C CA . THR B 1 294 ? 24.391 10.641 0.559 1 94.56 294 THR B CA 1
ATOM 4880 C C . THR B 1 294 ? 23.688 9.789 -0.502 1 94.56 294 THR B C 1
ATOM 4882 O O . THR B 1 294 ? 24.219 8.758 -0.923 1 94.56 294 THR B O 1
ATOM 4885 N N . ARG B 1 295 ? 22.531 10.234 -0.919 1 94.31 295 ARG B N 1
ATOM 4886 C CA . ARG B 1 295 ? 21.766 9.492 -1.909 1 94.31 295 ARG B CA 1
ATOM 4887 C C . ARG B 1 295 ? 21.578 10.305 -3.182 1 94.31 295 ARG B C 1
ATOM 4889 O O . ARG B 1 295 ? 21.047 9.805 -4.176 1 94.31 295 ARG B O 1
ATOM 4896 N N . CYS B 1 296 ? 21.984 11.539 -3.174 1 95.81 296 CYS B N 1
ATOM 4897 C CA . CYS B 1 296 ? 21.766 12.484 -4.262 1 95.81 296 CYS B CA 1
ATOM 4898 C C . CYS B 1 296 ? 22.766 12.289 -5.383 1 95.81 296 CYS B C 1
ATOM 4900 O O . CYS B 1 296 ? 23.984 12.391 -5.156 1 95.81 296 CYS B O 1
ATOM 4902 N N . PRO B 1 297 ? 22.266 12.094 -6.566 1 94.31 297 PRO B N 1
ATOM 4903 C CA . PRO B 1 297 ? 23.188 11.945 -7.699 1 94.31 297 PRO B CA 1
ATOM 4904 C C . PRO B 1 297 ? 23.875 13.258 -8.078 1 94.31 297 PRO B C 1
ATOM 4906 O O . PRO B 1 297 ? 24.844 13.258 -8.844 1 94.31 297 PRO B O 1
ATOM 4909 N N . PHE B 1 298 ? 23.469 14.359 -7.527 1 95.19 298 PHE B N 1
ATOM 4910 C CA . PHE B 1 298 ? 24 15.672 -7.891 1 95.19 298 PHE B CA 1
ATOM 4911 C C . PHE B 1 298 ? 24.703 16.328 -6.703 1 95.19 298 PHE B C 1
ATOM 4913 O O . PHE B 1 298 ? 24.875 17.547 -6.664 1 95.19 298 PHE B O 1
ATOM 4920 N N . ALA B 1 299 ? 24.953 15.461 -5.793 1 95.94 299 ALA B N 1
ATOM 4921 C CA . ALA B 1 299 ? 25.562 15.992 -4.578 1 95.94 299 ALA B CA 1
ATOM 4922 C C . ALA B 1 299 ? 26.844 16.75 -4.898 1 95.94 299 ALA B C 1
ATOM 4924 O O . ALA B 1 299 ? 27.641 16.312 -5.738 1 95.94 299 ALA B O 1
ATOM 4925 N N . MET B 1 300 ? 27.047 17.906 -4.281 1 96 300 MET B N 1
ATOM 4926 C CA . MET B 1 300 ? 28.219 18.766 -4.41 1 96 300 MET B CA 1
ATOM 4927 C C . MET B 1 300 ? 28.922 18.938 -3.064 1 96 300 MET B C 1
ATOM 4929 O O . MET B 1 300 ? 28.375 18.547 -2.027 1 96 300 MET B O 1
ATOM 4933 N N . GLU B 1 301 ? 30.062 19.531 -3.031 1 95.62 301 GLU B N 1
ATOM 4934 C CA . GLU B 1 301 ? 30.844 19.719 -1.806 1 95.62 301 GLU B CA 1
ATOM 4935 C C . GLU B 1 301 ? 30.062 20.562 -0.797 1 95.62 301 GLU B C 1
ATOM 4937 O O . GLU B 1 301 ? 30.094 20.297 0.404 1 95.62 301 GLU B O 1
ATOM 4942 N N . ILE B 1 302 ? 29.406 21.547 -1.248 1 96.19 302 ILE B N 1
ATOM 4943 C CA . ILE B 1 302 ? 28.656 22.453 -0.383 1 96.19 302 ILE B CA 1
ATOM 4944 C C . ILE B 1 302 ? 27.562 21.688 0.356 1 96.19 302 ILE B C 1
ATOM 4946 O O . ILE B 1 302 ? 27.172 22.062 1.457 1 96.19 302 ILE B O 1
ATOM 4950 N N . CYS B 1 303 ? 27.109 20.594 -0.207 1 96.69 303 CYS B N 1
ATOM 4951 C CA . CYS B 1 303 ? 26.047 19.797 0.38 1 96.69 303 CYS B CA 1
ATOM 4952 C C . CYS B 1 303 ? 26.5 19.141 1.675 1 96.69 303 CYS B C 1
ATOM 4954 O O . CYS B 1 303 ? 25.672 18.797 2.525 1 96.69 303 CYS B O 1
ATOM 4956 N N . LYS B 1 304 ? 27.766 18.938 1.805 1 95.81 304 LYS B N 1
ATOM 4957 C CA . LYS B 1 304 ? 28.328 18.312 3.008 1 95.81 304 LYS B CA 1
ATOM 4958 C C . LYS B 1 304 ? 28.469 19.344 4.129 1 95.81 304 LYS B C 1
ATOM 4960 O O . LYS B 1 304 ? 28.344 19 5.309 1 95.81 304 LYS B O 1
ATOM 4965 N N . ASP B 1 305 ? 28.625 20.594 3.77 1 95.5 305 ASP B N 1
ATOM 4966 C CA . ASP B 1 305 ? 29.078 21.594 4.73 1 95.5 305 ASP B CA 1
ATOM 4967 C C . ASP B 1 305 ? 27.922 22.469 5.199 1 95.5 305 ASP B C 1
ATOM 4969 O O . ASP B 1 305 ? 27.938 23 6.312 1 95.5 305 ASP B O 1
ATOM 4973 N N . LYS B 1 306 ? 26.938 22.656 4.355 1 96.19 306 LYS B N 1
ATOM 4974 C CA . LYS B 1 306 ? 25.891 23.625 4.66 1 96.19 306 LYS B CA 1
ATOM 4975 C C . LYS B 1 306 ? 24.5 23.047 4.395 1 96.19 306 LYS B C 1
ATOM 4977 O O . LYS B 1 306 ? 24.281 22.406 3.361 1 96.19 306 LYS B O 1
ATOM 4982 N N . VAL B 1 307 ? 23.609 23.266 5.324 1 96.12 307 VAL B N 1
ATOM 4983 C CA . VAL B 1 307 ? 22.203 22.922 5.117 1 96.12 307 VAL B CA 1
ATOM 4984 C C . VAL B 1 307 ? 21.578 23.859 4.094 1 96.12 307 VAL B C 1
ATOM 4986 O O . VAL B 1 307 ? 21.719 25.094 4.207 1 96.12 307 VAL B O 1
ATOM 4989 N N . PRO B 1 308 ? 20.969 23.359 3.059 1 96.56 308 PRO B N 1
ATOM 4990 C CA . PRO B 1 308 ? 20.359 24.25 2.076 1 96.56 308 PRO B CA 1
ATOM 4991 C C . PRO B 1 308 ? 19.203 25.062 2.656 1 96.56 308 PRO B C 1
ATOM 4993 O O . PRO B 1 308 ? 18.328 24.5 3.332 1 96.56 308 PRO B O 1
ATOM 4996 N N . GLU B 1 309 ? 19.172 26.328 2.426 1 94.5 309 GLU B N 1
ATOM 4997 C CA . GLU B 1 309 ? 18.047 27.188 2.811 1 94.5 309 GLU B CA 1
ATOM 4998 C C . GLU B 1 309 ? 16.953 27.172 1.759 1 94.5 309 GLU B C 1
ATOM 5000 O O . GLU B 1 309 ? 17.219 27.172 0.558 1 94.5 309 GLU B O 1
ATOM 5005 N N . PRO B 1 310 ? 15.742 27.078 2.223 1 96.12 310 PRO B N 1
ATOM 5006 C CA . PRO B 1 310 ? 14.648 27.094 1.245 1 96.12 310 PRO B CA 1
ATOM 5007 C C . PRO B 1 310 ? 14.656 28.375 0.392 1 96.12 310 PRO B C 1
ATOM 5009 O O . PRO B 1 310 ? 14.805 29.469 0.922 1 96.12 310 PRO B O 1
ATOM 5012 N N . VAL B 1 311 ? 14.555 28.203 -0.891 1 95.56 311 VAL B N 1
ATOM 5013 C CA . VAL B 1 311 ? 14.484 29.297 -1.849 1 95.56 311 VAL B CA 1
ATOM 5014 C C . VAL B 1 311 ? 13.109 29.328 -2.508 1 95.56 311 VAL B C 1
ATOM 5016 O O . VAL B 1 311 ? 12.562 28.281 -2.867 1 95.56 311 VAL B O 1
ATOM 5019 N N . THR B 1 312 ? 12.578 30.516 -2.6 1 94.62 312 THR B N 1
ATOM 5020 C CA . THR B 1 312 ? 11.281 30.672 -3.258 1 94.62 312 THR B CA 1
ATOM 5021 C C . THR B 1 312 ? 11.461 31 -4.738 1 94.62 312 THR B C 1
ATOM 5023 O O . THR B 1 312 ? 12.078 32 -5.086 1 94.62 312 THR B O 1
ATOM 5026 N N . LEU B 1 313 ? 10.977 30.141 -5.523 1 93.44 313 LEU B N 1
ATOM 5027 C CA . LEU B 1 313 ? 10.984 30.328 -6.973 1 93.44 313 LEU B CA 1
ATOM 5028 C C . LEU B 1 313 ? 9.672 30.953 -7.445 1 93.44 313 LEU B C 1
ATOM 5030 O O . LEU B 1 313 ? 8.836 31.344 -6.633 1 93.44 313 LEU B O 1
ATOM 5034 N N . LYS B 1 314 ? 9.57 31.109 -8.734 1 88.19 314 LYS B N 1
ATOM 5035 C CA . LYS B 1 314 ? 8.359 31.688 -9.32 1 88.19 314 LYS B CA 1
ATOM 5036 C C . LYS B 1 314 ? 7.125 30.859 -8.945 1 88.19 314 LYS B C 1
ATOM 5038 O O . LYS B 1 314 ? 7.184 29.641 -8.883 1 88.19 314 LYS B O 1
ATOM 5043 N N . GLY B 1 315 ? 6.012 31.609 -8.625 1 88.19 315 GLY B N 1
ATOM 5044 C CA . GLY B 1 315 ? 4.73 30.969 -8.398 1 88.19 315 GLY B CA 1
ATOM 5045 C C . GLY B 1 315 ? 4.609 30.359 -7.012 1 88.19 315 GLY B C 1
ATOM 5046 O O . GLY B 1 315 ? 3.805 29.453 -6.797 1 88.19 315 GLY B O 1
ATOM 5047 N N . GLY B 1 316 ? 5.523 30.766 -6.062 1 90.56 316 GLY B N 1
ATOM 5048 C CA . GLY B 1 316 ? 5.438 30.266 -4.699 1 90.56 316 GLY B CA 1
ATOM 5049 C C . GLY B 1 316 ? 6.066 28.891 -4.527 1 90.56 316 GLY B C 1
ATOM 5050 O O . GLY B 1 316 ? 5.84 28.219 -3.52 1 90.56 316 GLY B O 1
ATOM 5051 N N . HIS B 1 317 ? 6.797 28.484 -5.52 1 95.19 317 HIS B N 1
ATOM 5052 C CA . HIS B 1 317 ? 7.531 27.234 -5.508 1 95.19 317 HIS B CA 1
ATOM 5053 C C . HIS B 1 317 ? 8.781 27.328 -4.641 1 95.19 317 HIS B C 1
ATOM 5055 O O . HIS B 1 317 ? 9.656 28.172 -4.895 1 95.19 317 HIS B O 1
ATOM 5061 N N . VAL B 1 318 ? 8.812 26.562 -3.537 1 97.5 318 VAL B N 1
ATOM 5062 C CA . VAL B 1 318 ? 9.914 26.641 -2.588 1 97.5 318 VAL B CA 1
ATOM 5063 C C . VAL B 1 318 ? 10.742 25.359 -2.645 1 97.5 318 VAL B C 1
ATOM 5065 O O . VAL B 1 318 ? 10.188 24.25 -2.643 1 97.5 318 VAL B O 1
ATOM 5068 N N . VAL B 1 319 ? 12.078 25.469 -2.682 1 97.81 319 VAL B N 1
ATOM 5069 C CA . VAL B 1 319 ? 12.969 24.328 -2.785 1 97.81 319 VAL B CA 1
ATOM 5070 C C . VAL B 1 319 ? 14.164 24.516 -1.855 1 97.81 319 VAL B C 1
ATOM 5072 O O . VAL B 1 319 ? 14.75 25.594 -1.802 1 97.81 319 VAL B O 1
ATOM 5075 N N . ALA B 1 320 ? 14.477 23.516 -1.101 1 97.69 320 ALA B N 1
ATOM 5076 C CA . ALA B 1 320 ? 15.656 23.516 -0.244 1 97.69 320 ALA B CA 1
ATOM 5077 C C . ALA B 1 320 ? 16.797 22.719 -0.873 1 97.69 320 ALA B C 1
ATOM 5079 O O . ALA B 1 320 ? 17.078 21.594 -0.465 1 97.69 320 ALA B O 1
ATOM 5080 N N . CYS B 1 321 ? 17.469 23.344 -1.761 1 97.75 321 CYS B N 1
ATOM 5081 C CA . CYS B 1 321 ? 18.547 22.688 -2.504 1 97.75 321 CYS B CA 1
ATOM 5082 C C . CYS B 1 321 ? 19.578 23.703 -2.98 1 97.75 321 CYS B C 1
ATOM 5084 O O . CYS B 1 321 ? 19.219 24.781 -3.465 1 97.75 321 CYS B O 1
ATOM 5086 N N . HIS B 1 322 ? 20.781 23.297 -2.934 1 96.19 322 HIS B N 1
ATOM 5087 C CA . HIS B 1 322 ? 21.859 24.203 -3.344 1 96.19 322 HIS B CA 1
ATOM 5088 C C . HIS B 1 322 ? 21.891 24.359 -4.859 1 96.19 322 HIS B C 1
ATOM 5090 O O . HIS B 1 322 ? 22.391 25.375 -5.363 1 96.19 322 HIS B O 1
ATOM 5096 N N . LEU B 1 323 ? 21.359 23.375 -5.637 1 93.81 323 LEU B N 1
ATOM 5097 C CA . LEU B 1 323 ? 21.312 23.453 -7.094 1 93.81 323 LEU B CA 1
ATOM 5098 C C . LEU B 1 323 ? 20.438 24.625 -7.547 1 93.81 323 LEU B C 1
ATOM 5100 O O . LEU B 1 323 ? 20.688 25.203 -8.602 1 93.81 323 LEU B O 1
ATOM 5104 N N . VAL B 1 324 ? 19.422 24.844 -6.836 1 86.94 324 VAL B N 1
ATOM 5105 C CA . VAL B 1 324 ? 18.453 25.859 -7.203 1 86.94 324 VAL B CA 1
ATOM 5106 C C . VAL B 1 324 ? 18.875 27.219 -6.637 1 86.94 324 VAL B C 1
ATOM 5108 O O . VAL B 1 324 ? 18.625 28.266 -7.238 1 86.94 324 VAL B O 1
ATOM 5111 N N . GLY B 1 325 ? 19.453 27.25 -5.484 1 71.88 325 GLY B N 1
ATOM 5112 C CA . GLY B 1 325 ? 19.906 28.469 -4.844 1 71.88 325 GLY B CA 1
ATOM 5113 C C . GLY B 1 325 ? 20.969 29.203 -5.633 1 71.88 325 GLY B C 1
ATOM 5114 O O . GLY B 1 325 ? 21.016 30.422 -5.648 1 71.88 325 GLY B O 1
ATOM 5115 N N . ASP B 1 326 ? 21.953 28.453 -6.246 1 59.44 326 ASP B N 1
ATOM 5116 C CA . ASP B 1 326 ? 23.016 29.078 -7.031 1 59.44 326 ASP B CA 1
ATOM 5117 C C . ASP B 1 326 ? 22.469 29.594 -8.367 1 59.44 326 ASP B C 1
ATOM 5119 O O . ASP B 1 326 ? 23.188 30.297 -9.094 1 59.44 326 ASP B O 1
ATOM 5123 N N . LYS B 1 327 ? 21.391 29.172 -8.672 1 49.94 327 LYS B N 1
ATOM 5124 C CA . LYS B 1 327 ? 20.812 29.75 -9.883 1 49.94 327 LYS B CA 1
ATOM 5125 C C . LYS B 1 327 ? 20.219 31.125 -9.609 1 49.94 327 LYS B C 1
ATOM 5127 O O . LYS B 1 327 ? 19.625 31.734 -10.492 1 49.94 327 LYS B O 1
ATOM 5132 N N . LYS B 1 328 ? 20.344 31.609 -8.398 1 37.38 328 LYS B N 1
ATOM 5133 C CA . LYS B 1 328 ? 19.969 33 -8.18 1 37.38 328 LYS B CA 1
ATOM 5134 C C . LYS B 1 328 ? 21.078 33.969 -8.617 1 37.38 328 LYS B C 1
ATOM 5136 O O . LYS B 1 328 ? 22.25 33.719 -8.359 1 37.38 328 LYS B O 1
#

Secondary structure (DSSP, 8-state):
-------EEEEEEEEEEEEEETTEEEEEEEEEEEEEETT-EEEEE--TTSSHHHHHHHHHT---TTEEEEEEEEEETTEETTTS-HHHHHHHTBTTTEEEE--GGG--S-TTS-HHHHHHHHHHHHS---HHHHHHHHHHHHHHTT--GGGGGS-GGGS-HHHHHHHHHHHHHTT--SEEEEESTTTT--HHHHHHHHHHHHHHHHHH--EEEEEES-HHHHHHH-SEEEEEETTEEEEEEEHHHHHHS--SHHHHHHHHTS--TT-TT--------S-PPPTTSPPSSSTTTTT-TT--THHHHSPPPPEE-GGG-EE--HHHHTT-/-------EEEEEEEEEEEEEETTEEEEEEEEEEEEEETT-EEEEE--TTSSHHHHHHHHHT---TTEEEEEEEEEETTEETTTS-HHHHHHHTBTTTEEEE--GGG--S-TTS-HHHHHHHHHHHHS---HHHHHHHHHHHHHHTT--GGGGGS-GGGS-HHHHHHHHHHHHHTT--SEEEEESTTTT--HHHHHHHHHHHHHHHHHH--EEEEEES-HHHHHHH-SEEEEEETTEEEEEEEHHHHHHS--SHHHHHHHHTS--TT-TT--------S-PPPTTSPPSSSTTTTT-TT--THHHHSPPPPEE-GGG-EE--HHHHTT-

Foldseek 3Di:
DPPPPAAWQKKWAQWWKWFQDPLGIQGQAGGAIDTFGFLFEEEEAEDPSLNLVVVVCVVLVNDDPRMDTPDTFMDGPRDGLNPDDPVCCVQPPHLQAEFEQEELVPCPFDQVDFLQVVLLCLDVVRDPDDSVVSSVLLLVLLVLLVHHSVSRRDGPVVDDSLSNLSSSVSSSCSNLYQEYEYAASCPPHDPVSSVSVLVSVQVVSVVSRHYYYYYDNDLVSCLPHGQKYWYGGLNYTAKIAGSVCLQPPNDGQVSVLSNQQDDDPVPPVPPDRRDQDDDGDRSSDAQAAASCQVRGPPRDPNRRHHHFDWDQDPRRIIGRDPVVVVVD/DPPPPAAWQKKWAQWWKWFQDPLGIQGQAGGAIDTFGFLFEEEEAEDPSLNLVVVVCVVLVNDDPRMDTPDTFMDGPNDGLNPDDPVCCVQPPHLQAEFEQEELVPCVFDQVDFLQVVLLCLDVVHDPDDSVVSSVLLLVLCVLLVHHSVSRGDGPVVDDSLSNLSSSVSSSCSNLYQEYEYAASCPPHDPVSSVSVLVSVQVVSVVSRHYYYYYDNDLVSCLPHGQKYWYGGLNYTAKIAGSVCLQPPNDGQVSVLSNQQDDDPVPPVPPDRRDQDDDGDRSSDAQAAASCQVRGPPRDPNRRHHHFDWDQDPRRIIGRDPVVVVVD